Protein 2JGN (pdb70)

Organism: Homo sapiens (NCBI:txid9606)

Radius of gyration: 25.54 Å; Cα contacts (8 Å, |Δi|>4): 903; chains: 3; bounding box: 73×59×63 Å

Foldseek 3Di:
DALQAAEAEDEADLVRLLVVVVVVVVVDDLAQEEEEDADPVCQVVSCVVCVVVPAAEEEPCVVRVVCRVVSVHRYYYYYPVAAQGQEYEHSDDDLEVVSVVVRSRRHDDPPHGHYYYYYDDPVRLNCLVVVVVVCVVSVHDDDPVSVVSVD/DALCAQAAEAEEEDDPVCLLVVVVVVCVVVPFAEEEEDADPVVQVVSVVVCVVVPAQEEEDEDPDDPVSLVVRQVCCVVVVRRYYYYYLPHAAQGQEYEHSDDDLDVVSVSVRSSRHHDVPHHHYYYYYDYPVRLNCLQVVQVVCVVNVHDDDPVSVVSND/DLQAAEAEEADDPVCLLVVVVVVCVCPFAEEEEDADPVVQVVSCVVCVVVPAQEEEDEDVDPQVVRVCCCVVVNRRYYYYYLVCLPPVVAAQTQEYEHSDDDLDVVSVVSRSRRHDDPPHGHYYYYYDYPVRLNCLVVVQVVCVVSVHDDDPVSVVSD

Sequence (470 aa):
TSENITQKVVWVEESDKRSFLLDLLNATKDSLTLVFVETKKGADSLEDFLYHEGYACTSIHEEALHQFRSGKSPILVATADISNVKHVINFDLPSDIEEYVHRIGRTGRVGNLGLATSFFNERNINITKDLLDLLVEAKQEVPSWLENMAYGSTSENITQKVVWVEESDKRSFLLDLLNATGSLTLVFVETKKGADSLEDFLYHEGYACTSIHGDRSQRDREEALHQFRSGKSPILVATAVAISNVKHVINFDLPSDIEEYVHRIGRTGRVGNLGLATSFFNERNINITKDLLDLLVEAKQEVPSWLENMAYSENITQKVVWVEESDKRSFLLDLLNTGSLTLVFVETKKGADSLEDFLYHEGYACTSIHGDRSREEALHQFRSGKSPILVATAVAARGLDISNVKHVINFDLPSDIEEYVHRIGRTGRVGNLGLATSFFNERNINITKDLLDLLVEAKQEVPSWLENMA

GO terms:
  GO:0002753 cytoplasmic pattern recognition receptor signaling pathway (P, IDA)
  GO:0005737 cytoplasm (C, IDA)
  GO:0035591 signaling adaptor activity (F, IDA)
  GO:0032481 positive regulation of type I interferon production (P, IDA)
  GO:0008134 transcription factor binding (F, IDA)
  GO:0034157 positive regulation of toll-like receptor 7 signaling pathway (P, IDA)
  GO:0034161 positive regulation of toll-like receptor 8 signaling pathway (P, IDA)
  GO:0008143 poly(A) binding (F, IDA)
  GO:0008190 eukaryotic initiation factor 4E binding (F, IDA)
  GO:0035556 intracellular signal transduction (P, IDA)
  GO:0005634 nucleus (C, IDA)
  GO:0005813 centrosome (C, IDA)
  GO:0005886 plasma membrane (C, IDA)
  GO:0010494 cytoplasmic stress granule (C, IDA)
  GO:0031252 cell leading edge (C, IDA)
  GO:0003677 DNA binding (F, IDA)
  GO:0003678 DNA helicase activity (F, IDA)
  GO:0003723 RNA binding (F, IDA)
  GO:0003724 RNA helicase activity (F, IDA)
  GO:0003729 mRNA binding (F, IDA)

B-factor: mean 27.02, std 7.92, range [11.34, 92.01]

InterPro domains:
  IPR000629 ATP-dependent RNA helicase DEAD-box, conserved site [PS00039] (345-353)
  IPR001650 Helicase, C-terminal domain-like [PF00271] (427-536)
  IPR001650 Helicase, C-terminal domain-like [PS51194] (414-575)
  IPR001650 Helicase, C-terminal domain-like [SM00490] (455-536)
  IPR011545 DEAD/DEAH-box helicase domain [PF00270] (204-391)
  IPR014001 Helicase superfamily 1/2, ATP-binding domain [PS51192] (211-403)
  IPR014001 Helicase superfamily 1/2, ATP-binding domain [SM00487] (199-418)
  IPR014014 RNA helicase, DEAD-box type, Q motif [PS51195] (180-208)
  IPR027417 P-loop containing nucleoside triphosphate hydrolase [G3DSA:3.40.50.300] (167-404)
  IPR027417 P-loop containing nucleoside triphosphate hydrolase [G3DSA:3.40.50.300] (405-580)
  IPR027417 P-loop containing nucleoside triphosphate hydrolase [SSF52540] (268-554)

Secondary structure (DSSP, 8-state):
--TTEEEEEEE--GGGHHHHHHHHHHH---S-EEEEES-HHHHHHHHHHHHHTT--EEEE--HHHHHHHHTSSSEEEEE----SBSEEEESS--SSHHHHHHHHTTB--TTS-EEEEEEE-GGGGGGHHHHHHHHHHTT----HHHHHHH-/--TTTTEEEEEEE--GGGHHHHHHHHHHHH---EEEEESSHHHHHHHHHHHHHTT--EEEE-TTS-HHHHHHHHHHHHTTSS-EEEEES-----BSEEEESS--SSHHHHHHHHTTB--TTS-EEEEEEE-GGGGGGHHHHHHHHHHTT----HHHHHHH-/-TTEEEEEEE--GGGHHHHHHHHH-----EEEEES-HHHHHHHHHHHHHTT--EEEE-TT---HHHHHHHHTTSS-EEEEETTTTTT-----BSEEEESS--SSHHHHHHHHTTB--TTS-EEEEEEE-GGGGGGHHHHHHHHHHTT----HHHHHH-

Structure (mmCIF, N/CA/C/O backbone):
data_2JGN
#
_entry.id   2JGN
#
_cell.length_a   44.438
_cell.length_b   61.032
_cell.length_c   89.111
_cell.angle_alpha   90.00
_cell.angle_beta   101.67
_cell.angle_gamma   90.00
#
_symmetry.space_group_name_H-M   'P 1 21 1'
#
loop_
_entity.id
_entity.type
_entity.pdbx_description
1 polymer 'ATP-DEPENDENT RNA HELICASE DDX3X'
2 water water
#
loop_
_atom_site.group_PDB
_atom_site.id
_atom_site.type_symbol
_atom_site.label_atom_id
_atom_site.label_alt_id
_atom_site.label_comp_id
_atom_site.label_asym_id
_atom_site.label_entity_id
_atom_site.label_seq_id
_atom_site.pdbx_PDB_ins_code
_atom_site.Cartn_x
_atom_site.Cartn_y
_atom_site.Cartn_z
_atom_site.occupancy
_atom_site.B_iso_or_equiv
_atom_site.auth_seq_id
_atom_site.auth_comp_id
_atom_site.auth_asym_id
_atom_site.auth_atom_id
_atom_site.pdbx_PDB_model_num
ATOM 1 N N . THR A 1 16 ? 5.569 13.882 78.212 1.00 37.39 410 THR A N 1
ATOM 2 C CA . THR A 1 16 ? 4.705 14.879 77.489 1.00 36.82 410 THR A CA 1
ATOM 3 C C . THR A 1 16 ? 5.601 15.664 76.547 1.00 35.56 410 THR A C 1
ATOM 4 O O . THR A 1 16 ? 6.796 15.796 76.788 1.00 37.13 410 THR A O 1
ATOM 8 N N . SER A 1 17 ? 5.019 16.207 75.486 1.00 33.52 411 SER A N 1
ATOM 9 C CA . SER A 1 17 ? 5.804 16.572 74.300 1.00 30.18 411 SER A CA 1
ATOM 10 C C . SER A 1 17 ? 5.770 18.071 73.990 1.00 27.41 411 SER A C 1
ATOM 11 O O . SER A 1 17 ? 5.772 18.444 72.834 1.00 27.13 411 SER A O 1
ATOM 14 N N . GLU A 1 18 ? 5.732 18.934 75.004 1.00 25.10 412 GLU A N 1
ATOM 15 C CA . GLU A 1 18 ? 5.677 20.388 74.770 1.00 24.22 412 GLU A CA 1
ATOM 16 C C . GLU A 1 18 ? 6.864 20.849 73.931 1.00 23.14 412 GLU A C 1
ATOM 17 O O . GLU A 1 18 ? 6.714 21.781 73.153 1.00 24.53 412 GLU A O 1
ATOM 23 N N . ASN A 1 19 ? 7.996 20.164 74.062 1.00 21.94 413 ASN A N 1
ATOM 24 C CA . ASN A 1 19 ? 9.260 20.569 73.349 1.00 22.06 413 ASN A CA 1
ATOM 25 C C . ASN A 1 19 ? 9.426 19.983 71.941 1.00 22.20 413 ASN A C 1
ATOM 26 O O . ASN A 1 19 ? 10.515 20.001 71.334 1.00 23.23 413 ASN A O 1
ATOM 31 N N . ILE A 1 20 ? 8.319 19.487 71.407 1.00 21.91 414 ILE A N 1
ATOM 32 C CA . ILE A 1 20 ? 8.200 19.110 70.007 1.00 22.81 414 ILE A CA 1
ATOM 33 C C . ILE A 1 20 ? 7.095 19.876 69.395 1.00 22.49 414 ILE A C 1
ATOM 34 O O . ILE A 1 20 ? 5.929 19.665 69.727 1.00 23.18 414 ILE A O 1
ATOM 39 N N . THR A 1 21 ? 7.430 20.755 68.461 1.00 22.67 415 THR A N 1
ATOM 40 C CA . THR A 1 21 ? 6.378 21.538 67.763 1.00 23.72 415 THR A CA 1
ATOM 41 C C . THR A 1 21 ? 5.623 20.581 66.844 1.00 23.36 415 THR A C 1
ATOM 42 O O . THR A 1 21 ? 6.234 19.889 66.044 1.00 22.14 415 THR A O 1
ATOM 46 N N . GLN A 1 22 ? 4.303 20.527 66.969 1.00 22.31 416 GLN A N 1
ATOM 47 C CA . GLN A 1 22 ? 3.528 19.581 66.197 1.00 21.92 416 GLN A CA 1
ATOM 48 C C . GLN A 1 22 ? 2.505 20.281 65.345 1.00 23.99 416 GLN A C 1
ATOM 49 O O . GLN A 1 22 ? 1.693 21.107 65.870 1.00 23.71 416 GLN A O 1
ATOM 55 N N . LYS A 1 23 ? 2.549 19.983 64.046 1.00 25.14 417 LYS A N 1
ATOM 56 C CA . LYS A 1 23 ? 1.701 20.639 63.090 1.00 26.66 417 LYS A CA 1
ATOM 57 C C . LYS A 1 23 ? 0.842 19.521 62.486 1.00 26.66 417 LYS A C 1
ATOM 58 O O . LYS A 1 23 ? 1.343 18.620 61.866 1.00 26.56 417 LYS A O 1
ATOM 64 N N . VAL A 1 24 ? -0.442 19.556 62.699 1.00 24.53 418 VAL A N 1
ATOM 65 C CA . VAL A 1 24 ? -1.306 18.472 62.233 1.00 23.70 418 VAL A CA 1
ATOM 66 C C . VAL A 1 24 ? -2.077 19.121 61.116 1.00 23.94 418 VAL A C 1
ATOM 67 O O . VAL A 1 24 ? -2.833 20.110 61.326 1.00 23.77 418 VAL A O 1
ATOM 71 N N . VAL A 1 25 ? -1.934 18.597 59.917 1.00 21.80 419 VAL A N 1
ATOM 72 C CA . VAL A 1 25 ? -2.592 19.221 58.786 1.00 22.63 419 VAL A CA 1
ATOM 73 C C . VAL A 1 25 ? -3.512 18.254 58.021 1.00 22.56 419 VAL A C 1
ATOM 74 O O . VAL A 1 25 ? -3.265 17.033 57.996 1.00 23.72 419 VAL A O 1
ATOM 78 N N . TRP A 1 26 ? -4.579 18.756 57.409 1.00 21.93 420 TRP A N 1
ATOM 79 C CA . TRP A 1 26 ? -5.502 17.886 56.665 1.00 21.88 420 TRP A CA 1
ATOM 80 C C . TRP A 1 26 ? -4.955 17.616 55.263 1.00 21.89 420 TRP A C 1
ATOM 81 O O . TRP A 1 26 ? -4.621 18.562 54.558 1.00 23.15 420 TRP A O 1
ATOM 92 N N . VAL A 1 27 ? -4.791 16.335 54.902 1.00 22.50 421 VAL A N 1
ATOM 93 C CA . VAL A 1 27 ? -4.294 15.971 53.577 1.00 22.81 421 VAL A CA 1
ATOM 94 C C . VAL A 1 27 ? -5.065 14.749 53.098 1.00 23.13 421 VAL A C 1
ATOM 95 O O . VAL A 1 27 ? -4.962 13.659 53.710 1.00 24.14 421 VAL A O 1
ATOM 99 N N . GLU A 1 28 ? -5.789 14.894 51.986 1.00 23.78 422 GLU A N 1
ATOM 100 C CA . GLU A 1 28 ? -6.479 13.750 51.370 1.00 25.00 422 GLU A CA 1
ATOM 101 C C . GLU A 1 28 ? -5.467 12.738 50.829 1.00 25.80 422 GLU A C 1
ATOM 102 O O . GLU A 1 28 ? -4.394 13.136 50.335 1.00 26.22 422 GLU A O 1
ATOM 108 N N . GLU A 1 29 ? -5.814 11.443 50.852 1.00 27.12 423 GLU A N 1
ATOM 109 C CA . GLU A 1 29 ? -4.837 10.419 50.421 1.00 27.71 423 GLU A CA 1
ATOM 110 C C . GLU A 1 29 ? -4.188 10.778 49.102 1.00 27.89 423 GLU A C 1
ATOM 111 O O . GLU A 1 29 ? -2.970 10.651 48.974 1.00 28.20 423 GLU A O 1
ATOM 117 N N . SER A 1 30 ? -4.990 11.213 48.127 1.00 26.36 424 SER A N 1
ATOM 118 C CA . SER A 1 30 ? -4.495 11.448 46.775 1.00 27.56 424 SER A CA 1
ATOM 119 C C . SER A 1 30 ? -3.583 12.681 46.708 1.00 26.90 424 SER A C 1
ATOM 120 O O . SER A 1 30 ? -2.880 12.871 45.722 1.00 25.54 424 SER A O 1
ATOM 123 N N . ASP A 1 31 ? -3.615 13.507 47.763 1.00 27.46 425 ASP A N 1
ATOM 124 C CA . ASP A 1 31 ? -2.805 14.735 47.874 1.00 26.93 425 ASP A CA 1
ATOM 125 C C . ASP A 1 31 ? -1.527 14.548 48.649 1.00 26.51 425 ASP A C 1
ATOM 126 O O . ASP A 1 31 ? -0.672 15.398 48.542 1.00 26.88 425 ASP A O 1
ATOM 131 N N . LYS A 1 32 ? -1.364 13.426 49.358 1.00 25.62 426 LYS A N 1
ATOM 132 C CA . LYS A 1 32 ? -0.226 13.266 50.297 1.00 24.56 426 LYS A CA 1
ATOM 133 C C . LYS A 1 32 ? 1.118 13.374 49.588 1.00 23.39 426 LYS A C 1
ATOM 134 O O . LYS A 1 32 ? 2.014 13.960 50.092 1.00 23.26 426 LYS A O 1
ATOM 140 N N . ARG A 1 33 ? 1.249 12.796 48.402 1.00 23.73 427 ARG A N 1
ATOM 141 C CA . ARG A 1 33 ? 2.547 12.828 47.770 1.00 22.85 427 ARG A CA 1
ATOM 142 C C . ARG A 1 33 ? 2.963 14.238 47.330 1.00 23.26 427 ARG A C 1
ATOM 143 O O . ARG A 1 33 ? 4.091 14.589 47.574 1.00 23.95 427 ARG A O 1
ATOM 151 N N . SER A 1 34 ? 2.088 15.030 46.681 1.00 25.18 428 SER A N 1
ATOM 152 C CA . SER A 1 34 ? 2.494 16.412 46.285 1.00 27.00 428 SER A CA 1
ATOM 153 C C . SER A 1 34 ? 2.589 17.349 47.476 1.00 27.20 428 SER A C 1
ATOM 154 O O . SER A 1 34 ? 3.486 18.196 47.501 1.00 26.65 428 SER A O 1
ATOM 157 N N . PHE A 1 35 ? 1.766 17.115 48.499 1.00 25.00 429 PHE A N 1
ATOM 158 C CA . PHE A 1 35 ? 1.868 17.877 49.750 1.00 26.59 429 PHE A CA 1
ATOM 159 C C . PHE A 1 35 ? 3.237 17.599 50.429 1.00 26.63 429 PHE A C 1
ATOM 160 O O . PHE A 1 35 ? 3.875 18.501 50.976 1.00 25.43 429 PHE A O 1
ATOM 168 N N . LEU A 1 36 ? 3.715 16.357 50.328 1.00 26.75 430 LEU A N 1
ATOM 169 C CA . LEU A 1 36 ? 5.026 15.997 50.894 1.00 25.56 430 LEU A CA 1
ATOM 170 C C . LEU A 1 36 ? 6.136 16.730 50.172 1.00 25.98 430 LEU A C 1
ATOM 171 O O . LEU A 1 36 ? 7.026 17.254 50.819 1.00 27.22 430 LEU A O 1
ATOM 176 N N . LEU A 1 37 ? 6.067 16.806 48.842 1.00 26.22 431 LEU A N 1
ATOM 177 C CA . LEU A 1 37 ? 7.052 17.575 48.094 1.00 26.20 431 LEU A CA 1
ATOM 178 C C . LEU A 1 37 ? 7.032 19.077 48.465 1.00 26.51 431 LEU A C 1
ATOM 179 O O . LEU A 1 37 ? 8.070 19.640 48.720 1.00 26.06 431 LEU A O 1
ATOM 184 N N . ASP A 1 38 ? 5.864 19.714 48.501 1.00 27.03 432 ASP A N 1
ATOM 185 C CA . ASP A 1 38 ? 5.765 21.108 48.997 1.00 27.67 432 ASP A CA 1
ATOM 186 C C . ASP A 1 38 ? 6.270 21.264 50.415 1.00 28.29 432 ASP A C 1
ATOM 187 O O . ASP A 1 38 ? 6.921 22.256 50.717 1.00 28.83 432 ASP A O 1
ATOM 192 N N . LEU A 1 39 ? 5.983 20.295 51.291 1.00 27.14 433 LEU A N 1
ATOM 193 C CA . LEU A 1 39 ? 6.422 20.393 52.664 1.00 26.81 433 LEU A CA 1
ATOM 194 C C . LEU A 1 39 ? 7.945 20.301 52.762 1.00 28.03 433 LEU A C 1
ATOM 195 O O . LEU A 1 39 ? 8.588 21.017 53.534 1.00 28.19 433 LEU A O 1
ATOM 200 N N . LEU A 1 40 ? 8.527 19.448 51.944 1.00 28.66 434 LEU A N 1
ATOM 201 C CA . LEU A 1 40 ? 9.930 19.162 52.080 1.00 29.38 434 LEU A CA 1
ATOM 202 C C . LEU A 1 40 ? 10.701 20.433 51.657 1.00 30.09 434 LEU A C 1
ATOM 203 O O . LEU A 1 40 ? 11.715 20.815 52.295 1.00 29.55 434 LEU A O 1
ATOM 208 N N . ASN A 1 41 ? 10.225 21.022 50.554 1.00 29.67 435 ASN A N 1
ATOM 209 C CA . ASN A 1 41 ? 10.738 22.268 50.000 1.00 32.11 435 ASN A CA 1
ATOM 210 C C . ASN A 1 41 ? 10.557 23.428 50.967 1.00 32.64 435 ASN A C 1
ATOM 211 O O . ASN A 1 41 ? 11.448 24.260 51.121 1.00 33.47 435 ASN A O 1
ATOM 216 N N . ALA A 1 42 ? 9.382 23.469 51.580 1.00 32.12 436 ALA A N 1
ATOM 217 C CA . ALA A 1 42 ? 8.998 24.473 52.593 1.00 32.64 436 ALA A CA 1
ATOM 218 C C . ALA A 1 42 ? 9.843 24.373 53.823 1.00 32.50 436 ALA A C 1
ATOM 219 O O . ALA A 1 42 ? 10.289 25.369 54.355 1.00 32.91 436 ALA A O 1
ATOM 221 N N . THR A 1 43 ? 10.014 23.165 54.318 1.00 32.82 437 THR A N 1
ATOM 222 C CA . THR A 1 43 ? 10.746 23.001 55.567 1.00 33.56 437 THR A CA 1
ATOM 223 C C . THR A 1 43 ? 12.255 23.195 55.263 1.00 34.37 437 THR A C 1
ATOM 224 O O . THR A 1 43 ? 12.972 23.806 56.071 1.00 35.68 437 THR A O 1
ATOM 228 N N . LYS A 1 45 ? 14.855 21.190 55.370 1.00 38.17 439 LYS A N 1
ATOM 229 C CA . LYS A 1 45 ? 15.923 20.581 56.151 1.00 37.97 439 LYS A CA 1
ATOM 230 C C . LYS A 1 45 ? 16.877 19.892 55.191 1.00 38.89 439 LYS A C 1
ATOM 231 O O . LYS A 1 45 ? 16.438 19.263 54.234 1.00 39.36 439 LYS A O 1
ATOM 237 N N . ASP A 1 46 ? 18.176 19.986 55.469 1.00 38.26 440 ASP A N 1
ATOM 238 C CA . ASP A 1 46 ? 19.181 19.423 54.608 1.00 38.60 440 ASP A CA 1
ATOM 239 C C . ASP A 1 46 ? 19.339 17.949 54.897 1.00 37.50 440 ASP A C 1
ATOM 240 O O . ASP A 1 46 ? 19.973 17.232 54.119 1.00 37.51 440 ASP A O 1
ATOM 245 N N . SER A 1 47 ? 18.847 17.514 56.062 1.00 35.93 441 SER A N 1
ATOM 246 C CA . SER A 1 47 ? 18.970 16.100 56.440 1.00 34.01 441 SER A CA 1
ATOM 247 C C . SER A 1 47 ? 18.109 15.759 57.628 1.00 32.55 441 SER A C 1
ATOM 248 O O . SER A 1 47 ? 17.532 16.627 58.245 1.00 32.57 441 SER A O 1
ATOM 251 N N . LEU A 1 48 ? 18.084 14.465 57.930 1.00 31.00 442 LEU A N 1
ATOM 252 C CA . LEU A 1 48 ? 17.398 13.909 59.080 1.00 28.30 442 LEU A CA 1
ATOM 253 C C . LEU A 1 48 ? 15.929 14.281 59.042 1.00 26.55 442 LEU A C 1
ATOM 254 O O . LEU A 1 48 ? 15.348 14.806 60.042 1.00 25.22 442 LEU A O 1
ATOM 259 N N . THR A 1 49 ? 15.327 14.047 57.868 1.00 25.25 443 THR A N 1
ATOM 260 C CA . THR A 1 49 ? 13.868 14.082 57.761 1.00 23.76 443 THR A CA 1
ATOM 261 C C . THR A 1 49 ? 13.406 12.605 57.791 1.00 24.35 443 THR A C 1
ATOM 262 O O . THR A 1 49 ? 13.753 11.804 56.915 1.00 23.35 443 THR A O 1
ATOM 266 N N . LEU A 1 50 ? 12.637 12.236 58.810 1.00 22.14 444 LEU A N 1
ATOM 267 C CA . LEU A 1 50 ? 12.141 10.872 58.930 1.00 22.62 444 LEU A CA 1
ATOM 268 C C . LEU A 1 50 ? 10.643 10.821 58.582 1.00 23.80 444 LEU A C 1
ATOM 269 O O . LEU A 1 50 ? 9.816 11.528 59.238 1.00 24.75 444 LEU A O 1
ATOM 274 N N . VAL A 1 51 ? 10.278 10.032 57.559 1.00 23.38 445 VAL A N 1
ATOM 275 C CA . VAL A 1 51 ? 8.896 10.032 57.062 1.00 23.21 445 VAL A CA 1
ATOM 276 C C . VAL A 1 51 ? 8.311 8.657 57.392 1.00 23.90 445 VAL A C 1
ATOM 277 O O . VAL A 1 51 ? 8.805 7.625 56.876 1.00 26.85 445 VAL A O 1
ATOM 281 N N . PHE A 1 52 ? 7.289 8.620 58.236 1.00 23.54 446 PHE A N 1
ATOM 282 C CA . PHE A 1 52 ? 6.635 7.367 58.626 1.00 23.49 446 PHE A CA 1
ATOM 283 C C . PHE A 1 52 ? 5.454 7.068 57.726 1.00 23.62 446 PHE A C 1
ATOM 284 O O . PHE A 1 52 ? 4.606 7.932 57.493 1.00 23.10 446 PHE A O 1
ATOM 292 N N . VAL A 1 53 ? 5.406 5.851 57.189 1.00 24.31 447 VAL A N 1
ATOM 293 C CA . VAL A 1 53 ? 4.239 5.420 56.437 1.00 25.68 447 VAL A CA 1
ATOM 294 C C . VAL A 1 53 ? 3.632 4.170 57.076 1.00 27.02 447 VAL A C 1
ATOM 295 O O . VAL A 1 53 ? 4.304 3.492 57.848 1.00 25.75 447 VAL A O 1
ATOM 299 N N . GLU A 1 54 ? 2.374 3.886 56.730 1.00 28.25 448 GLU A N 1
ATOM 300 C CA . GLU A 1 54 ? 1.618 2.736 57.273 1.00 30.47 448 GLU A CA 1
ATOM 301 C C . GLU A 1 54 ? 2.118 1.369 56.824 1.00 30.07 448 GLU A C 1
ATOM 302 O O . GLU A 1 54 ? 2.170 0.448 57.634 1.00 30.61 448 GLU A O 1
ATOM 308 N N . THR A 1 55 ? 2.461 1.192 55.550 1.00 30.22 449 THR A N 1
ATOM 309 C CA . THR A 1 55 ? 2.792 -0.182 55.073 1.00 30.09 449 THR A CA 1
ATOM 310 C C . THR A 1 55 ? 4.149 -0.317 54.379 1.00 30.08 449 THR A C 1
ATOM 311 O O . THR A 1 55 ? 4.700 0.645 53.871 1.00 30.12 449 THR A O 1
ATOM 315 N N . LYS A 1 56 ? 4.669 -1.533 54.350 1.00 30.19 450 LYS A N 1
ATOM 316 C CA . LYS A 1 56 ? 5.920 -1.854 53.670 1.00 30.41 450 LYS A CA 1
ATOM 317 C C . LYS A 1 56 ? 5.877 -1.486 52.182 1.00 29.79 450 LYS A C 1
ATOM 318 O O . LYS A 1 56 ? 6.848 -0.956 51.632 1.00 29.02 450 LYS A O 1
ATOM 324 N N . LYS A 1 57 ? 4.755 -1.790 51.538 1.00 29.39 451 LYS A N 1
ATOM 325 C CA . LYS A 1 57 ? 4.580 -1.475 50.134 1.00 30.30 451 LYS A CA 1
ATOM 326 C C . LYS A 1 57 ? 4.588 0.045 49.940 1.00 29.27 451 LYS A C 1
ATOM 327 O O . LYS A 1 57 ? 5.116 0.552 48.951 1.00 29.00 451 LYS A O 1
ATOM 333 N N . GLY A 1 58 ? 3.995 0.751 50.903 1.00 28.93 452 GLY A N 1
ATOM 334 C CA . GLY A 1 58 ? 3.950 2.202 50.914 1.00 27.27 452 GLY A CA 1
ATOM 335 C C . GLY A 1 58 ? 5.323 2.808 51.047 1.00 26.93 452 GLY A C 1
ATOM 336 O O . GLY A 1 58 ? 5.639 3.785 50.371 1.00 27.63 452 GLY A O 1
ATOM 337 N N . ALA A 1 59 ? 6.143 2.224 51.914 1.00 25.95 453 ALA A N 1
ATOM 338 C CA . ALA A 1 59 ? 7.510 2.676 52.128 1.00 26.04 453 ALA A CA 1
ATOM 339 C C . ALA A 1 59 ? 8.238 2.575 50.810 1.00 25.97 453 ALA A C 1
ATOM 340 O O . ALA A 1 59 ? 8.828 3.532 50.313 1.00 25.20 453 ALA A O 1
ATOM 342 N N . ASP A 1 60 ? 8.180 1.379 50.254 1.00 24.52 454 ASP A N 1
ATOM 343 C CA . ASP A 1 60 ? 8.783 1.095 48.995 1.00 25.83 454 ASP A CA 1
ATOM 344 C C . ASP A 1 60 ? 8.358 2.050 47.848 1.00 24.94 454 ASP A C 1
ATOM 345 O O . ASP A 1 60 ? 9.183 2.682 47.177 1.00 24.49 454 ASP A O 1
ATOM 350 N N . SER A 1 61 ? 7.064 2.132 47.612 1.00 24.58 455 SER A N 1
ATOM 351 C CA . SER A 1 61 ? 6.596 2.967 46.540 1.00 25.10 455 SER A CA 1
ATOM 352 C C . SER A 1 61 ? 6.916 4.473 46.789 1.00 24.09 455 SER A C 1
ATOM 353 O O . SER A 1 61 ? 7.257 5.194 45.855 1.00 22.17 455 SER A O 1
ATOM 356 N N . LEU A 1 62 ? 6.859 4.939 48.039 1.00 24.13 456 LEU A N 1
ATOM 357 C CA . LEU A 1 62 ? 7.175 6.329 48.299 1.00 24.52 456 LEU A CA 1
ATOM 358 C C . LEU A 1 62 ? 8.665 6.648 48.027 1.00 25.40 456 LEU A C 1
ATOM 359 O O . LEU A 1 62 ? 8.991 7.716 47.520 1.00 24.62 456 LEU A O 1
ATOM 364 N N . GLU A 1 63 ? 9.554 5.701 48.311 1.00 25.49 457 GLU A N 1
ATOM 365 C CA . GLU A 1 63 ? 10.963 5.897 48.053 1.00 26.17 457 GLU A CA 1
ATOM 366 C C . GLU A 1 63 ? 11.207 6.075 46.552 1.00 26.02 457 GLU A C 1
ATOM 367 O O . GLU A 1 63 ? 12.020 6.888 46.113 1.00 25.62 457 GLU A O 1
ATOM 373 N N . ASP A 1 64 ? 10.495 5.280 45.770 1.00 25.20 458 ASP A N 1
ATOM 374 C CA . ASP A 1 64 ? 10.619 5.325 44.339 1.00 25.73 458 ASP A CA 1
ATOM 375 C C . ASP A 1 64 ? 10.071 6.622 43.774 1.00 24.24 458 ASP A C 1
A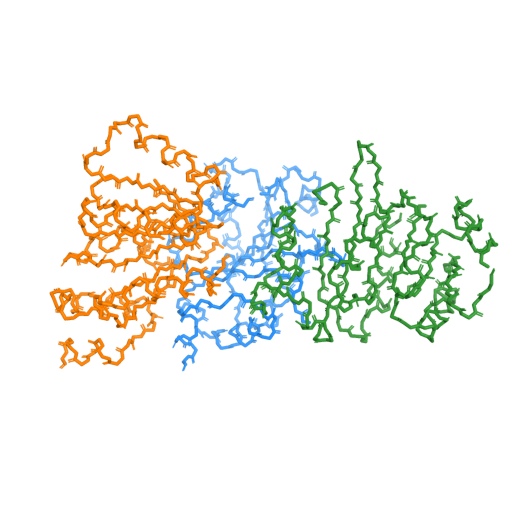TOM 376 O O . ASP A 1 64 ? 10.664 7.199 42.876 1.00 24.05 458 ASP A O 1
ATOM 381 N N . PHE A 1 65 ? 8.915 7.039 44.283 1.00 22.27 459 PHE A N 1
ATOM 382 C CA . PHE A 1 65 ? 8.326 8.346 43.939 1.00 21.12 459 PHE A CA 1
ATOM 383 C C . PHE A 1 65 ? 9.333 9.484 44.191 1.00 20.78 459 PHE A C 1
ATOM 384 O O . PHE A 1 65 ? 9.578 10.329 43.319 1.00 19.78 459 PHE A O 1
ATOM 392 N N . LEU A 1 66 ? 9.906 9.496 45.396 1.00 21.13 460 LEU A N 1
ATOM 393 C CA . LEU A 1 66 ? 10.892 10.520 45.751 1.00 22.58 460 LEU A CA 1
ATOM 394 C C . LEU A 1 66 ? 12.125 10.464 44.892 1.00 23.64 460 LEU A C 1
ATOM 395 O O . LEU A 1 66 ? 12.684 11.523 44.581 1.00 26.09 460 LEU A O 1
ATOM 400 N N . TYR A 1 67 ? 12.519 9.251 44.471 1.00 22.99 461 TYR A N 1
ATOM 401 C CA . TYR A 1 67 ? 13.663 9.040 43.653 1.00 22.50 461 TYR A CA 1
ATOM 402 C C . TYR A 1 67 ? 13.432 9.706 42.272 1.00 23.19 461 TYR A C 1
ATOM 403 O O . TYR A 1 67 ? 14.278 10.435 41.780 1.00 22.37 461 TYR A O 1
ATOM 412 N N . HIS A 1 68 ? 12.242 9.466 41.696 1.00 23.03 462 HIS A N 1
ATOM 413 C CA . HIS A 1 68 ? 11.849 9.987 40.381 1.00 23.69 462 HIS A CA 1
ATOM 414 C C . HIS A 1 68 ? 11.509 11.464 40.391 1.00 24.37 462 HIS A C 1
ATOM 415 O O . HIS A 1 68 ? 11.461 12.112 39.308 1.00 23.47 462 HIS A O 1
ATOM 422 N N . GLU A 1 69 ? 11.315 11.977 41.606 1.00 24.09 463 GLU A N 1
ATOM 423 C CA . GLU A 1 69 ? 11.281 13.404 41.848 1.00 27.07 463 GLU A CA 1
ATOM 424 C C . GLU A 1 69 ? 12.641 14.060 41.954 1.00 27.79 463 GLU A C 1
ATOM 425 O O . GLU A 1 69 ? 12.712 15.285 41.859 1.00 29.11 463 GLU A O 1
ATOM 431 N N . GLY A 1 70 ? 13.703 13.275 42.156 1.00 28.69 464 GLY A N 1
ATOM 432 C CA . GLY A 1 70 ? 15.032 13.853 42.320 1.00 29.36 464 GLY A CA 1
ATOM 433 C C . GLY A 1 70 ? 15.528 14.035 43.750 1.00 30.98 464 GLY A C 1
ATOM 434 O O . GLY A 1 70 ? 16.608 14.585 43.957 1.00 31.69 464 GLY A O 1
ATOM 435 N N . TYR A 1 71 ? 14.789 13.518 44.725 1.00 31.42 465 TYR A N 1
ATOM 436 C CA . TYR A 1 71 ? 15.203 13.579 46.138 1.00 33.34 465 TYR A CA 1
ATOM 437 C C . TYR A 1 71 ? 16.021 12.357 46.451 1.00 32.90 465 TYR A C 1
ATOM 438 O O . TYR A 1 71 ? 15.574 11.262 46.174 1.00 35.51 465 TYR A O 1
ATOM 447 N N . ALA A 1 72 ? 17.227 12.521 46.983 1.00 31.92 466 ALA A N 1
ATOM 448 C CA . ALA A 1 72 ? 17.980 11.375 47.519 1.00 30.42 466 ALA A CA 1
ATOM 449 C C . ALA A 1 72 ? 17.238 10.912 48.770 1.00 30.53 466 ALA A C 1
ATOM 450 O O . ALA A 1 72 ? 16.854 11.742 49.619 1.00 29.12 466 ALA A O 1
ATOM 452 N N . CYS A 1 73 ? 17.001 9.602 48.864 1.00 29.65 467 CYS A N 1
ATOM 453 C CA . CYS A 1 73 ? 16.308 9.036 50.013 1.00 29.34 467 CYS A CA 1
ATOM 454 C C . CYS A 1 73 ? 16.629 7.557 50.118 1.00 29.83 467 CYS A C 1
ATOM 455 O O . CYS A 1 73 ? 17.141 6.952 49.175 1.00 28.07 467 CYS A O 1
ATOM 458 N N . THR A 1 74 ? 16.382 6.994 51.295 1.00 29.99 468 THR A N 1
ATOM 459 C CA . THR A 1 74 ? 16.389 5.557 51.504 1.00 30.57 468 THR A CA 1
ATOM 460 C C . THR A 1 74 ? 15.100 5.172 52.223 1.00 30.13 468 THR A C 1
ATOM 461 O O . THR A 1 74 ? 14.301 6.064 52.645 1.00 29.17 468 THR A O 1
ATOM 465 N N . SER A 1 75 ? 14.896 3.860 52.363 1.00 29.77 469 SER A N 1
ATOM 466 C CA . SER A 1 75 ? 13.795 3.313 53.144 1.00 30.80 469 SER A CA 1
ATOM 467 C C . SER A 1 75 ? 14.226 2.146 53.994 1.00 31.30 469 SER A C 1
ATOM 468 O O . SER A 1 75 ? 15.146 1.386 53.621 1.00 30.19 469 SER A O 1
ATOM 471 N N . ILE A 1 76 ? 13.555 1.991 55.134 1.00 32.19 470 ILE A N 1
ATOM 472 C CA . ILE A 1 76 ? 13.696 0.775 55.961 1.00 33.73 470 ILE A CA 1
ATOM 473 C C . ILE A 1 76 ? 12.322 0.138 56.162 1.00 34.02 470 ILE A C 1
ATOM 474 O O . ILE A 1 76 ? 11.428 0.762 56.717 1.00 34.35 470 ILE A O 1
ATOM 479 N N . HIS A 1 77 ? 12.178 -1.116 55.753 1.00 34.44 471 HIS A N 1
ATOM 480 C CA . HIS A 1 77 ? 10.951 -1.877 56.003 1.00 34.62 471 HIS A CA 1
ATOM 481 C C . HIS A 1 77 ? 11.225 -3.351 55.790 1.00 34.39 471 HIS A C 1
ATOM 482 O O . HIS A 1 77 ? 11.694 -4.028 56.693 1.00 34.33 471 HIS A O 1
ATOM 489 N N . GLU A 1 86 ? 21.138 -1.610 57.568 1.00 20.00 480 GLU A N 1
ATOM 490 C CA . GLU A 1 86 ? 22.315 -0.936 58.103 1.00 20.00 480 GLU A CA 1
ATOM 491 C C . GLU A 1 86 ? 22.815 0.141 57.146 1.00 20.00 480 GLU A C 1
ATOM 492 O O . GLU A 1 86 ? 22.958 1.304 57.525 1.00 40.54 480 GLU A O 1
ATOM 498 N N . GLU A 1 87 ? 23.081 -0.253 55.905 1.00 40.33 481 GLU A N 1
ATOM 499 C CA . GLU A 1 87 ? 23.311 0.704 54.830 1.00 40.29 481 GLU A CA 1
ATOM 500 C C . GLU A 1 87 ? 22.371 1.899 54.945 1.00 39.80 481 GLU A C 1
ATOM 501 O O . GLU A 1 87 ? 22.813 3.034 55.122 1.00 39.89 481 GLU A O 1
ATOM 507 N N . ALA A 1 88 ? 21.072 1.636 54.842 1.00 39.38 482 ALA A N 1
ATOM 508 C CA . ALA A 1 88 ? 20.064 2.703 54.872 1.00 38.62 482 ALA A CA 1
ATOM 509 C C . ALA A 1 88 ? 20.261 3.626 56.071 1.00 38.74 482 ALA A C 1
ATOM 510 O O . ALA A 1 88 ? 20.284 4.853 55.927 1.00 39.39 482 ALA A O 1
ATOM 512 N N . LEU A 1 89 ? 20.419 3.029 57.249 1.00 38.16 483 LEU A N 1
ATOM 513 C CA . LEU A 1 89 ? 20.601 3.770 58.494 1.00 37.49 483 LEU A CA 1
ATOM 514 C C . LEU A 1 89 ? 21.925 4.547 58.495 1.00 37.17 483 LEU A C 1
ATOM 515 O O . LEU A 1 89 ? 22.029 5.602 59.092 1.00 36.48 483 LEU A O 1
ATOM 520 N N . HIS A 1 90 ? 22.927 4.018 57.793 1.00 37.35 484 HIS A N 1
ATOM 521 C CA . HIS A 1 90 ? 24.274 4.602 57.769 1.00 37.44 484 HIS A CA 1
ATOM 522 C C . HIS A 1 90 ? 24.387 5.793 56.803 1.00 37.26 484 HIS A C 1
ATOM 523 O O . HIS A 1 90 ? 25.174 6.694 56.963 1.00 37.68 484 HIS A O 1
ATOM 530 N N . GLN A 1 91 ? 23.360 5.809 55.829 1.00 36.98 485 GLN A N 1
ATOM 531 C CA . GLN A 1 91 ? 23.249 6.924 54.888 1.00 36.60 485 GLN A CA 1
ATOM 532 C C . GLN A 1 91 ? 22.524 8.093 55.543 1.00 36.55 485 GLN A C 1
ATOM 533 O O . GLN A 1 91 ? 22.867 9.264 55.326 1.00 36.94 485 GLN A O 1
ATOM 539 N N . PHE A 1 92 ? 21.502 7.757 56.326 1.00 35.88 486 PHE A N 1
ATOM 540 C CA . PHE A 1 92 ? 20.708 8.744 57.075 1.00 36.13 486 PHE A CA 1
ATOM 541 C C . PHE A 1 92 ? 21.605 9.567 58.003 1.00 36.89 486 PHE A C 1
ATOM 542 O O . PHE A 1 92 ? 21.519 10.795 58.007 1.00 37.38 486 PHE A O 1
ATOM 550 N N . ARG A 1 93 ? 22.473 8.883 58.758 1.00 37.88 487 ARG A N 1
ATOM 551 C CA . ARG A 1 93 ? 23.311 9.530 59.764 1.00 39.02 487 ARG A CA 1
ATOM 552 C C . ARG A 1 93 ? 24.323 10.471 59.092 1.00 39.28 487 ARG A C 1
ATOM 553 O O . ARG A 1 93 ? 24.437 11.642 59.465 1.00 39.93 487 ARG A O 1
ATOM 561 N N . SER A 1 94 ? 25.018 9.977 58.076 1.00 39.06 488 SER A N 1
ATOM 562 C CA . SER A 1 94 ? 25.984 10.803 57.340 1.00 39.49 488 SER A CA 1
ATOM 563 C C . SER A 1 94 ? 25.353 12.010 56.607 1.00 39.38 488 SER A C 1
ATOM 564 O O . SER A 1 94 ? 26.053 12.974 56.279 1.00 39.83 488 SER A O 1
ATOM 567 N N . GLY A 1 95 ? 24.043 11.958 56.361 1.00 39.21 489 GLY A N 1
ATOM 568 C CA . GLY A 1 95 ? 23.366 12.984 55.561 1.00 37.97 489 GLY A CA 1
ATOM 569 C C . GLY A 1 95 ? 23.608 12.809 54.064 1.00 37.87 489 GLY A C 1
ATOM 570 O O . GLY A 1 95 ? 23.351 13.725 53.276 1.00 38.54 489 GLY A O 1
ATOM 571 N N . LYS A 1 96 ? 24.128 11.646 53.669 1.00 35.91 490 LYS A N 1
ATOM 572 C CA . LYS A 1 96 ? 24.112 11.271 52.273 1.00 34.87 490 LYS A CA 1
ATOM 573 C C . LYS A 1 96 ? 22.699 11.039 51.715 1.00 34.09 490 LYS A C 1
ATOM 574 O O . LYS A 1 96 ?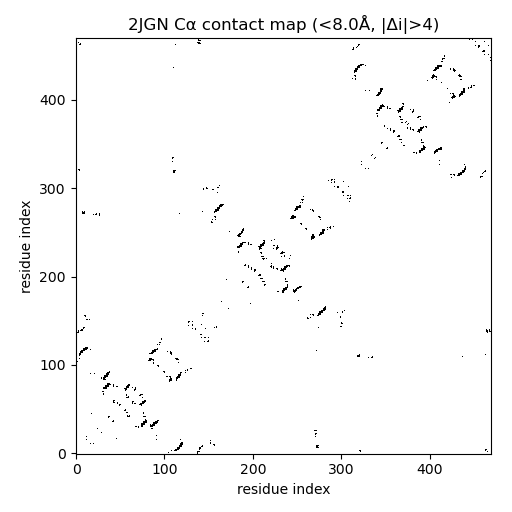 22.434 11.424 50.571 1.00 34.38 490 LYS A O 1
ATOM 580 N N . SER A 1 97 ? 21.825 10.427 52.507 1.00 32.96 491 SER A N 1
ATOM 581 C CA . SER A 1 97 ? 20.397 10.424 52.216 1.00 31.74 491 SER A CA 1
ATOM 582 C C . SER A 1 97 ? 19.620 11.223 53.257 1.00 31.30 491 SER A C 1
ATOM 583 O O . SER A 1 97 ? 19.410 10.760 54.378 1.00 29.79 491 SER A O 1
ATOM 586 N N . PRO A 1 98 ? 19.196 12.425 52.879 1.00 20.00 492 PRO A N 1
ATOM 587 C CA . PRO A 1 98 ? 18.564 13.351 53.823 1.00 20.00 492 PRO A CA 1
ATOM 588 C C . PRO A 1 98 ? 17.200 12.848 54.284 1.00 20.00 492 PRO A C 1
ATOM 589 O O . PRO A 1 98 ? 16.710 13.267 55.332 1.00 32.25 492 PRO A O 1
ATOM 593 N N . ILE A 1 99 ? 16.598 11.957 53.502 1.00 29.13 493 ILE A N 1
ATOM 594 C CA . ILE A 1 99 ? 15.258 11.436 53.813 1.00 26.90 493 ILE A CA 1
ATOM 595 C C . ILE A 1 99 ? 15.259 9.921 54.030 1.00 27.47 493 ILE A C 1
ATOM 596 O O . ILE A 1 99 ? 15.767 9.155 53.183 1.00 27.05 493 ILE A O 1
ATOM 601 N N . LEU A 1 100 ? 14.696 9.491 55.159 1.00 26.80 494 LEU A N 1
ATOM 602 C CA . LEU A 1 100 ? 14.561 8.058 55.470 1.00 26.41 494 LEU A CA 1
ATOM 603 C C . LEU A 1 100 ? 13.094 7.786 55.541 1.00 26.01 494 LEU A C 1
ATOM 604 O O . LEU A 1 100 ? 12.389 8.384 56.370 1.00 26.10 494 LEU A O 1
ATOM 609 N N . VAL A 1 101 ? 12.605 6.900 54.676 1.00 26.58 495 VAL A N 1
ATOM 610 C CA . VAL A 1 101 ? 11.201 6.467 54.765 1.00 26.67 495 VAL A CA 1
ATOM 611 C C . VAL A 1 101 ? 11.121 5.157 55.559 1.00 27.09 495 VAL A C 1
ATOM 612 O O . VAL A 1 101 ? 11.791 4.168 55.228 1.00 26.08 495 VAL A O 1
ATOM 616 N N . ALA A 1 102 ? 10.270 5.137 56.577 1.00 26.56 496 ALA A N 1
ATOM 617 C CA . ALA A 1 102 ? 10.208 3.988 57.455 1.00 27.39 496 ALA A CA 1
ATOM 618 C C . ALA A 1 102 ? 8.791 3.578 57.763 1.00 28.10 496 ALA A C 1
ATOM 619 O O . ALA A 1 102 ? 7.888 4.409 57.850 1.00 28.47 496 ALA A O 1
ATOM 621 N N . THR A 1 103 ? 8.602 2.289 57.954 1.00 29.47 497 THR A N 1
ATOM 622 C CA . THR A 1 103 ? 7.389 1.778 58.594 1.00 30.84 497 THR A CA 1
ATOM 623 C C . THR A 1 103 ? 7.554 1.795 60.127 1.00 31.82 497 THR A C 1
ATOM 624 O O . THR A 1 103 ? 8.669 1.919 60.632 1.00 31.41 497 THR A O 1
ATOM 628 N N . ALA A 1 104 ? 6.426 1.742 60.839 1.00 33.50 498 ALA A N 1
ATOM 629 C CA . ALA A 1 104 ? 6.338 1.146 62.185 1.00 34.66 498 ALA A CA 1
ATOM 630 C C . ALA A 1 104 ? 7.646 0.490 62.672 1.00 35.40 498 ALA A C 1
ATOM 631 O O . ALA A 1 104 ? 8.374 1.027 63.519 1.00 36.24 498 ALA A O 1
ATOM 633 N N . ASP A 1 111 ? 16.519 2.718 66.748 1.00 40.82 505 ASP A N 1
ATOM 634 C CA . ASP A 1 111 ? 17.895 3.204 66.657 1.00 40.22 505 ASP A CA 1
ATOM 635 C C . ASP A 1 111 ? 18.005 4.665 66.207 1.00 39.00 505 ASP A C 1
ATOM 636 O O . ASP A 1 111 ? 19.071 5.119 65.776 1.00 39.45 505 ASP A O 1
ATOM 641 N N . ILE A 1 112 ? 16.911 5.404 66.298 1.00 36.97 506 ILE A N 1
ATOM 642 C CA . ILE A 1 112 ? 16.851 6.664 65.621 1.00 35.14 506 ILE A CA 1
ATOM 643 C C . ILE A 1 112 ? 16.292 7.739 66.575 1.00 34.55 506 ILE A C 1
ATOM 644 O O . ILE A 1 112 ? 15.160 7.629 67.057 1.00 35.21 506 ILE A O 1
ATOM 649 N N . SER A 1 113 ? 17.079 8.776 66.842 1.00 32.36 507 SER A N 1
ATOM 650 C CA . SER A 1 113 ? 16.599 9.890 67.654 1.00 31.40 507 SER A CA 1
ATOM 651 C C . SER A 1 113 ? 17.221 11.233 67.228 1.00 30.52 507 SER A C 1
ATOM 652 O O . SER A 1 113 ? 18.151 11.262 66.408 1.00 30.61 507 SER A O 1
ATOM 655 N N . ASN A 1 114 ? 16.687 12.338 67.766 1.00 29.52 508 ASN A N 1
ATOM 656 C CA . ASN A 1 114 ? 17.171 13.688 67.451 1.00 28.43 508 ASN A CA 1
ATOM 657 C C . ASN A 1 114 ? 17.200 14.020 65.944 1.00 27.47 508 ASN A C 1
ATOM 658 O O . ASN A 1 114 ? 18.119 14.690 65.474 1.00 26.17 508 ASN A O 1
ATOM 663 N N . VAL A 1 115 ? 16.187 13.571 65.201 1.00 25.45 509 VAL A N 1
ATOM 664 C CA . VAL A 1 115 ? 16.044 13.966 63.778 1.00 24.91 509 VAL A CA 1
ATOM 665 C C . VAL A 1 115 ? 15.501 15.420 63.707 1.00 24.59 509 VAL A C 1
ATOM 666 O O . VAL A 1 115 ? 14.962 15.964 64.706 1.00 22.30 509 VAL A O 1
ATOM 670 N N . LYS A 1 116 ? 15.706 16.044 62.544 1.00 23.46 510 LYS A N 1
ATOM 671 C CA . LYS A 1 116 ? 15.355 17.429 62.312 1.00 24.72 510 LYS A CA 1
ATOM 672 C C . LYS A 1 116 ? 13.877 17.543 62.068 1.00 24.28 510 LYS A C 1
ATOM 673 O O . LYS A 1 116 ? 13.247 18.500 62.458 1.00 24.78 510 LYS A O 1
ATOM 679 N N . HIS A 1 117 ? 13.302 16.549 61.421 1.00 24.59 511 HIS A N 1
ATOM 680 C CA . HIS A 1 117 ? 11.831 16.649 61.161 1.00 24.53 511 HIS A CA 1
ATOM 681 C C . HIS A 1 117 ? 11.211 15.279 61.081 1.00 24.94 511 HIS A C 1
ATOM 682 O O . HIS A 1 117 ? 11.664 14.439 60.300 1.00 23.95 511 HIS A O 1
ATOM 689 N N . VAL A 1 118 ? 10.162 15.049 61.865 1.00 24.51 512 VAL A N 1
ATOM 690 C CA . VAL A 1 118 ? 9.371 13.832 61.727 1.00 25.05 512 VAL A CA 1
ATOM 691 C C . VAL A 1 118 ? 8.081 14.110 60.925 1.00 25.36 512 VAL A C 1
ATOM 692 O O . VAL A 1 118 ? 7.298 15.047 61.244 1.00 25.52 512 VAL A O 1
ATOM 696 N N . ILE A 1 119 ? 7.849 13.317 59.864 1.00 24.25 513 ILE A N 1
ATOM 697 C CA . ILE A 1 119 ? 6.669 13.503 59.047 1.00 23.74 513 ILE A CA 1
ATOM 698 C C . ILE A 1 119 ? 5.860 12.222 59.142 1.00 24.73 513 ILE A C 1
ATOM 699 O O . ILE A 1 119 ? 6.338 11.160 58.723 1.00 25.67 513 ILE A O 1
ATOM 704 N N . ASN A 1 120 ? 4.664 12.311 59.748 1.00 24.34 514 ASN A N 1
ATOM 705 C CA . ASN A 1 120 ? 3.753 11.201 59.741 1.00 24.32 514 ASN A CA 1
ATOM 706 C C . ASN A 1 120 ? 2.896 11.282 58.465 1.00 24.93 514 ASN A C 1
ATOM 707 O O . ASN A 1 120 ? 1.819 11.864 58.458 1.00 23.39 514 ASN A O 1
ATOM 712 N N . PHE A 1 121 ? 3.430 10.734 57.389 1.00 25.17 515 PHE A N 1
ATOM 713 C CA . PHE A 1 121 ? 2.720 10.642 56.103 1.00 25.82 515 PHE A CA 1
ATOM 714 C C . PHE A 1 121 ? 1.449 9.830 56.307 1.00 26.75 515 PHE A C 1
ATOM 715 O O . PHE A 1 121 ? 0.361 10.228 55.838 1.00 26.52 515 PHE A O 1
ATOM 723 N N . ASP A 1 122 ? 1.543 8.737 57.058 1.00 26.13 516 ASP A N 1
ATOM 724 C CA . ASP A 1 122 ? 0.325 8.090 57.554 1.00 28.16 516 ASP A CA 1
ATOM 725 C C . ASP A 1 122 ? 0.409 8.159 59.077 1.00 28.29 516 ASP A C 1
ATOM 726 O O . ASP A 1 122 ? 1.467 7.940 59.628 1.00 28.71 516 ASP A O 1
ATOM 731 N N . LEU A 1 123 ? -0.695 8.491 59.728 1.00 27.98 517 LEU A N 1
ATOM 732 C CA . LEU A 1 123 ? -0.793 8.431 61.178 1.00 28.40 517 LEU A CA 1
ATOM 733 C C . LEU A 1 123 ? -1.078 6.990 61.615 1.00 28.43 517 LEU A C 1
ATOM 734 O O . LEU A 1 123 ? -1.636 6.216 60.830 1.00 29.10 517 LEU A O 1
ATOM 739 N N . PRO A 1 124 ? -0.678 6.614 62.850 1.00 28.57 518 PRO A N 1
ATOM 740 C CA . PRO A 1 124 ? -0.968 5.272 63.404 1.00 28.10 518 PRO A CA 1
ATOM 741 C C . PRO A 1 124 ? -2.381 5.208 63.985 1.00 27.86 518 PRO A C 1
ATOM 742 O O . PRO A 1 124 ? -3.076 6.217 63.964 1.00 27.50 518 PRO A O 1
ATOM 746 N N . SER A 1 125 ? -2.829 4.043 64.492 1.00 28.84 519 SER A N 1
ATOM 747 C CA . SER A 1 125 ? -4.202 3.953 64.971 1.00 28.62 519 SER A CA 1
ATOM 748 C C . SER A 1 125 ? -4.375 4.243 66.470 1.00 29.72 519 SER A C 1
ATOM 749 O O . SER A 1 125 ? -5.512 4.264 66.994 1.00 30.10 519 SER A O 1
ATOM 752 N N . ASP A 1 126 ? -3.267 4.408 67.180 1.00 29.60 520 ASP A N 1
ATOM 753 C CA . ASP A 1 126 ? -3.351 4.787 68.576 1.00 30.74 520 ASP A CA 1
ATOM 754 C C . ASP A 1 126 ? -2.303 5.815 68.974 1.00 29.93 520 ASP A C 1
ATOM 755 O O . ASP A 1 126 ? -1.215 5.859 68.404 1.00 30.67 520 ASP A O 1
ATOM 760 N N . ILE A 1 127 ? -2.658 6.647 69.956 1.00 29.36 521 ILE A N 1
ATOM 761 C CA . ILE A 1 127 ? -1.895 7.837 70.323 1.00 28.57 521 ILE A CA 1
ATOM 762 C C . ILE A 1 127 ? -0.506 7.530 70.916 1.00 29.16 521 ILE A C 1
ATOM 763 O O . ILE A 1 127 ? 0.443 8.319 70.772 1.00 27.03 521 ILE A O 1
ATOM 768 N N . GLU A 1 128 ? -0.392 6.362 71.554 1.00 30.35 522 GLU A N 1
ATOM 769 C CA . GLU A 1 128 ? 0.879 5.873 72.134 1.00 30.79 522 GLU A CA 1
ATOM 770 C C . GLU A 1 128 ? 1.935 5.684 71.054 1.00 30.78 522 GLU A C 1
ATOM 771 O O . GLU A 1 128 ? 3.103 6.043 71.228 1.00 30.80 522 GLU A O 1
ATOM 777 N N . GLU A 1 129 ? 1.509 5.132 69.920 1.00 30.69 523 GLU A N 1
ATOM 778 C CA . GLU A 1 129 ? 2.393 4.943 68.806 1.00 29.14 523 GLU A CA 1
ATOM 779 C C . GLU A 1 129 ? 2.746 6.297 68.164 1.00 28.18 523 GLU A C 1
ATOM 780 O O . GLU A 1 129 ? 3.880 6.495 67.778 1.00 26.57 523 GLU A O 1
ATOM 786 N N . TYR A 1 130 ? 1.776 7.212 68.061 1.00 27.29 524 TYR A N 1
ATOM 787 C CA . TYR A 1 130 ? 2.062 8.604 67.723 1.00 26.43 524 TYR A CA 1
ATOM 788 C C . TYR A 1 130 ? 3.157 9.203 68.632 1.00 26.61 524 TYR A C 1
ATOM 789 O O . TYR A 1 130 ? 4.065 9.845 68.162 1.00 24.09 524 TYR A O 1
ATOM 798 N N . VAL A 1 131 ? 3.052 8.984 69.942 1.00 25.28 525 VAL A N 1
ATOM 799 C CA . VAL A 1 131 ? 4.002 9.573 70.877 1.00 25.70 525 VAL A CA 1
ATOM 800 C C . VAL A 1 131 ? 5.405 8.988 70.651 1.00 25.09 525 VAL A C 1
ATOM 801 O O . VAL A 1 131 ? 6.413 9.688 70.692 1.00 24.11 525 VAL A O 1
ATOM 805 N N . HIS A 1 132 ? 5.455 7.688 70.428 1.00 24.84 526 HIS A N 1
ATOM 806 C CA . HIS A 1 132 ? 6.714 7.021 70.142 1.00 25.94 526 HIS A CA 1
ATOM 807 C C . HIS A 1 132 ? 7.401 7.609 68.893 1.00 25.73 526 HIS A C 1
ATOM 808 O O . HIS A 1 132 ? 8.622 7.782 68.861 1.00 25.77 526 HIS A O 1
ATOM 815 N N . ARG A 1 133 ? 6.631 7.887 67.855 1.00 25.05 527 ARG A N 1
ATOM 816 C CA . ARG A 1 133 ? 7.222 8.300 66.595 1.00 24.76 527 ARG A CA 1
ATOM 817 C C . ARG A 1 133 ? 7.688 9.749 66.666 1.00 25.27 527 ARG A C 1
ATOM 818 O O . ARG A 1 133 ? 8.795 10.097 66.175 1.00 24.21 527 ARG A O 1
ATOM 826 N N . ILE A 1 134 ? 6.863 10.607 67.289 1.00 23.34 528 ILE A N 1
ATOM 827 C CA . ILE A 1 134 ? 7.270 12.010 67.416 1.00 24.71 528 ILE A CA 1
ATOM 828 C C . ILE A 1 134 ? 8.468 12.203 68.373 1.00 23.55 528 ILE A C 1
ATOM 829 O O . ILE A 1 134 ? 9.185 13.182 68.251 1.00 24.09 528 ILE A O 1
ATOM 834 N N . GLY A 1 135 ? 8.741 11.225 69.234 1.00 23.31 529 GLY A N 1
ATOM 835 C CA . GLY A 1 135 ? 9.888 11.250 70.147 1.00 23.50 529 GLY A CA 1
ATOM 836 C C . GLY A 1 135 ? 11.234 11.181 69.449 1.00 23.62 529 GLY A C 1
ATOM 837 O O . GLY A 1 135 ? 12.255 11.467 70.047 1.00 21.69 529 GLY A O 1
ATOM 838 N N . ARG A 1 136 ? 11.225 10.862 68.147 1.00 23.93 530 ARG A N 1
ATOM 839 C CA . ARG A 1 136 ? 12.451 10.690 67.375 1.00 24.72 530 ARG A CA 1
ATOM 840 C C . ARG A 1 136 ? 13.066 12.020 66.880 1.00 24.58 530 ARG A C 1
ATOM 841 O O . ARG A 1 136 ? 14.239 12.052 66.409 1.00 23.40 530 ARG A O 1
ATOM 849 N N . THR A 1 137 ? 12.311 13.113 67.090 1.00 24.82 531 THR A N 1
ATOM 850 C CA . THR A 1 137 ? 12.829 14.472 66.865 1.00 24.56 531 THR A CA 1
ATOM 851 C C . THR A 1 137 ? 13.038 15.211 68.177 1.00 24.39 531 THR A C 1
ATOM 852 O O . THR A 1 137 ? 12.274 15.007 69.161 1.00 22.97 531 THR A O 1
ATOM 856 N N . GLY A 1 138 ? 14.077 16.052 68.192 1.00 23.54 532 GLY A N 1
ATOM 857 C CA . GLY A 1 138 ? 14.373 16.868 69.314 1.00 21.99 532 GLY A CA 1
ATOM 858 C C . GLY A 1 138 ? 15.308 16.196 70.298 1.00 23.11 532 GLY A C 1
ATOM 859 O O . GLY A 1 138 ? 15.448 14.969 70.309 1.00 23.11 532 GLY A O 1
ATOM 860 N N . ARG A 1 139 ? 15.918 17.031 71.139 1.00 20.99 533 ARG A N 1
ATOM 861 C CA . ARG A 1 139 ? 16.812 16.616 72.165 1.00 22.44 533 ARG A CA 1
ATOM 862 C C . ARG A 1 139 ? 16.642 17.622 73.311 1.00 22.52 533 ARG A C 1
ATOM 863 O O . ARG A 1 139 ? 15.954 18.645 73.168 1.00 21.71 533 ARG A O 1
ATOM 871 N N . VAL A 1 140 ? 17.193 17.307 74.481 1.00 22.03 534 VAL A N 1
ATOM 872 C CA . VAL A 1 140 ? 17.118 18.235 75.599 1.00 22.77 534 VAL A CA 1
ATOM 873 C C . VAL A 1 140 ? 17.734 19.581 75.183 1.00 21.73 534 VAL A C 1
ATOM 874 O O . VAL A 1 140 ? 18.831 19.644 74.659 1.00 18.95 534 VAL A O 1
ATOM 878 N N . GLY A 1 141 ? 16.984 20.649 75.411 1.00 21.59 535 GLY A N 1
ATOM 879 C CA . GLY A 1 141 ? 17.471 22.000 75.199 1.00 21.97 535 GLY A CA 1
ATOM 880 C C . GLY A 1 141 ? 17.167 22.459 73.793 1.00 22.46 535 GLY A C 1
ATOM 881 O O . GLY A 1 141 ? 17.540 23.537 73.420 1.00 23.31 535 GLY A O 1
ATOM 882 N N . ASN A 1 142 ? 16.539 21.620 72.990 1.00 24.08 536 ASN A N 1
ATOM 883 C CA . ASN A 1 142 ? 16.172 22.039 71.645 1.00 26.89 536 ASN A CA 1
ATOM 884 C C . ASN A 1 142 ? 14.689 21.679 71.360 1.00 27.23 536 ASN A C 1
ATOM 885 O O . ASN A 1 142 ? 14.030 20.988 72.198 1.00 29.68 536 ASN A O 1
ATOM 890 N N . LEU A 1 143 ? 14.097 22.217 70.297 1.00 25.81 537 LEU A N 1
ATOM 891 C CA . LEU A 1 143 ? 12.681 21.855 69.972 1.00 25.40 537 LEU A CA 1
ATOM 892 C C . LEU A 1 143 ? 12.722 20.896 68.814 1.00 23.92 537 LEU A C 1
ATOM 893 O O . LEU A 1 143 ? 13.519 21.073 67.942 1.00 21.76 537 LEU A O 1
ATOM 898 N N . GLY A 1 144 ? 11.873 19.876 68.809 1.00 22.12 538 GLY A N 1
ATOM 899 C CA . GLY A 1 144 ? 11.745 19.028 67.633 1.00 21.93 538 GLY A CA 1
ATOM 900 C C . GLY A 1 144 ? 10.626 19.596 66.763 1.00 20.67 538 GLY A C 1
ATOM 901 O O . GLY A 1 144 ? 9.891 20.535 67.170 1.00 21.61 538 GLY A O 1
ATOM 902 N N . LEU A 1 145 ? 10.484 19.008 65.592 1.00 20.77 539 LEU A N 1
ATOM 903 C CA . LEU A 1 145 ? 9.423 19.333 64.673 1.00 21.51 539 LEU A CA 1
ATOM 904 C C . LEU A 1 145 ? 8.782 18.056 64.149 1.00 22.78 539 LEU A C 1
ATOM 905 O O . LEU A 1 145 ? 9.462 17.197 63.549 1.00 21.54 539 LEU A O 1
ATOM 910 N N . ALA A 1 146 ? 7.467 17.959 64.304 1.00 21.79 540 ALA A N 1
ATOM 911 C CA . ALA A 1 146 ? 6.752 16.838 63.763 1.00 22.41 540 ALA A CA 1
ATOM 912 C C . ALA A 1 146 ? 5.505 17.310 63.039 1.00 22.73 540 ALA A C 1
ATOM 913 O O . ALA A 1 146 ? 4.600 17.972 63.650 1.00 21.70 540 ALA A O 1
ATOM 915 N N . THR A 1 147 ? 5.397 16.888 61.768 1.00 23.66 541 THR A N 1
ATOM 916 C CA . THR A 1 147 ? 4.234 17.272 60.937 1.00 24.55 541 THR A CA 1
ATOM 917 C C . THR A 1 147 ? 3.421 15.996 60.656 1.00 25.90 541 THR A C 1
ATOM 918 O O . THR A 1 147 ? 3.990 15.011 60.266 1.00 25.61 541 THR A O 1
ATOM 922 N N . SER A 1 148 ? 2.104 16.031 60.849 1.00 23.35 542 SER A N 1
ATOM 923 C CA . SER A 1 148 ? 1.308 14.845 60.625 1.00 24.59 542 SER A CA 1
ATOM 924 C C . SER A 1 148 ? 0.201 15.110 59.601 1.00 25.03 542 SER A C 1
ATOM 925 O O . SER A 1 148 ? -0.534 16.107 59.738 1.00 26.17 542 SER A O 1
ATOM 928 N N . PHE A 1 149 ? 0.040 14.197 58.648 1.00 23.83 543 PHE A N 1
ATOM 929 C CA . PHE A 1 149 ? -1.074 14.269 57.667 1.00 23.71 543 PHE A CA 1
ATOM 930 C C . PHE A 1 149 ? -2.259 13.501 58.196 1.00 23.63 543 PHE A C 1
ATOM 931 O O . PHE A 1 149 ? -2.127 12.375 58.645 1.00 22.93 543 PHE A O 1
ATOM 939 N N . PHE A 1 150 ? -3.440 14.104 58.075 1.00 22.63 544 PHE A N 1
ATOM 940 C CA . PHE A 1 150 ? -4.642 13.573 58.693 1.00 22.25 544 PHE A CA 1
ATOM 941 C C . PHE A 1 150 ? -5.752 13.655 57.676 1.00 22.22 544 PHE A C 1
ATOM 942 O O . PHE A 1 150 ? -5.856 14.654 56.948 1.00 22.03 544 PHE A O 1
ATOM 950 N N . ASN A 1 151 ? -6.571 12.618 57.618 1.00 23.35 545 ASN A N 1
ATOM 951 C CA . ASN A 1 151 ? -7.853 12.663 56.857 1.00 23.59 545 ASN A CA 1
ATOM 952 C C . ASN A 1 151 ? -8.896 11.720 57.503 1.00 24.59 545 ASN A C 1
ATOM 953 O O . ASN A 1 151 ? -8.656 11.259 58.608 1.00 23.95 545 ASN A O 1
ATOM 958 N N . GLU A 1 152 ? -10.031 11.440 56.835 1.00 25.36 546 GLU A N 1
ATOM 959 C CA . GLU A 1 152 ? -11.117 10.658 57.451 1.00 27.97 546 GLU A CA 1
ATOM 960 C C . GLU A 1 152 ? -10.683 9.261 57.940 1.00 27.85 546 GLU A C 1
ATOM 961 O O . GLU A 1 152 ? -11.340 8.668 58.828 1.00 28.63 546 GLU A O 1
ATOM 967 N N . ARG A 1 153 ? -9.611 8.740 57.332 1.00 28.54 547 ARG A N 1
ATOM 968 C CA . ARG A 1 153 ? -9.004 7.458 57.731 1.00 29.51 547 ARG A CA 1
ATOM 969 C C . ARG A 1 153 ? -8.535 7.462 59.193 1.00 28.51 547 ARG A C 1
ATOM 970 O O . ARG A 1 153 ? -8.467 6.404 59.843 1.00 28.72 547 ARG A O 1
ATOM 978 N N . ASN A 1 154 ? -8.288 8.665 59.701 1.00 26.02 548 ASN A N 1
ATOM 979 C CA . ASN A 1 154 ? -7.721 8.880 61.023 1.00 25.80 548 ASN A CA 1
ATOM 980 C C . ASN A 1 154 ? -8.797 9.264 62.077 1.00 25.49 548 ASN A C 1
ATOM 981 O O . ASN A 1 154 ? -8.480 9.668 63.195 1.00 25.53 548 ASN A O 1
ATOM 986 N N . ILE A 1 155 ? -10.081 9.126 61.731 1.00 24.76 549 ILE A N 1
ATOM 987 C CA . ILE A 1 155 ? -11.149 9.562 62.685 1.00 26.40 549 ILE A CA 1
ATOM 988 C C . ILE A 1 155 ? -11.044 8.851 64.051 1.00 25.84 549 ILE A C 1
ATOM 989 O O . ILE A 1 155 ? -11.312 9.448 65.079 1.00 26.11 549 ILE A O 1
ATOM 994 N N . ASN A 1 156 ? -10.579 7.606 64.042 1.00 26.48 550 ASN A N 1
ATOM 995 C CA . ASN A 1 156 ? -10.321 6.814 65.253 1.00 28.79 550 ASN A CA 1
ATOM 996 C C . ASN A 1 156 ? -9.389 7.486 66.284 1.00 28.35 550 ASN A C 1
ATOM 997 O O . ASN A 1 156 ? -9.566 7.326 67.489 1.00 28.38 550 ASN A O 1
ATOM 1002 N N . ILE A 1 157 ? -8.411 8.266 65.823 1.00 28.62 551 ILE A N 1
ATOM 1003 C CA . ILE A 1 157 ? -7.450 8.885 66.724 1.00 28.00 551 ILE A CA 1
ATOM 1004 C C . ILE A 1 157 ? -7.770 10.387 67.012 1.00 28.21 551 ILE A C 1
ATOM 1005 O O . ILE A 1 157 ? -7.041 11.065 67.744 1.00 25.60 551 ILE A O 1
ATOM 1010 N N . THR A 1 158 ? -8.908 10.870 66.500 1.00 28.21 552 THR A N 1
ATOM 1011 C CA . THR A 1 158 ? -9.241 12.306 66.517 1.00 28.01 552 THR A CA 1
ATOM 1012 C C . THR A 1 158 ? -9.169 12.918 67.937 1.00 26.98 552 THR A C 1
ATOM 1013 O O . THR A 1 158 ? -8.449 13.868 68.188 1.00 23.45 552 THR A O 1
ATOM 1017 N N . LYS A 1 159 ? -9.956 12.371 68.858 1.00 24.60 553 LYS A N 1
ATOM 1018 C CA . LYS A 1 159 ? -10.001 12.907 70.233 1.00 26.00 553 LYS A CA 1
ATOM 1019 C C . LYS A 1 159 ? -8.694 12.792 71.037 1.00 24.27 553 LYS A C 1
ATOM 1020 O O . LYS A 1 159 ? -8.309 13.692 71.768 1.00 25.46 553 LYS A O 1
ATOM 1026 N N . ASP A 1 160 ? -8.025 11.664 70.911 1.00 23.62 554 ASP A N 1
ATOM 1027 C CA . ASP A 1 160 ? -6.768 11.475 71.581 1.00 23.32 554 ASP A CA 1
ATOM 1028 C C . ASP A 1 160 ? -5.709 12.468 71.063 1.00 22.79 554 ASP A C 1
ATOM 1029 O O . ASP A 1 160 ? -4.995 13.056 71.856 1.00 20.51 554 ASP A O 1
ATOM 1034 N N . LEU A 1 161 ? -5.648 12.661 69.744 1.00 22.19 555 LEU A N 1
ATOM 1035 C CA . LEU A 1 161 ? -4.726 13.627 69.171 1.00 22.99 555 LEU A CA 1
ATOM 1036 C C . LEU A 1 161 ? -5.087 15.027 69.668 1.00 23.70 555 LEU A C 1
ATOM 1037 O O . LEU A 1 161 ? -4.215 15.761 70.074 1.00 24.52 555 LEU A O 1
ATOM 1042 N N . LEU A 1 162 ? -6.384 15.374 69.692 1.00 22.85 556 LEU A N 1
ATOM 1043 C CA . LEU A 1 162 ? -6.816 16.661 70.208 1.00 23.08 556 LEU A CA 1
ATOM 1044 C C . LEU A 1 162 ? -6.341 16.864 71.645 1.00 22.41 556 LEU A C 1
ATOM 1045 O O . LEU A 1 162 ? -5.689 17.849 71.929 1.00 23.15 556 LEU A O 1
ATOM 1050 N N . ASP A 1 163 ? -6.605 15.911 72.523 1.00 22.30 557 ASP A N 1
ATOM 1051 C CA . ASP A 1 163 ? -6.273 16.087 73.931 1.00 22.94 557 ASP A CA 1
ATOM 1052 C C . ASP A 1 163 ? -4.757 16.222 74.095 1.00 22.48 557 ASP A C 1
ATOM 1053 O O . ASP A 1 163 ? -4.282 16.995 74.940 1.00 22.69 557 ASP A O 1
ATOM 1058 N N . LEU A 1 164 ? -4.007 15.433 73.342 1.00 22.32 558 LEU A N 1
ATOM 1059 C CA . LEU A 1 164 ? -2.544 15.522 73.402 1.00 23.92 558 LEU A CA 1
ATOM 1060 C C . LEU A 1 164 ? -2.057 16.910 72.971 1.00 23.59 558 LEU A C 1
ATOM 1061 O O . LEU A 1 164 ? -1.183 17.519 73.618 1.00 22.55 558 LEU A O 1
ATOM 1066 N N . LEU A 1 165 ? -2.599 17.408 71.866 1.00 22.37 559 LEU A N 1
ATOM 1067 C CA . LEU A 1 165 ? -2.197 18.747 71.390 1.00 22.89 559 LEU A CA 1
ATOM 1068 C C . LEU A 1 165 ? -2.538 19.849 72.398 1.00 22.30 559 LEU A C 1
ATOM 1069 O O . LEU A 1 165 ? -1.734 20.793 72.610 1.00 23.02 559 LEU A O 1
ATOM 1074 N N . VAL A 1 166 ? -3.698 19.715 73.061 1.00 22.42 560 VAL A N 1
ATOM 1075 C CA . VAL A 1 166 ? -4.085 20.687 74.080 1.00 23.37 560 VAL A CA 1
ATOM 1076 C C . VAL A 1 166 ? -3.163 20.641 75.277 1.00 24.05 560 VAL A C 1
ATOM 1077 O O . VAL A 1 166 ? -2.729 21.693 75.747 1.00 24.62 560 VAL A O 1
ATOM 1081 N N . GLU A 1 167 ? -2.846 19.452 75.777 1.00 24.66 561 GLU A N 1
ATOM 1082 C CA . GLU A 1 167 ? -1.987 19.403 76.961 1.00 27.65 561 GLU A CA 1
ATOM 1083 C C . GLU A 1 167 ? -0.556 19.792 76.680 1.00 27.27 561 GLU A C 1
ATOM 1084 O O . GLU A 1 167 ? 0.130 20.249 77.584 1.00 27.53 561 GLU A O 1
ATOM 1090 N N . ALA A 1 168 ? -0.120 19.653 75.414 1.00 26.79 562 ALA A N 1
ATOM 1091 C CA . ALA A 1 168 ? 1.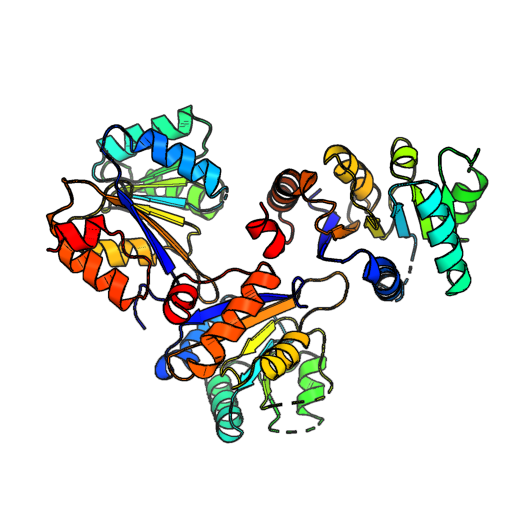204 20.017 75.015 1.00 26.46 562 ALA A CA 1
ATOM 1092 C C . ALA A 1 168 ? 1.233 21.477 74.565 1.00 26.60 562 ALA A C 1
ATOM 1093 O O . ALA A 1 168 ? 2.257 21.947 74.056 1.00 26.43 562 ALA A O 1
ATOM 1095 N N . LYS A 1 169 ? 0.119 22.173 74.774 1.00 24.98 563 LYS A N 1
ATOM 1096 C CA . LYS A 1 169 ? -0.056 23.569 74.352 1.00 25.50 563 LYS A CA 1
ATOM 1097 C C . LYS A 1 169 ? 0.337 23.798 72.902 1.00 26.29 563 LYS A C 1
ATOM 1098 O O . LYS A 1 169 ? 0.970 24.796 72.571 1.00 25.69 563 LYS A O 1
ATOM 1104 N N . GLN A 1 170 ? -0.072 22.879 72.011 1.00 25.87 564 GLN A N 1
ATOM 1105 C CA . GLN A 1 170 ? 0.283 22.980 70.592 1.00 26.23 564 GLN A CA 1
ATOM 1106 C C . GLN A 1 170 ? -0.861 23.644 69.818 1.00 27.12 564 GLN A C 1
ATOM 1107 O O . GLN A 1 170 ? -1.986 23.813 70.352 1.00 26.97 564 GLN A O 1
ATOM 1113 N N . GLU A 1 171 ? -0.596 24.043 68.577 1.00 27.73 565 GLU A N 1
ATOM 1114 C CA . GLU A 1 171 ? -1.669 24.570 67.698 1.00 27.79 565 GLU A CA 1
ATOM 1115 C C . GLU A 1 171 ? -2.742 23.536 67.457 1.00 26.04 565 GLU A C 1
ATOM 1116 O O . GLU A 1 171 ? -2.468 22.410 67.074 1.00 26.35 565 GLU A O 1
ATOM 1122 N N . VAL A 1 172 ? -3.992 23.911 67.682 1.00 25.81 566 VAL A N 1
ATOM 1123 C CA . VAL A 1 172 ? -5.088 23.035 67.385 1.00 24.48 566 VAL A CA 1
ATOM 1124 C C . VAL A 1 172 ? -5.934 23.659 66.259 1.00 23.88 566 VAL A C 1
ATOM 1125 O O . VAL A 1 172 ? -6.558 24.734 66.440 1.00 19.07 566 VAL A O 1
ATOM 1129 N N . PRO A 1 173 ? -5.983 22.965 65.120 1.00 22.13 567 PRO A N 1
ATOM 1130 C CA . PRO A 1 173 ? -6.752 23.313 63.938 1.00 23.00 567 PRO A CA 1
ATOM 1131 C C . PRO A 1 173 ? -8.247 23.295 64.277 1.00 22.90 567 PRO A C 1
ATOM 1132 O O . PRO A 1 173 ? -8.707 22.405 64.990 1.00 24.08 567 PRO A O 1
ATOM 1136 N N . SER A 1 174 ? -8.996 24.289 63.803 1.00 21.40 568 SER A N 1
ATOM 1137 C CA . SER A 1 174 ? -10.443 24.381 64.034 1.00 22.48 568 SER A CA 1
ATOM 1138 C C . SER A 1 174 ? -11.135 23.072 63.628 1.00 21.47 568 SER A C 1
ATOM 1139 O O . SER A 1 174 ? -12.050 22.608 64.306 1.00 22.46 568 SER A O 1
ATOM 1142 N N . TRP A 1 175 ? -10.667 22.482 62.535 1.00 22.15 569 TRP A N 1
ATOM 1143 C CA . TRP A 1 175 ? -11.285 21.264 62.013 1.00 22.48 569 TRP A CA 1
ATOM 1144 C C . TRP A 1 175 ? -11.163 20.094 62.954 1.00 22.07 569 TRP A C 1
ATOM 1145 O O . TRP A 1 175 ? -12.030 19.257 62.980 1.00 22.89 569 TRP A O 1
ATOM 1156 N N . LEU A 1 176 ? -10.073 20.037 63.713 1.00 21.95 570 LEU A N 1
ATOM 1157 C CA . LEU A 1 176 ? -9.856 18.903 64.593 1.00 22.45 570 LEU A CA 1
ATOM 1158 C C . LEU A 1 176 ? -10.783 19.011 65.780 1.00 22.31 570 LEU A C 1
ATOM 1159 O O . LEU A 1 176 ? -11.449 18.054 66.210 1.00 21.67 570 LEU A O 1
ATOM 1164 N N . GLU A 1 177 ? -10.850 20.220 66.304 1.00 23.44 571 GLU A N 1
ATOM 1165 C CA . GLU A 1 177 ? -11.689 20.487 67.431 1.00 25.97 571 GLU A CA 1
ATOM 1166 C C . GLU A 1 177 ? -13.119 20.157 67.078 1.00 25.12 571 GLU A C 1
ATOM 1167 O O . GLU A 1 177 ? -13.858 19.561 67.892 1.00 28.25 571 GLU A O 1
ATOM 1173 N N . ASN A 1 178 ? -13.535 20.504 65.869 1.00 24.98 572 ASN A N 1
ATOM 1174 C CA . ASN A 1 178 ? -14.944 20.351 65.495 1.00 27.93 572 ASN A CA 1
ATOM 1175 C C . ASN A 1 178 ? -15.345 18.894 65.206 1.00 28.63 572 ASN A C 1
ATOM 1176 O O . ASN A 1 178 ? -16.463 18.474 65.542 1.00 27.93 572 ASN A O 1
ATOM 1181 N N . MET A 1 179 ? -14.399 18.135 64.656 1.00 29.38 573 MET A N 1
ATOM 1182 C CA . MET A 1 179 ? -14.503 16.679 64.460 1.00 30.70 573 MET A CA 1
ATOM 1183 C C . MET A 1 179 ? -14.421 15.840 65.732 1.00 30.55 573 MET A C 1
ATOM 1184 O O . MET A 1 179 ? -15.053 14.795 65.811 1.00 30.72 573 MET A O 1
ATOM 1189 N N . ALA A 1 180 ? -13.631 16.267 66.716 1.00 30.53 574 ALA A N 1
ATOM 1190 C CA . ALA A 1 180 ? -13.699 15.627 68.031 1.00 32.69 574 ALA A CA 1
ATOM 1191 C C . ALA A 1 180 ? -15.048 15.955 68.685 1.00 33.44 574 ALA A C 1
ATOM 1192 O O . ALA A 1 180 ? -15.620 15.120 69.379 1.00 34.91 574 ALA A O 1
ATOM 1194 N N . TYR A 1 181 ? -15.506 17.194 68.461 1.00 35.61 575 TYR A N 1
ATOM 1195 C CA . TYR A 1 181 ? -16.846 17.790 68.792 1.00 36.49 575 TYR A CA 1
ATOM 1196 C C . TYR A 1 181 ? -16.790 18.944 69.790 1.00 36.76 575 TYR A C 1
ATOM 1197 O O . TYR A 1 181 ? -17.815 19.270 70.447 1.00 37.47 575 TYR A O 1
ATOM 1206 N N . GLY B 1 14 ? -6.244 19.393 46.689 1.00 24.05 408 GLY B N 1
ATOM 1207 C CA . GLY B 1 14 ? -7.334 19.621 47.697 1.00 24.37 408 GLY B CA 1
ATOM 1208 C C . GLY B 1 14 ? -7.916 21.042 47.770 1.00 26.13 408 GLY B C 1
ATOM 1209 O O . GLY B 1 14 ? -7.404 21.962 47.141 1.00 25.70 408 GLY B O 1
ATOM 1210 N N . SER B 1 15 ? -8.961 21.212 48.572 1.00 26.28 409 SER B N 1
ATOM 1211 C CA . SER B 1 15 ? -9.677 22.501 48.747 1.00 28.23 409 SER B CA 1
ATOM 1212 C C . SER B 1 15 ? -8.736 23.654 49.089 1.00 28.95 409 SER B C 1
ATOM 1213 O O . SER B 1 15 ? -7.805 23.467 49.878 1.00 28.40 409 SER B O 1
ATOM 1216 N N . THR B 1 16 ? -8.967 24.840 48.526 1.00 29.92 410 THR B N 1
ATOM 1217 C CA . THR B 1 16 ? -8.084 25.997 48.816 1.00 31.57 410 THR B CA 1
ATOM 1218 C C . THR B 1 16 ? -8.182 26.367 50.313 1.00 31.79 410 THR B C 1
ATOM 1219 O O . THR B 1 16 ? -7.227 26.855 50.903 1.00 32.57 410 THR B O 1
ATOM 1223 N N . SER B 1 17 ? -9.321 26.090 50.920 1.00 31.58 411 SER B N 1
ATOM 1224 C CA . SER B 1 17 ? -9.523 26.421 52.327 1.00 32.50 411 SER B CA 1
ATOM 1225 C C . SER B 1 17 ? -8.986 25.349 53.318 1.00 31.32 411 SER B C 1
ATOM 1226 O O . SER B 1 17 ? -9.150 25.475 54.538 1.00 31.10 411 SER B O 1
ATOM 1229 N N . GLU B 1 18 ? -8.391 24.281 52.819 1.00 29.60 412 GLU B N 1
ATOM 1230 C CA . GLU B 1 18 ? -7.761 23.304 53.716 1.00 29.07 412 GLU B CA 1
ATOM 1231 C C . GLU B 1 18 ? -6.684 24.035 54.524 1.00 26.69 412 GLU B C 1
ATOM 1232 O O . GLU B 1 18 ? -5.934 24.869 53.973 1.00 27.75 412 GLU B O 1
ATOM 1238 N N . ASN B 1 19 ? -6.607 23.713 55.809 1.00 24.76 413 ASN B N 1
ATOM 1239 C CA . ASN B 1 19 ? -5.505 24.134 56.693 1.00 22.10 413 ASN B CA 1
ATOM 1240 C C . ASN B 1 19 ? -5.427 25.639 56.859 1.00 23.06 413 ASN B C 1
ATOM 1241 O O . ASN B 1 19 ? -4.326 26.203 56.972 1.00 22.44 413 ASN B O 1
ATOM 1246 N N . ILE B 1 20 ? -6.605 26.264 56.790 1.00 20.80 414 ILE B N 1
ATOM 1247 C CA . ILE B 1 20 ? -6.814 27.656 57.147 1.00 22.11 414 ILE B CA 1
ATOM 1248 C C . ILE B 1 20 ? -7.921 27.708 58.195 1.00 22.60 414 ILE B C 1
ATOM 1249 O O . ILE B 1 20 ? -9.040 27.229 57.946 1.00 22.74 414 ILE B O 1
ATOM 1254 N N . THR B 1 21 ? -7.639 28.306 59.350 1.00 22.58 415 THR B N 1
ATOM 1255 C CA . THR B 1 21 ? -8.701 28.573 60.331 1.00 23.22 415 THR B CA 1
ATOM 1256 C C . THR B 1 21 ? -9.464 29.831 59.889 1.00 23.04 415 THR B C 1
ATOM 1257 O O . THR B 1 21 ? -8.842 30.866 59.665 1.00 23.80 415 THR B O 1
ATOM 1261 N N . GLN B 1 22 ? -10.789 29.701 59.686 1.00 20.84 416 GLN B N 1
ATOM 1262 C CA . GLN B 1 22 ? -11.627 30.793 59.175 1.00 21.96 416 GLN B CA 1
ATOM 1263 C C . GLN B 1 22 ? -12.470 31.275 60.322 1.00 21.24 416 GLN B C 1
ATOM 1264 O O . GLN B 1 22 ? -13.232 30.485 60.924 1.00 23.82 416 GLN B O 1
ATOM 1270 N N . LYS B 1 23 ? -12.321 32.529 60.678 1.00 21.89 417 LYS B N 1
ATOM 1271 C CA . LYS B 1 23 ? -13.097 33.117 61.821 1.00 21.92 417 LYS B CA 1
ATOM 1272 C C . LYS B 1 23 ? -13.949 34.235 61.240 1.00 23.49 417 LYS B C 1
ATOM 1273 O O . LYS B 1 23 ? -13.450 35.355 60.948 1.00 23.15 417 LYS B O 1
ATOM 1279 N N . VAL B 1 24 ? -15.244 33.979 61.091 1.00 21.86 418 VAL B N 1
ATOM 1280 C CA . VAL B 1 24 ? -16.164 34.990 60.554 1.00 21.08 418 VAL B CA 1
ATOM 1281 C C . VAL B 1 24 ? -16.923 35.586 61.728 1.00 20.07 418 VAL B C 1
ATOM 1282 O O . VAL B 1 24 ? -17.454 34.841 62.594 1.00 20.80 418 VAL B O 1
ATOM 1286 N N . VAL B 1 25 ? -16.884 36.889 61.848 1.00 20.49 419 VAL B N 1
ATOM 1287 C CA . VAL B 1 25 ? -17.435 37.562 63.035 1.00 20.60 419 VAL B CA 1
ATOM 1288 C C . VAL B 1 25 ? -18.351 38.697 62.630 1.00 20.99 419 VAL B C 1
ATOM 1289 O O . VAL B 1 25 ? -18.073 39.344 61.630 1.00 22.67 419 VAL B O 1
ATOM 1293 N N . TRP B 1 26 ? -19.395 38.993 63.410 1.00 20.69 420 TRP B N 1
ATOM 1294 C CA . TRP B 1 26 ? -20.344 40.027 63.037 1.00 20.76 420 TRP B CA 1
ATOM 1295 C C . TRP B 1 26 ? -19.747 41.347 63.464 1.00 21.44 420 TRP B C 1
ATOM 1296 O O . TRP B 1 26 ? -19.454 41.513 64.668 1.00 23.19 420 TRP B O 1
ATOM 1307 N N . VAL B 1 27 ? -19.606 42.296 62.533 1.00 20.44 421 VAL B N 1
ATOM 1308 C CA . VAL B 1 27 ? -19.133 43.640 62.918 1.00 21.73 421 VAL B CA 1
ATOM 1309 C C . VAL B 1 27 ? -19.837 44.755 62.154 1.00 21.83 421 VAL B C 1
ATOM 1310 O O . VAL B 1 27 ? -19.723 44.834 60.915 1.00 20.96 421 VAL B O 1
ATOM 1314 N N . GLU B 1 28 ? -20.521 45.649 62.885 1.00 22.55 422 GLU B N 1
ATOM 1315 C CA . GLU B 1 28 ? -21.173 46.792 62.269 1.00 23.62 422 GLU B CA 1
ATOM 1316 C C . GLU B 1 28 ? -20.099 47.709 61.690 1.00 23.89 422 GLU B C 1
ATOM 1317 O O . GLU B 1 28 ? -19.006 47.758 62.218 1.00 25.15 422 GLU B O 1
ATOM 1323 N N . GLU B 1 29 ? -20.403 48.405 60.592 1.00 24.63 423 GLU B N 1
ATOM 1324 C CA . GLU B 1 29 ? -19.469 49.322 59.921 1.00 24.86 423 GLU B CA 1
ATOM 1325 C C . GLU B 1 29 ? -18.725 50.257 60.877 1.00 25.20 423 GLU B C 1
ATOM 1326 O O . GLU B 1 29 ? -17.506 50.394 60.822 1.00 25.29 423 GLU B O 1
ATOM 1332 N N . SER B 1 30 ? -19.489 50.907 61.747 1.00 26.05 424 SER B N 1
ATOM 1333 C CA . SER B 1 30 ? -18.960 51.850 62.718 1.00 26.60 424 SER B CA 1
ATOM 1334 C C . SER B 1 30 ? -18.038 51.248 63.800 1.00 27.36 424 SER B C 1
ATOM 1335 O O . SER B 1 30 ? -17.499 52.004 64.616 1.00 27.19 424 SER B O 1
ATOM 1338 N N . ASP B 1 31 ? -17.895 49.911 63.854 1.00 26.16 425 ASP B N 1
ATOM 1339 C CA . ASP B 1 31 ? -17.009 49.284 64.829 1.00 26.33 425 ASP B CA 1
ATOM 1340 C C . ASP B 1 31 ? -15.846 48.592 64.155 1.00 26.00 425 ASP B C 1
ATOM 1341 O O . ASP B 1 31 ? -15.006 48.026 64.845 1.00 25.61 425 ASP B O 1
ATOM 1346 N N . LYS B 1 32 ? -15.775 48.631 62.824 1.00 24.04 426 LYS B N 1
ATOM 1347 C CA . LYS B 1 32 ? -14.738 47.878 62.136 1.00 24.27 426 LYS B CA 1
ATOM 1348 C C . LYS B 1 32 ? -13.329 48.314 62.494 1.00 24.88 426 LYS B C 1
ATOM 1349 O O . LYS B 1 32 ? -12.476 47.465 62.679 1.00 26.36 426 LYS B O 1
ATOM 1355 N N . ARG B 1 33 ? -13.078 49.618 62.628 1.00 25.87 427 ARG B N 1
ATOM 1356 C CA . ARG B 1 33 ? -11.729 50.088 62.927 1.00 25.74 427 ARG B CA 1
ATOM 1357 C C . ARG B 1 33 ? -11.277 49.709 64.308 1.00 26.21 427 ARG B C 1
ATOM 1358 O O . ARG B 1 33 ? -10.143 49.271 64.498 1.00 25.45 427 ARG B O 1
ATOM 1366 N N . SER B 1 34 ? -12.175 49.872 65.269 1.00 26.54 428 SER B N 1
ATOM 1367 C CA . SER B 1 34 ? -11.916 49.551 66.665 1.00 27.86 428 SER B CA 1
ATOM 1368 C C . SER B 1 34 ? -11.669 48.050 66.825 1.00 26.76 428 SER B C 1
ATOM 1369 O O . SER B 1 34 ? -10.709 47.637 67.453 1.00 25.97 428 SER B O 1
ATOM 1372 N N . PHE B 1 35 ? -12.524 47.244 66.211 1.00 26.74 429 PHE B N 1
ATOM 1373 C CA . PHE B 1 35 ? -12.329 45.802 66.098 1.00 25.55 429 PHE B CA 1
ATOM 1374 C C . PHE B 1 35 ? -10.977 45.405 65.452 1.00 25.82 429 PHE B C 1
ATOM 1375 O O . PHE B 1 35 ? -10.285 44.499 65.908 1.00 25.35 429 PHE B O 1
ATOM 1383 N N . LEU B 1 36 ? -10.597 46.086 64.382 1.00 24.90 430 LEU B N 1
ATOM 1384 C CA . LEU B 1 36 ? -9.365 45.734 63.712 1.00 24.34 430 LEU B CA 1
ATOM 1385 C C . LEU B 1 36 ? -8.211 45.986 64.686 1.00 25.19 430 LEU B C 1
ATOM 1386 O O . LEU B 1 36 ? -7.283 45.190 64.750 1.00 24.96 430 LEU B O 1
ATOM 1391 N N . LEU B 1 37 ? -8.248 47.122 65.397 1.00 24.61 431 LEU B N 1
ATOM 1392 C CA . LEU B 1 37 ? -7.158 47.469 66.317 1.00 25.80 431 LEU B CA 1
ATOM 1393 C C . LEU B 1 37 ? -7.029 46.414 67.385 1.00 26.49 431 LEU B C 1
ATOM 1394 O O . LEU B 1 37 ? -5.941 45.898 67.631 1.00 27.40 431 LEU B O 1
ATOM 1399 N N . ASP B 1 38 ? -8.156 46.088 68.018 1.00 27.34 432 ASP B N 1
ATOM 1400 C CA . ASP B 1 38 ? -8.186 45.040 69.029 1.00 28.17 432 ASP B CA 1
ATOM 1401 C C . ASP B 1 38 ? -7.647 43.791 68.383 1.00 27.47 432 ASP B C 1
ATOM 1402 O O . ASP B 1 38 ? -6.868 43.066 68.971 1.00 26.77 432 ASP B O 1
ATOM 1407 N N . LEU B 1 39 ? -8.034 43.559 67.130 1.00 27.53 433 LEU B N 1
ATOM 1408 C CA . LEU B 1 39 ? -7.643 42.342 66.475 1.00 27.27 433 LEU B CA 1
ATOM 1409 C C . LEU B 1 39 ? -6.167 42.252 66.164 1.00 28.21 433 LEU B C 1
ATOM 1410 O O . LEU B 1 39 ? -5.589 41.200 66.357 1.00 29.90 433 LEU B O 1
ATOM 1415 N N . LEU B 1 40 ? -5.553 43.343 65.717 1.00 29.44 434 LEU B N 1
ATOM 1416 C CA . LEU B 1 40 ? -4.112 43.424 65.510 1.00 31.19 434 LEU B CA 1
ATOM 1417 C C . LEU B 1 40 ? -3.315 43.297 66.814 1.00 32.99 434 LEU B C 1
ATOM 1418 O O . LEU B 1 40 ? -2.232 42.737 66.808 1.00 33.57 434 LEU B O 1
ATOM 1423 N N . ASN B 1 41 ? -3.837 43.860 67.904 1.00 35.27 435 ASN B N 1
ATOM 1424 C CA . ASN B 1 41 ? -3.265 43.676 69.256 1.00 37.20 435 ASN B CA 1
ATOM 1425 C C . ASN B 1 41 ? -3.369 42.230 69.768 1.00 38.73 435 ASN B C 1
ATOM 1426 O O . ASN B 1 41 ? -2.481 41.718 70.433 1.00 38.87 435 ASN B O 1
ATOM 1431 N N . ALA B 1 42 ? -4.485 41.591 69.482 1.00 41.46 436 ALA B N 1
ATOM 1432 C CA . ALA B 1 42 ? -4.791 40.296 70.083 1.00 43.67 436 ALA B CA 1
ATOM 1433 C C . ALA B 1 42 ? -4.179 39.117 69.319 1.00 45.77 436 ALA B C 1
ATOM 1434 O O . ALA B 1 42 ? -3.963 38.031 69.889 1.00 46.09 436 ALA B O 1
ATOM 1436 N N . THR B 1 43 ? -3.919 39.320 68.026 1.00 47.82 437 THR B N 1
ATOM 1437 C CA . THR B 1 43 ? -3.219 38.313 67.217 1.00 49.16 437 THR B CA 1
ATOM 1438 C C . THR B 1 43 ? -1.718 38.531 67.342 1.00 50.04 437 THR B C 1
ATOM 1439 O O . THR B 1 43 ? -0.937 37.607 67.099 1.00 51.42 437 THR B O 1
ATOM 1443 N N . GLY B 1 44 ? -1.317 39.750 67.719 1.00 50.31 438 GLY B N 1
ATOM 1444 C CA . GLY B 1 44 ? 0.106 40.117 67.815 1.00 50.32 438 GLY B CA 1
ATOM 1445 C C . GLY B 1 44 ? 0.912 39.715 66.591 1.00 50.13 438 GLY B C 1
ATOM 1446 O O . GLY B 1 44 ? 2.109 39.447 66.687 1.00 49.27 438 GLY B O 1
ATOM 1447 N N . SER B 1 47 ? 4.867 40.500 61.903 1.00 38.52 441 SER B N 1
ATOM 1448 C CA . SER B 1 47 ? 4.056 39.377 61.410 1.00 37.31 441 SER B CA 1
ATOM 1449 C C . SER B 1 47 ? 3.020 39.739 60.279 1.00 35.51 441 SER B C 1
ATOM 1450 O O . SER B 1 47 ? 2.080 40.557 60.504 1.00 36.04 441 SER B O 1
ATOM 1453 N N . LEU B 1 48 ? 3.150 39.062 59.124 1.00 31.62 442 LEU B N 1
ATOM 1454 C CA . LEU B 1 48 ? 2.525 39.455 57.840 1.00 29.20 442 LEU B CA 1
ATOM 1455 C C . LEU B 1 48 ? 1.009 39.411 57.865 1.00 27.55 442 LEU B C 1
ATOM 1456 O O . LEU B 1 48 ? 0.454 38.314 57.923 1.00 26.74 442 LEU B O 1
ATOM 1461 N N . THR B 1 49 ? 0.348 40.568 57.811 1.00 23.83 443 THR B N 1
ATOM 1462 C CA . THR B 1 49 ? -1.133 40.584 57.873 1.00 23.94 443 THR B CA 1
ATOM 1463 C C . THR B 1 49 ? -1.616 41.299 56.604 1.00 23.20 443 THR B C 1
ATOM 1464 O O . THR B 1 49 ? -1.161 42.393 56.332 1.00 19.86 443 THR B O 1
ATOM 1468 N N . LEU B 1 50 ? -2.507 40.671 55.834 1.00 22.29 444 LEU B N 1
ATOM 1469 C CA . LEU B 1 50 ? -3.001 41.317 54.616 1.00 23.05 444 LEU B CA 1
ATOM 1470 C C . LEU B 1 50 ? -4.445 41.684 54.912 1.00 22.79 444 LEU B C 1
ATOM 1471 O O . LEU B 1 50 ? -5.175 40.833 55.293 1.00 22.56 444 LEU B O 1
ATOM 1476 N N . VAL B 1 51 ? -4.829 42.946 54.739 1.00 22.29 445 VAL B N 1
ATOM 1477 C CA . VAL B 1 51 ? -6.172 43.414 55.140 1.00 19.87 445 VAL B CA 1
ATOM 1478 C C . VAL B 1 51 ? -6.908 43.807 53.833 1.00 20.87 445 VAL B C 1
ATOM 1479 O O . VAL B 1 51 ? -6.421 44.645 53.066 1.00 21.14 445 VAL B O 1
ATOM 1483 N N . PHE B 1 52 ? -8.064 43.222 53.555 1.00 20.77 446 PHE B N 1
ATOM 1484 C CA . PHE B 1 52 ? -8.693 43.542 52.274 1.00 20.79 446 PHE B CA 1
ATOM 1485 C C . PHE B 1 52 ? -9.819 44.522 52.543 1.00 20.51 446 PHE B C 1
ATOM 1486 O O . PHE B 1 52 ? -10.633 44.290 53.487 1.00 20.15 446 PHE B O 1
ATOM 1494 N N . VAL B 1 53 ? -9.893 45.598 51.757 1.00 20.10 447 VAL B N 1
ATOM 1495 C CA . VAL B 1 53 ? -10.992 46.577 51.895 1.00 21.19 447 VAL B CA 1
ATOM 1496 C C . VAL B 1 53 ? -11.763 46.713 50.580 1.00 23.85 447 VAL B C 1
ATOM 1497 O O . VAL B 1 53 ? -11.288 46.229 49.577 1.00 23.45 447 VAL B O 1
ATOM 1501 N N . GLU B 1 54 ? -12.943 47.358 50.599 1.00 24.97 448 GLU B N 1
ATOM 1502 C CA . GLU B 1 54 ? -13.794 47.462 49.377 1.00 26.80 448 GLU B CA 1
ATOM 1503 C C . GLU B 1 54 ? -13.326 48.477 48.336 1.00 26.62 448 GLU B C 1
ATOM 1504 O O . GLU B 1 54 ? -13.376 48.200 47.147 1.00 26.71 448 GLU B O 1
ATOM 1510 N N . THR B 1 55 ? -12.907 49.655 48.775 1.00 26.36 449 THR B N 1
ATOM 1511 C CA . THR B 1 55 ? -12.698 50.785 47.835 1.00 24.91 449 THR B CA 1
ATOM 1512 C C . THR B 1 55 ? -11.317 51.411 48.034 1.00 24.31 449 THR B C 1
ATOM 1513 O O . THR B 1 55 ? -10.691 51.260 49.109 1.00 23.63 449 THR B O 1
ATOM 1517 N N . LYS B 1 56 ? -10.833 52.091 46.988 1.00 23.91 450 LYS B N 1
ATOM 1518 C CA . LYS B 1 56 ? -9.643 52.944 47.065 1.00 24.04 450 LYS B CA 1
ATOM 1519 C C . LYS B 1 56 ? -9.667 53.951 48.214 1.00 24.39 450 LYS B C 1
ATOM 1520 O O . LYS B 1 56 ? -8.687 54.080 48.951 1.00 24.80 450 LYS B O 1
ATOM 1526 N N . LYS B 1 57 ? -10.769 54.694 48.352 1.00 24.73 451 LYS B N 1
ATOM 1527 C CA . LYS B 1 57 ? -10.893 55.640 49.472 1.00 24.82 451 LYS B CA 1
ATOM 1528 C C . LYS B 1 57 ? -10.810 54.947 50.837 1.00 24.08 451 LYS B C 1
ATOM 1529 O O . LYS B 1 57 ? -10.237 55.504 51.785 1.00 23.76 451 LYS B O 1
ATOM 1535 N N . GLY B 1 58 ? -11.392 53.750 50.939 1.00 22.90 452 GLY B N 1
ATOM 1536 C CA . GLY B 1 58 ? -11.275 52.914 52.135 1.00 23.19 452 GLY B CA 1
ATOM 1537 C C . GLY B 1 58 ? -9.855 52.465 52.430 1.00 23.13 452 GLY B C 1
ATOM 1538 O O . GLY B 1 58 ? -9.416 52.514 53.592 1.00 24.21 452 GLY B O 1
ATOM 1539 N N . ALA B 1 59 ? -9.143 51.991 51.406 1.00 22.90 453 ALA B N 1
ATOM 1540 C CA . ALA B 1 59 ? -7.756 51.547 51.587 1.00 23.18 453 ALA B CA 1
ATOM 1541 C C . ALA B 1 59 ? -6.885 52.691 52.103 1.00 23.68 453 ALA B C 1
ATOM 1542 O O . ALA B 1 59 ? -6.179 52.501 53.071 1.00 23.59 453 ALA B O 1
ATOM 1544 N N . ASP B 1 60 ? -6.962 53.869 51.460 1.00 23.86 454 ASP B N 1
ATOM 1545 C CA . ASP B 1 60 ? -6.238 55.094 51.871 1.00 24.72 454 ASP B CA 1
ATOM 1546 C C . ASP B 1 60 ? -6.493 55.536 53.304 1.00 25.45 454 ASP B C 1
ATOM 1547 O O . ASP B 1 60 ? -5.566 55.842 54.059 1.00 25.64 454 ASP B O 1
ATOM 1552 N N . SER B 1 61 ? -7.769 55.623 53.648 1.00 25.65 455 SER B N 1
ATOM 1553 C CA . SER B 1 61 ? -8.208 56.096 54.939 1.00 27.36 455 SER B CA 1
ATOM 1554 C C . SER B 1 61 ? -7.848 55.138 56.086 1.00 27.03 455 SER B C 1
ATOM 1555 O O . SER B 1 61 ? -7.491 55.576 57.191 1.00 27.32 455 SER B O 1
ATOM 1558 N N . LEU B 1 62 ? -7.999 53.836 55.839 1.00 27.65 456 LEU B N 1
ATOM 1559 C CA . LEU B 1 62 ? -7.578 52.822 56.800 1.00 26.38 456 LEU B CA 1
ATOM 1560 C C . LEU B 1 62 ? -6.045 52.853 57.014 1.00 26.85 456 LEU B C 1
ATOM 1561 O O . LEU B 1 62 ? -5.564 52.733 58.162 1.00 25.62 456 LEU B O 1
ATOM 1566 N N . GLU B 1 63 ? -5.277 53.029 55.935 1.00 26.22 457 GLU B N 1
ATOM 1567 C CA . GLU B 1 63 ? -3.809 53.056 56.084 1.00 27.81 457 GLU B CA 1
ATOM 1568 C C . GLU B 1 63 ? -3.424 54.235 56.957 1.00 27.17 457 GLU B C 1
ATOM 1569 O O . GLU B 1 63 ? -2.545 54.123 57.816 1.00 26.92 457 GLU B O 1
ATOM 1575 N N . ASP B 1 64 ? -4.093 55.368 56.754 1.00 27.69 458 ASP B N 1
ATOM 1576 C CA . ASP B 1 64 ? -3.796 56.547 57.541 1.00 27.97 458 ASP B CA 1
ATOM 1577 C C . ASP B 1 64 ? -4.200 56.283 58.984 1.00 27.91 458 ASP B C 1
ATOM 1578 O O . ASP B 1 64 ? -3.426 56.538 59.901 1.00 27.68 458 ASP B O 1
ATOM 1583 N N . PHE B 1 65 ? -5.377 55.692 59.175 1.00 27.30 459 PHE B N 1
ATOM 1584 C CA . PHE B 1 65 ? -5.815 55.244 60.508 1.00 27.78 459 PHE B CA 1
ATOM 1585 C C . PHE B 1 65 ? -4.778 54.394 61.251 1.00 27.65 459 PHE B C 1
ATOM 1586 O O . PHE B 1 65 ? -4.442 54.687 62.402 1.00 27.42 459 PHE B O 1
ATOM 1594 N N . LEU B 1 66 ? -4.291 53.341 60.584 1.00 27.90 460 LEU B N 1
ATOM 1595 C CA . LEU B 1 66 ? -3.302 52.422 61.155 1.00 27.95 460 LEU B CA 1
ATOM 1596 C C . LEU B 1 66 ? -1.937 53.081 61.393 1.00 29.45 460 LEU B C 1
ATOM 1597 O O . LEU B 1 66 ? -1.265 52.756 62.381 1.00 29.43 460 LEU B O 1
ATOM 1602 N N . TYR B 1 67 ? -1.544 53.975 60.479 1.00 30.38 461 TYR B N 1
ATOM 1603 C CA . TYR B 1 67 ? -0.303 54.752 60.558 1.00 31.50 461 TYR B CA 1
ATOM 1604 C C . TYR B 1 67 ? -0.363 55.653 61.793 1.00 31.92 461 TYR B C 1
ATOM 1605 O O . TYR B 1 67 ? 0.599 55.732 62.565 1.00 32.37 461 TYR B O 1
ATOM 1614 N N . HIS B 1 68 ? -1.512 56.287 62.001 1.00 32.37 462 HIS B N 1
ATOM 1615 C CA . HIS B 1 68 ? -1.736 57.108 63.174 1.00 33.33 462 HIS B CA 1
ATOM 1616 C C . HIS B 1 68 ? -1.638 56.323 64.475 1.00 33.15 462 HIS B C 1
ATOM 1617 O O . HIS B 1 68 ? -0.993 56.771 65.418 1.00 33.22 462 HIS B O 1
ATOM 1624 N N . GLU B 1 69 ? -2.254 55.146 64.501 1.00 33.01 463 GLU B N 1
ATOM 1625 C CA . GLU B 1 69 ? -2.316 54.279 65.696 1.00 32.76 463 GLU B CA 1
ATOM 1626 C C . GLU B 1 69 ? -1.006 53.533 66.029 1.00 32.71 463 GLU B C 1
ATOM 1627 O O . GLU B 1 69 ? -0.975 52.715 66.957 1.00 32.66 463 GLU B O 1
ATOM 1633 N N . GLY B 1 70 ? 0.060 53.819 65.279 1.00 32.69 464 GLY B N 1
ATOM 1634 C CA . GLY B 1 70 ? 1.398 53.265 65.549 1.00 32.06 464 GLY B CA 1
ATOM 1635 C C . GLY B 1 70 ? 1.914 52.160 64.629 1.00 32.11 464 GLY B C 1
ATOM 1636 O O . GLY B 1 70 ? 3.059 51.703 64.777 1.00 31.00 464 GLY B O 1
ATOM 1637 N N . TYR B 1 71 ? 1.083 51.722 63.680 1.00 31.02 465 TYR B N 1
ATOM 1638 C CA . TYR B 1 71 ? 1.433 50.575 62.857 1.00 31.52 465 TYR B CA 1
ATOM 1639 C C . TYR B 1 71 ? 2.226 50.962 61.602 1.00 31.51 465 TYR B C 1
ATOM 1640 O O . TYR B 1 71 ? 1.954 52.001 60.978 1.00 32.34 465 TYR B O 1
ATOM 1649 N N . ALA B 1 72 ? 3.240 50.151 61.284 1.00 30.49 466 ALA B N 1
ATOM 1650 C CA . ALA B 1 72 ? 4.009 50.290 60.051 1.00 29.86 466 ALA B CA 1
ATOM 1651 C C . ALA B 1 72 ? 3.240 49.471 59.005 1.00 29.51 466 ALA B C 1
ATOM 1652 O O . ALA B 1 72 ? 3.046 48.252 59.141 1.00 28.74 466 ALA B O 1
ATOM 1654 N N . CYS B 1 73 ? 2.741 50.167 58.004 1.00 27.33 467 CYS B N 1
ATOM 1655 C CA . CYS B 1 73 ? 1.815 49.530 57.073 1.00 27.44 467 CYS B CA 1
ATOM 1656 C C . CYS B 1 73 ? 1.935 50.208 55.754 1.00 25.83 467 CYS B C 1
ATOM 1657 O O . CYS B 1 73 ? 2.566 51.291 55.659 1.00 25.22 467 CYS B O 1
ATOM 1660 N N . THR B 1 74 ? 1.411 49.547 54.738 1.00 23.62 468 THR B N 1
ATOM 1661 C CA . THR B 1 74 ? 1.418 50.077 53.384 1.00 23.69 468 THR B CA 1
ATOM 1662 C C . THR B 1 74 ? 0.080 49.748 52.733 1.00 23.74 468 THR B C 1
ATOM 1663 O O . THR B 1 74 ? -0.788 49.098 53.362 1.00 23.34 468 THR B O 1
ATOM 1667 N N . SER B 1 75 ? -0.129 50.209 51.509 1.00 23.09 469 SER B N 1
ATOM 1668 C CA . SER B 1 75 ? -1.399 49.964 50.858 1.00 24.06 469 SER B CA 1
ATOM 1669 C C . SER B 1 75 ? -1.227 49.799 49.355 1.00 24.79 469 SER B C 1
ATOM 1670 O O . SER B 1 75 ? -0.293 50.372 48.742 1.00 24.54 469 SER B O 1
ATOM 1673 N N . ILE B 1 76 ? -2.095 48.982 48.763 1.00 24.30 470 ILE B N 1
ATOM 1674 C CA . ILE B 1 76 ? -2.171 48.914 47.313 1.00 24.85 470 ILE B CA 1
ATOM 1675 C C . ILE B 1 76 ? -3.604 49.071 46.891 1.00 23.87 470 ILE B C 1
ATOM 1676 O O . ILE B 1 76 ? -4.462 48.438 47.442 1.00 22.90 470 ILE B O 1
ATOM 1681 N N . HIS B 1 77 ? -3.865 49.931 45.894 1.00 23.34 471 HIS B N 1
ATOM 1682 C CA . HIS B 1 77 ? -5.219 50.014 45.317 1.00 22.40 471 HIS B CA 1
ATOM 1683 C C . HIS B 1 77 ? -5.125 50.473 43.892 1.00 22.85 471 HIS B C 1
ATOM 1684 O O . HIS B 1 77 ? -4.030 50.729 43.414 1.00 20.58 471 HIS B O 1
ATOM 1691 N N . GLY B 1 78 ? -6.279 50.605 43.237 1.00 23.46 472 GLY B N 1
ATOM 1692 C CA . GLY B 1 78 ? -6.355 51.028 41.819 1.00 23.55 472 GLY B CA 1
ATOM 1693 C C . GLY B 1 78 ? -5.668 52.309 41.411 1.00 23.92 472 GLY B C 1
ATOM 1694 O O . GLY B 1 78 ? -5.182 52.431 40.266 1.00 25.19 472 GLY B O 1
ATOM 1695 N N . ASP B 1 79 ? -5.599 53.278 42.315 1.00 23.43 473 ASP B N 1
ATOM 1696 C CA . ASP B 1 79 ? -4.925 54.540 42.001 1.00 23.73 473 ASP B CA 1
ATOM 1697 C C . ASP B 1 79 ? -3.441 54.614 42.412 1.00 24.68 473 ASP B C 1
ATOM 1698 O O . ASP B 1 79 ? -2.829 55.664 42.274 1.00 23.27 473 ASP B O 1
ATOM 1703 N N . ARG B 1 80 ? -2.855 53.510 42.875 1.00 25.30 474 ARG B N 1
ATOM 1704 C CA . ARG B 1 80 ? -1.383 53.483 43.103 1.00 26.74 474 ARG B CA 1
ATOM 1705 C C . ARG B 1 80 ? -0.578 53.189 41.828 1.00 26.60 474 ARG B C 1
ATOM 1706 O O . ARG B 1 80 ? -0.856 52.208 41.135 1.00 26.72 474 ARG B O 1
ATOM 1714 N N . SER B 1 81 ? 0.450 53.995 41.565 1.00 27.27 475 SER B N 1
ATOM 1715 C CA . SER B 1 81 ? 1.383 53.759 40.437 1.00 28.46 475 SER B CA 1
ATOM 1716 C C . SER B 1 81 ? 1.999 52.355 40.503 1.00 29.38 475 SER B C 1
ATOM 1717 O O . SER B 1 81 ? 2.035 51.726 41.568 1.00 27.42 475 SER B O 1
ATOM 1720 N N . GLN B 1 82 ? 2.477 51.853 39.371 1.00 30.14 476 GLN B N 1
ATOM 1721 C CA . GLN B 1 82 ? 2.991 50.490 39.362 1.00 31.80 476 GLN B CA 1
ATOM 1722 C C . GLN B 1 82 ? 4.260 50.379 40.223 1.00 30.93 476 GLN B C 1
ATOM 1723 O O . GLN B 1 82 ? 4.460 49.372 40.900 1.00 30.92 476 GLN B O 1
ATOM 1729 N N . ARG B 1 83 ? 5.078 51.429 40.216 1.00 30.19 477 ARG B N 1
ATOM 1730 C CA . ARG B 1 83 ? 6.212 51.571 41.141 1.00 30.27 477 ARG B CA 1
ATOM 1731 C C . ARG B 1 83 ? 5.746 51.469 42.588 1.00 29.65 477 ARG B C 1
ATOM 1732 O O . ARG B 1 83 ? 6.221 50.617 43.348 1.00 29.60 477 ARG B O 1
ATOM 1740 N N . ASP B 1 84 ? 4.767 52.302 42.952 1.00 28.56 478 ASP B N 1
ATOM 1741 C CA . ASP B 1 84 ? 4.277 52.345 44.329 1.00 27.24 478 ASP B CA 1
ATOM 1742 C C . ASP B 1 84 ? 3.710 50.997 44.733 1.00 26.62 478 ASP B C 1
ATOM 1743 O O . ASP B 1 84 ? 3.886 50.594 45.878 1.00 25.23 478 ASP B O 1
ATOM 1748 N N . ARG B 1 85 ? 3.037 50.305 43.809 1.00 25.62 479 ARG B N 1
ATOM 1749 C CA . ARG B 1 85 ? 2.520 48.959 44.112 1.00 27.62 479 ARG B CA 1
ATOM 1750 C C . ARG B 1 85 ? 3.646 47.939 44.375 1.00 26.46 479 ARG B C 1
ATOM 1751 O O . ARG B 1 85 ? 3.536 47.165 45.312 1.00 24.84 479 ARG B O 1
ATOM 1759 N N . GLU B 1 86 ? 4.691 47.940 43.531 1.00 26.21 480 GLU B N 1
ATOM 1760 C CA . GLU B 1 86 ? 5.842 47.019 43.658 1.00 26.45 480 GLU B CA 1
ATOM 1761 C C . GLU B 1 86 ? 6.624 47.279 44.933 1.00 26.27 480 GLU B C 1
ATOM 1762 O O . GLU B 1 86 ? 7.150 46.322 45.528 1.00 26.78 480 GLU B O 1
ATOM 1768 N N . GLU B 1 87 ? 6.740 48.568 45.308 1.00 26.23 481 GLU B N 1
ATOM 1769 C CA . GLU B 1 87 ? 7.424 48.970 46.532 1.00 26.03 481 GLU B CA 1
ATOM 1770 C C . GLU B 1 87 ? 6.701 48.540 47.781 1.00 25.96 481 GLU B C 1
ATOM 1771 O O . GLU B 1 87 ? 7.334 48.073 48.713 1.00 25.71 481 GLU B O 1
ATOM 1777 N N . ALA B 1 88 ? 5.372 48.701 47.793 1.00 25.36 482 ALA B N 1
ATOM 1778 C CA . ALA B 1 88 ? 4.516 48.341 48.916 1.00 25.47 482 ALA B CA 1
ATOM 1779 C C . ALA B 1 88 ? 4.606 46.835 49.203 1.00 26.07 482 ALA B C 1
ATOM 1780 O O . ALA B 1 88 ? 4.915 46.395 50.325 1.00 24.67 482 ALA B O 1
ATOM 1782 N N . LEU B 1 89 ? 4.348 46.056 48.156 1.00 26.94 483 LEU B N 1
ATOM 1783 C CA . LEU B 1 89 ? 4.541 44.605 48.139 1.00 26.99 483 LEU B CA 1
ATOM 1784 C C . LEU B 1 89 ? 5.921 44.186 48.688 1.00 27.23 483 LEU B C 1
ATOM 1785 O O . LEU B 1 89 ? 6.035 43.236 49.484 1.00 25.56 483 LEU B O 1
ATOM 1790 N N . HIS B 1 90 ? 6.967 44.902 48.244 1.00 27.14 484 HIS B N 1
ATOM 1791 C CA . HIS B 1 90 ? 8.315 44.665 48.684 1.00 28.47 484 HIS B CA 1
ATOM 1792 C C . HIS B 1 90 ? 8.535 44.962 50.168 1.00 29.12 484 HIS B C 1
ATOM 1793 O O . HIS B 1 90 ? 9.268 44.247 50.848 1.00 29.43 484 HIS B O 1
ATOM 1800 N N . GLN B 1 91 ? 7.954 46.059 50.643 1.00 29.26 485 GLN B N 1
ATOM 1801 C CA . GLN B 1 91 ? 8.067 46.421 52.045 1.00 29.38 485 GLN B CA 1
ATOM 1802 C C . GLN B 1 91 ? 7.298 45.431 52.882 1.00 28.97 485 GLN B C 1
ATOM 1803 O O . GLN B 1 91 ? 7.714 45.098 53.976 1.00 28.25 485 GLN B O 1
ATOM 1809 N N . PHE B 1 92 ? 6.187 44.958 52.334 1.00 28.55 486 PHE B N 1
ATOM 1810 C CA . PHE B 1 92 ? 5.374 43.959 52.968 1.00 29.73 486 PHE B CA 1
ATOM 1811 C C . PHE B 1 92 ? 6.182 42.674 53.171 1.00 30.36 486 PHE B C 1
ATOM 1812 O O . PHE B 1 92 ? 6.337 42.223 54.298 1.00 30.20 486 PHE B O 1
ATOM 1820 N N . ARG B 1 93 ? 6.707 42.114 52.085 1.00 31.26 487 ARG B N 1
ATOM 1821 C CA . ARG B 1 93 ? 7.328 40.792 52.110 1.00 33.09 487 ARG B CA 1
ATOM 1822 C C . ARG B 1 93 ? 8.613 40.774 52.875 1.00 33.10 487 ARG B C 1
ATOM 1823 O O . ARG B 1 93 ? 8.836 39.845 53.653 1.00 34.64 487 ARG B O 1
ATOM 1831 N N . SER B 1 94 ? 9.448 41.800 52.684 1.00 32.18 488 SER B N 1
ATOM 1832 C CA . SER B 1 94 ? 10.677 41.959 53.466 1.00 31.58 488 SER B CA 1
ATOM 1833 C C . SER B 1 94 ? 10.414 42.106 54.995 1.00 30.52 488 SER B C 1
ATOM 1834 O O . SER B 1 94 ? 11.320 42.004 55.802 1.00 30.14 488 SER B O 1
ATOM 1837 N N . GLY B 1 95 ? 9.159 42.323 55.369 1.00 30.00 489 GLY B N 1
ATOM 1838 C CA . GLY B 1 95 ? 8.762 42.518 56.767 1.00 29.37 489 GLY B CA 1
ATOM 1839 C C . GLY B 1 95 ? 8.904 43.950 57.261 1.00 29.41 489 GLY B C 1
ATOM 1840 O O . GLY B 1 95 ? 8.566 44.256 58.403 1.00 29.58 489 GLY B O 1
ATOM 1841 N N . LYS B 1 96 ? 9.372 44.850 56.403 1.00 27.34 490 LYS B N 1
ATOM 1842 C CA . LYS B 1 96 ? 9.518 46.232 56.811 1.00 26.88 490 LYS B CA 1
ATOM 1843 C C . LYS B 1 96 ? 8.218 46.945 57.157 1.00 26.02 490 LYS B C 1
ATOM 1844 O O . LYS B 1 96 ? 8.205 47.770 58.052 1.00 24.81 490 LYS B O 1
ATOM 1850 N N . SER B 1 97 ? 7.152 46.655 56.406 1.00 26.44 491 SER B N 1
ATOM 1851 C CA . SER B 1 97 ? 5.803 47.148 56.659 1.00 26.92 491 SER B CA 1
ATOM 1852 C C . SER B 1 97 ? 4.934 45.919 56.754 1.00 27.33 491 SER B C 1
ATOM 1853 O O . SER B 1 97 ? 4.401 45.464 55.743 1.00 28.66 491 SER B O 1
ATOM 1856 N N . PRO B 1 98 ? 4.799 45.356 57.973 1.00 27.97 492 PRO B N 1
ATOM 1857 C CA . PRO B 1 98 ? 4.055 44.110 58.228 1.00 26.73 492 PRO B CA 1
ATOM 1858 C C . PRO B 1 98 ? 2.565 44.091 57.970 1.00 26.33 492 PRO B C 1
ATOM 1859 O O . PRO B 1 98 ? 1.999 43.001 57.935 1.00 27.41 492 PRO B O 1
ATOM 1863 N N . ILE B 1 99 ? 1.911 45.238 57.853 1.00 23.50 493 ILE B N 1
ATOM 1864 C CA . ILE B 1 99 ? 0.498 45.262 57.454 1.00 22.01 493 ILE B CA 1
ATOM 1865 C C . ILE B 1 99 ? 0.370 45.816 56.045 1.00 21.20 493 ILE B C 1
ATOM 1866 O O . ILE B 1 99 ? 0.980 46.855 55.735 1.00 20.03 493 ILE B O 1
ATOM 1871 N N . LEU B 1 100 ? -0.327 45.088 55.173 1.00 20.83 494 LEU B N 1
ATOM 1872 C CA . LEU B 1 100 ? -0.626 45.637 53.841 1.00 20.98 494 LEU B CA 1
ATOM 1873 C C . LEU B 1 100 ? -2.106 45.757 53.688 1.00 21.91 494 LEU B C 1
ATOM 1874 O O . LEU B 1 100 ? -2.801 44.748 53.739 1.00 21.47 494 LEU B O 1
ATOM 1879 N N . VAL B 1 101 ? -2.596 46.958 53.424 1.00 21.18 495 VAL B N 1
ATOM 1880 C CA . VAL B 1 101 ? -4.010 47.131 53.175 1.00 20.93 495 VAL B CA 1
ATOM 1881 C C . VAL B 1 101 ? -4.212 47.083 51.659 1.00 21.67 495 VAL B C 1
ATOM 1882 O O . VAL B 1 101 ? -3.538 47.804 50.918 1.00 20.04 495 VAL B O 1
ATOM 1886 N N . ALA B 1 102 ? -5.135 46.247 51.200 1.00 21.33 496 ALA B N 1
ATOM 1887 C CA . ALA B 1 102 ? -5.335 46.111 49.787 1.00 22.34 496 ALA B CA 1
ATOM 1888 C C . ALA B 1 102 ? -6.818 46.050 49.368 1.00 22.46 496 ALA B C 1
ATOM 1889 O O . ALA B 1 102 ? -7.688 45.526 50.090 1.00 21.61 496 ALA B O 1
ATOM 1891 N N . THR B 1 103 ? -7.099 46.595 48.190 1.00 24.59 497 THR B N 1
ATOM 1892 C CA . THR B 1 103 ? -8.345 46.278 47.508 1.00 25.96 497 THR B CA 1
ATOM 1893 C C . THR B 1 103 ? -8.150 45.053 46.601 1.00 29.01 497 THR B C 1
ATOM 1894 O O . THR B 1 103 ? -7.006 44.689 46.256 1.00 29.40 497 THR B O 1
ATOM 1898 N N . ALA B 1 104 ? -9.267 44.449 46.175 1.00 31.37 498 ALA B N 1
ATOM 1899 C CA . ALA B 1 104 ? -9.248 43.232 45.359 1.00 34.58 498 ALA B CA 1
ATOM 1900 C C . ALA B 1 104 ? -8.383 43.358 44.131 1.00 36.98 498 ALA B C 1
ATOM 1901 O O . ALA B 1 104 ? -7.614 42.453 43.821 1.00 37.50 498 ALA B O 1
ATOM 1903 N N . VAL B 1 105 ? -8.550 44.467 43.404 1.00 40.72 499 VAL B N 1
ATOM 1904 C CA . VAL B 1 105 ? -7.746 44.744 42.195 1.00 43.49 499 VAL B CA 1
ATOM 1905 C C . VAL B 1 105 ? -6.378 45.306 42.630 1.00 44.62 499 VAL B C 1
ATOM 1906 O O . VAL B 1 105 ? -6.280 46.389 43.219 1.00 44.89 499 VAL B O 1
ATOM 1910 N N . ALA B 1 106 ? -5.327 44.523 42.377 1.00 46.52 500 ALA B N 1
ATOM 1911 C CA . ALA B 1 106 ? -3.999 44.738 42.974 1.00 46.54 500 ALA B CA 1
ATOM 1912 C C . ALA B 1 106 ? -3.626 43.541 43.849 1.00 47.19 500 ALA B C 1
ATOM 1913 O O . ALA B 1 106 ? -4.480 42.884 44.437 1.00 46.27 500 ALA B O 1
ATOM 1915 N N . ILE B 1 112 ? 1.364 37.456 46.024 1.00 39.62 506 ILE B N 1
ATOM 1916 C CA . ILE B 1 112 ? 1.214 37.621 47.469 1.00 39.57 506 ILE B CA 1
ATOM 1917 C C . ILE B 1 112 ? 0.692 36.319 48.087 1.00 38.69 506 ILE B C 1
ATOM 1918 O O . ILE B 1 112 ? -0.458 35.933 47.846 1.00 38.82 506 ILE B O 1
ATOM 1923 N N . SER B 1 113 ? 1.512 35.644 48.883 1.00 37.39 507 SER B N 1
ATOM 1924 C CA . SER B 1 113 ? 1.019 34.432 49.554 1.00 37.40 507 SER B CA 1
ATOM 1925 C C . SER B 1 113 ? 1.837 34.140 50.781 1.00 35.83 507 SER B C 1
ATOM 1926 O O . SER B 1 113 ? 2.867 34.797 51.039 1.00 34.57 507 SER B O 1
ATOM 1929 N N . ASN B 1 114 ? 1.393 33.106 51.493 1.00 33.24 508 ASN B N 1
ATOM 1930 C CA . ASN B 1 114 ? 2.035 32.646 52.700 1.00 31.68 508 ASN B CA 1
ATOM 1931 C C . ASN B 1 114 ? 1.993 33.707 53.795 1.00 29.70 508 ASN B C 1
ATOM 1932 O O . ASN B 1 114 ? 2.893 33.818 54.596 1.00 30.19 508 ASN B O 1
ATOM 1937 N N . VAL B 1 115 ? 0.943 34.498 53.830 1.00 27.32 509 VAL B N 1
ATOM 1938 C CA . VAL B 1 115 ? 0.820 35.458 54.908 1.00 25.44 509 VAL B CA 1
ATOM 1939 C C . VAL B 1 115 ? 0.321 34.768 56.182 1.00 24.90 509 VAL B C 1
ATOM 1940 O O . VAL B 1 115 ? -0.316 33.705 56.119 1.00 22.74 509 VAL B O 1
ATOM 1944 N N . LYS B 1 116 ? 0.650 35.351 57.320 1.00 22.41 510 LYS B N 1
ATOM 1945 C CA . LYS B 1 116 ? 0.232 34.820 58.619 1.00 24.42 510 LYS B CA 1
ATOM 1946 C C . LYS B 1 116 ? -1.255 35.032 58.893 1.00 24.11 510 LYS B C 1
ATOM 1947 O O . LYS B 1 116 ? -1.902 34.127 59.428 1.00 23.31 510 LYS B O 1
ATOM 1953 N N . HIS B 1 117 ? -1.796 36.161 58.439 1.00 22.64 511 HIS B N 1
ATOM 1954 C CA . HIS B 1 117 ? -3.209 36.515 58.761 1.00 22.91 511 HIS B CA 1
ATOM 1955 C C . HIS B 1 117 ? -3.830 37.229 57.570 1.00 22.68 511 HIS B C 1
ATOM 1956 O O . HIS B 1 117 ? -3.248 38.201 57.083 1.00 22.43 511 HIS B O 1
ATOM 1963 N N . VAL B 1 118 ? -4.958 36.753 57.062 1.00 21.51 512 VAL B N 1
ATOM 1964 C CA . VAL B 1 118 ? -5.761 37.544 56.078 1.00 22.18 512 VAL B CA 1
ATOM 1965 C C . VAL B 1 118 ? -6.960 38.079 56.849 1.00 21.82 512 VAL B C 1
ATOM 1966 O O . VAL B 1 118 ? -7.635 37.310 57.544 1.00 21.89 512 VAL B O 1
ATOM 1970 N N . ILE B 1 119 ? -7.190 39.392 56.777 1.00 21.85 513 ILE B N 1
ATOM 1971 C CA . ILE B 1 119 ? -8.385 40.016 57.396 1.00 20.59 513 ILE B CA 1
ATOM 1972 C C . ILE B 1 119 ? -9.266 40.560 56.284 1.00 22.06 513 ILE B C 1
ATOM 1973 O O . ILE B 1 119 ? -8.859 41.468 55.512 1.00 22.78 513 ILE B O 1
ATOM 1978 N N . ASN B 1 120 ? -10.481 40.013 56.175 1.00 22.44 514 ASN B N 1
ATOM 1979 C CA . ASN B 1 120 ? -11.501 40.632 55.295 1.00 23.99 514 ASN B CA 1
ATOM 1980 C C . ASN B 1 120 ? -12.229 41.707 56.075 1.00 23.56 514 ASN B C 1
ATOM 1981 O O . ASN B 1 120 ? -13.250 41.429 56.738 1.00 23.53 514 ASN B O 1
ATOM 1986 N N . PHE B 1 121 ? -11.681 42.928 56.033 1.00 22.61 515 PHE B N 1
ATOM 1987 C CA . PHE B 1 121 ? -12.274 44.072 56.733 1.00 23.25 515 PHE B CA 1
ATOM 1988 C C . PHE B 1 121 ? -13.656 44.370 56.093 1.00 23.35 515 PHE B C 1
ATOM 1989 O O . PHE B 1 121 ? -14.672 44.727 56.779 1.00 22.89 515 PHE B O 1
ATOM 1997 N N . ASP B 1 122 ? -13.678 44.236 54.772 1.00 23.28 516 ASP B N 1
ATOM 1998 C CA . ASP B 1 122 ? -14.893 44.208 53.955 1.00 24.41 516 ASP B CA 1
ATOM 1999 C C . ASP B 1 122 ? -14.872 42.915 53.172 1.00 26.20 516 ASP B C 1
ATOM 2000 O O . ASP B 1 122 ? -13.821 42.515 52.658 1.00 26.46 516 ASP B O 1
ATOM 2005 N N . LEU B 1 123 ? -16.016 42.243 53.109 1.00 25.96 517 LEU B N 1
ATOM 2006 C CA . LEU B 1 123 ? -16.125 40.995 52.372 1.00 25.72 517 LEU B CA 1
ATOM 2007 C C . LEU B 1 123 ? -16.470 41.247 50.915 1.00 25.90 517 LEU B C 1
ATOM 2008 O O . LEU B 1 123 ? -17.065 42.265 50.612 1.00 26.16 517 LEU B O 1
ATOM 2013 N N . PRO B 1 124 ? -16.102 40.323 50.004 1.00 24.99 518 PRO B N 1
ATOM 2014 C CA . PRO B 1 124 ? -16.554 40.452 48.604 1.00 24.07 518 PRO B CA 1
ATOM 2015 C C . PRO B 1 124 ? -18.000 39.973 48.446 1.00 23.85 518 PRO B C 1
ATOM 2016 O O . PRO B 1 124 ? -18.575 39.432 49.390 1.00 22.08 518 PRO B O 1
ATOM 2020 N N . SER B 1 125 ? -18.596 40.178 47.285 1.00 23.55 519 SER B N 1
ATOM 2021 C CA . SER B 1 125 ? -19.958 39.662 47.056 1.00 25.17 519 SER B CA 1
ATOM 2022 C C . SER B 1 125 ? -19.995 38.231 46.521 1.00 25.99 519 SER B C 1
ATOM 2023 O O . SER B 1 125 ? -21.070 37.600 46.523 1.00 28.11 519 SER B O 1
ATOM 2026 N N . ASP B 1 126 ? -18.846 37.755 46.034 1.00 24.28 520 ASP B N 1
ATOM 2027 C CA . ASP B 1 126 ? -18.691 36.448 45.412 1.00 25.45 520 ASP B CA 1
ATOM 2028 C C . ASP B 1 126 ? -17.845 35.543 46.307 1.00 24.53 520 ASP B C 1
ATOM 2029 O O . ASP B 1 126 ? -16.716 35.879 46.675 1.00 23.35 520 ASP B O 1
ATOM 2034 N N . ILE B 1 127 ? -18.351 34.358 46.565 1.00 23.38 521 ILE B N 1
ATOM 2035 C CA . ILE B 1 127 ? -17.630 33.377 47.385 1.00 23.34 521 ILE B CA 1
ATOM 2036 C C . ILE B 1 127 ? -16.320 32.946 46.717 1.00 24.59 521 ILE B C 1
ATOM 2037 O O . ILE B 1 127 ? -15.356 32.636 47.428 1.00 25.66 521 ILE B O 1
ATOM 2042 N N . GLU B 1 128 ? -16.268 32.928 45.380 1.00 25.73 522 GLU B N 1
ATOM 2043 C CA . GLU B 1 128 ? -14.991 32.586 44.666 1.00 26.98 522 GLU B CA 1
ATOM 2044 C C . GLU B 1 128 ? -13.835 33.593 44.939 1.00 27.39 522 GLU B C 1
ATOM 2045 O O . GLU B 1 128 ? -12.634 33.202 45.015 1.00 27.16 522 GLU B O 1
ATOM 2051 N N . GLU B 1 129 ? -14.193 34.879 45.054 1.00 26.36 523 GLU B N 1
ATOM 2052 C CA . GLU B 1 129 ? -13.269 35.936 45.506 1.00 27.46 523 GLU B CA 1
ATOM 2053 C C . GLU B 1 129 ? -12.878 35.727 46.954 1.00 25.11 523 GLU B C 1
ATOM 2054 O O . GLU B 1 129 ? -11.714 35.824 47.307 1.00 21.30 523 GLU B O 1
ATOM 2060 N N . TYR B 1 130 ? -13.865 35.423 47.814 1.00 21.20 524 TYR B N 1
ATOM 2061 C CA . TYR B 1 130 ? -13.523 35.056 49.202 1.00 21.14 524 TYR B CA 1
ATOM 2062 C C . TYR B 1 130 ? -12.518 33.935 49.253 1.00 21.97 524 TYR B C 1
ATOM 2063 O O . TYR B 1 130 ? -11.457 34.091 49.903 1.00 23.98 524 TYR B O 1
ATOM 2072 N N . VAL B 1 131 ? -12.751 32.858 48.492 1.00 21.68 525 VAL B N 1
ATOM 2073 C CA . VAL B 1 131 ? -11.778 31.721 48.457 1.00 23.49 525 VAL B CA 1
ATOM 2074 C C . VAL B 1 131 ? -10.361 32.173 48.061 1.00 24.25 525 VAL B C 1
ATOM 2075 O O . VAL B 1 131 ? -9.368 31.808 48.707 1.00 24.59 525 VAL B O 1
ATOM 2079 N N . HIS B 1 132 ? -10.284 32.951 46.987 1.00 24.94 526 HIS B N 1
ATOM 2080 C CA . HIS B 1 132 ? -9.014 33.449 46.483 1.00 25.28 526 HIS B CA 1
ATOM 2081 C C . HIS B 1 132 ? -8.262 34.332 47.469 1.00 24.60 526 HIS B C 1
ATOM 2082 O O . HIS B 1 132 ? -7.009 34.358 47.516 1.00 23.81 526 HIS B O 1
ATOM 2089 N N . ARG B 1 133 ? -9.005 35.123 48.205 1.00 21.40 527 ARG B N 1
ATOM 2090 C CA . ARG B 1 133 ? -8.410 35.954 49.263 1.00 24.20 527 ARG B CA 1
ATOM 2091 C C . ARG B 1 133 ? -7.835 35.156 50.402 1.00 23.81 527 ARG B C 1
ATOM 2092 O O . ARG B 1 133 ? -6.637 35.314 50.756 1.00 24.20 527 ARG B O 1
ATOM 2100 N N . ILE B 1 134 ? -8.627 34.240 50.932 1.00 25.07 528 ILE B N 1
ATOM 2101 C CA . ILE B 1 134 ? -8.125 33.480 52.094 1.00 26.58 528 ILE B CA 1
ATOM 2102 C C . ILE B 1 134 ? -7.018 32.486 51.718 1.00 26.36 528 ILE B C 1
ATOM 2103 O O . ILE B 1 134 ? -6.177 32.167 52.581 1.00 27.25 528 ILE B O 1
ATOM 2108 N N . GLY B 1 135 ? -7.006 32.018 50.461 1.00 27.00 529 GLY B N 1
ATOM 2109 C CA . GLY B 1 135 ? -5.918 31.164 49.957 1.00 26.58 529 GLY B CA 1
ATOM 2110 C C . GLY B 1 135 ? -4.531 31.801 50.060 1.00 27.86 529 GLY B C 1
ATOM 2111 O O . GLY B 1 135 ? -3.482 31.155 49.824 1.00 27.01 529 GLY B O 1
ATOM 2112 N N . ARG B 1 136 ? -4.505 33.081 50.406 1.00 27.37 530 ARG B N 1
ATOM 2113 C CA . ARG B 1 136 ? -3.221 33.814 50.509 1.00 27.18 530 ARG B CA 1
ATOM 2114 C C . ARG B 1 136 ? -2.549 33.665 51.864 1.00 27.02 530 ARG B C 1
ATOM 2115 O O . ARG B 1 136 ? -1.397 34.054 52.018 1.00 27.45 530 ARG B O 1
ATOM 2123 N N . THR B 1 137 ? -3.268 33.142 52.857 1.00 25.76 531 THR B N 1
ATOM 2124 C CA . THR B 1 137 ? -2.643 32.857 54.142 1.00 25.62 531 THR B CA 1
ATOM 2125 C C . THR B 1 137 ? -2.267 31.394 54.279 1.00 27.28 531 THR B C 1
ATOM 2126 O O . THR B 1 137 ? -2.991 30.496 53.844 1.00 28.21 531 THR B O 1
ATOM 2130 N N . GLY B 1 138 ? -1.096 31.182 54.860 1.00 27.41 532 GLY B N 1
ATOM 2131 C CA . GLY B 1 138 ? -0.720 29.867 55.305 1.00 28.00 532 GLY B CA 1
ATOM 2132 C C . GLY B 1 138 ? 0.239 29.297 54.302 1.00 26.83 532 GLY B C 1
ATOM 2133 O O . GLY B 1 138 ? 0.211 29.644 53.110 1.00 28.13 532 GLY B O 1
ATOM 2134 N N . ARG B 1 139 ? 1.082 28.413 54.806 1.00 26.79 533 ARG B N 1
ATOM 2135 C CA . ARG B 1 139 ? 2.105 27.772 54.018 1.00 27.55 533 ARG B CA 1
ATOM 2136 C C . ARG B 1 139 ? 1.803 26.297 54.141 1.00 25.96 533 ARG B C 1
ATOM 2137 O O . ARG B 1 139 ? 1.255 25.875 55.139 1.00 26.15 533 ARG B O 1
ATOM 2145 N N . VAL B 1 140 ? 2.189 25.494 53.156 1.00 26.37 534 VAL B N 1
ATOM 2146 C CA . VAL B 1 140 ? 2.157 24.043 53.331 1.00 25.09 534 VAL B CA 1
ATOM 2147 C C . VAL B 1 140 ? 2.849 23.646 54.647 1.00 23.91 534 VAL B C 1
ATOM 2148 O O . VAL B 1 140 ? 4.001 24.003 54.886 1.00 22.31 534 VAL B O 1
ATOM 2152 N N . GLY B 1 141 ? 2.166 22.881 55.487 1.00 20.71 535 GLY B N 1
ATOM 2153 C CA . GLY B 1 141 ? 2.845 22.379 56.658 1.00 20.58 535 GLY B CA 1
ATOM 2154 C C . GLY B 1 141 ? 2.455 23.219 57.864 1.00 20.08 535 GLY B C 1
ATOM 2155 O O . GLY B 1 141 ? 2.738 22.843 58.993 1.00 20.35 535 GLY B O 1
ATOM 2156 N N . ASN B 1 142 ? 1.882 24.385 57.631 1.00 20.33 536 ASN B N 1
ATOM 2157 C CA . ASN B 1 142 ? 1.281 25.114 58.750 1.00 24.03 536 ASN B CA 1
ATOM 2158 C C . ASN B 1 142 ? -0.171 25.478 58.542 1.00 23.26 536 ASN B C 1
ATOM 2159 O O . ASN B 1 142 ? -0.768 25.166 57.512 1.00 22.87 536 ASN B O 1
ATOM 2164 N N . LEU B 1 143 ? -0.718 26.216 59.499 1.00 22.64 537 LEU B N 1
ATOM 2165 C CA . LEU B 1 143 ? -2.117 26.569 59.469 1.00 24.39 537 LEU B CA 1
ATOM 2166 C C . LEU B 1 143 ? -2.267 28.098 59.265 1.00 25.15 537 LEU B C 1
ATOM 2167 O O . LEU B 1 143 ? -1.619 28.890 59.954 1.00 25.86 537 LEU B O 1
ATOM 2172 N N . GLY B 1 144 ? -3.045 28.500 58.273 1.00 23.06 538 GLY B N 1
ATOM 2173 C CA . GLY B 1 144 ? -3.283 29.911 58.059 1.00 21.79 538 GLY B CA 1
ATOM 2174 C C . GLY B 1 144 ? -4.457 30.354 58.924 1.00 21.60 538 GLY B C 1
ATOM 2175 O O . GLY B 1 144 ? -5.136 29.525 59.604 1.00 19.53 538 GLY B O 1
ATOM 2176 N N . LEU B 1 145 ? -4.704 31.661 58.901 1.00 21.30 539 LEU B N 1
ATOM 2177 C CA . LEU B 1 145 ? -5.748 32.294 59.717 1.00 21.35 539 LEU B CA 1
ATOM 2178 C C . LEU B 1 145 ? -6.368 33.326 58.846 1.00 20.99 539 LEU B C 1
ATOM 2179 O O . LEU B 1 145 ? -5.662 34.190 58.291 1.00 21.66 539 LEU B O 1
ATOM 2184 N N . ALA B 1 146 ? -7.688 33.231 58.668 1.00 21.80 540 ALA B N 1
ATOM 2185 C CA . ALA B 1 146 ? -8.392 34.192 57.884 1.00 20.66 540 ALA B CA 1
ATOM 2186 C C . ALA B 1 146 ? -9.557 34.733 58.712 1.00 22.87 540 ALA B C 1
ATOM 2187 O O . ALA B 1 146 ? -10.497 33.979 59.018 1.00 24.42 540 ALA B O 1
ATOM 2189 N N . THR B 1 147 ? -9.541 36.010 59.049 1.00 21.70 541 THR B N 1
ATOM 2190 C CA . THR B 1 147 ? -10.677 36.582 59.903 1.00 22.94 541 THR B CA 1
ATOM 2191 C C . THR B 1 147 ? -11.537 37.493 59.037 1.00 22.80 541 THR B C 1
ATOM 2192 O O . THR B 1 147 ? -10.976 38.328 58.308 1.00 23.22 541 THR B O 1
ATOM 2196 N N . SER B 1 148 ? -12.887 37.402 59.116 1.00 21.14 542 SER B N 1
ATOM 2197 C CA . SER B 1 148 ? -13.719 38.168 58.165 1.00 21.19 542 SER B CA 1
ATOM 2198 C C . SER B 1 148 ? -14.770 38.927 58.959 1.00 20.99 542 SER B C 1
ATOM 2199 O O . SER B 1 148 ? -15.338 38.375 59.900 1.00 21.99 542 SER B O 1
ATOM 2202 N N . PHE B 1 149 ? -14.939 40.215 58.655 1.00 22.62 543 PHE B N 1
ATOM 2203 C CA . PHE B 1 149 ? -15.953 41.038 59.351 1.00 22.02 543 PHE B CA 1
ATOM 2204 C C . PHE B 1 149 ? -17.202 40.989 58.521 1.00 21.59 543 PHE B C 1
ATOM 2205 O O . PHE B 1 149 ? -17.092 41.199 57.306 1.00 22.48 543 PHE B O 1
ATOM 2213 N N . PHE B 1 150 ? -18.380 40.778 59.143 1.00 21.63 544 PHE B N 1
ATOM 2214 C CA . PHE B 1 150 ? -19.624 40.525 58.414 1.00 20.30 544 PHE B CA 1
ATOM 2215 C C . PHE B 1 150 ? -20.724 41.405 59.006 1.00 20.09 544 PHE B C 1
ATOM 2216 O O . PHE B 1 150 ? -20.761 41.614 60.213 1.00 18.56 544 PHE B O 1
ATOM 2224 N N . ASN B 1 151 ? -21.587 41.976 58.160 1.00 19.07 545 ASN B N 1
ATOM 2225 C CA . ASN B 1 151 ? -22.801 42.639 58.690 1.00 21.23 545 ASN B CA 1
ATOM 2226 C C . ASN B 1 151 ? -23.885 42.597 57.592 1.00 20.92 545 ASN B C 1
ATOM 2227 O O . ASN B 1 151 ? -23.709 41.875 56.596 1.00 18.75 545 ASN B O 1
ATOM 2232 N N . GLU B 1 152 ? -24.976 43.342 57.754 1.00 22.37 546 GLU B N 1
ATOM 2233 C CA . GLU B 1 152 ? -26.121 43.201 56.830 1.00 23.59 546 GLU B CA 1
ATOM 2234 C C . GLU B 1 152 ? -25.821 43.488 55.363 1.00 24.33 546 GLU B C 1
ATOM 2235 O O . GLU B 1 152 ? -26.536 43.021 54.475 1.00 24.48 546 GLU B O 1
ATOM 2241 N N . ARG B 1 153 ? -24.772 44.267 55.112 1.00 23.26 547 ARG B N 1
ATOM 2242 C CA . ARG B 1 153 ? -24.254 44.506 53.797 1.00 24.60 547 ARG B CA 1
ATOM 2243 C C . ARG B 1 153 ? -23.826 43.227 53.056 1.00 23.55 547 ARG B C 1
ATOM 2244 O O . ARG B 1 153 ? -23.675 43.266 51.828 1.00 21.57 547 ARG B O 1
ATOM 2252 N N . ASN B 1 154 ? -23.649 42.118 53.787 1.00 21.67 548 ASN B N 1
ATOM 2253 C CA . ASN B 1 154 ? -23.088 40.885 53.217 1.00 21.79 548 ASN B CA 1
ATOM 2254 C C . ASN B 1 154 ? -24.083 39.725 53.125 1.00 22.00 548 ASN B C 1
ATOM 2255 O O . ASN B 1 154 ? -23.688 38.573 52.893 1.00 20.77 548 ASN B O 1
ATOM 2260 N N . ILE B 1 155 ? -25.375 40.022 53.293 1.00 21.87 549 ILE B N 1
ATOM 2261 C CA . ILE B 1 155 ? -26.452 39.011 53.079 1.00 22.43 549 ILE B CA 1
ATOM 2262 C C . ILE B 1 155 ? -26.277 38.218 51.773 1.00 22.99 549 ILE B C 1
ATOM 2263 O O . ILE B 1 155 ? -26.541 36.994 51.717 1.00 23.05 549 ILE B O 1
ATOM 2268 N N . ASN B 1 156 ? -25.783 38.903 50.743 1.00 20.51 550 ASN B N 1
ATOM 2269 C CA . ASN B 1 156 ? -25.609 38.252 49.468 1.00 22.10 550 ASN B CA 1
ATOM 2270 C C . ASN B 1 156 ? -24.665 37.052 49.431 1.00 23.78 550 ASN B C 1
ATOM 2271 O O . ASN B 1 156 ? -24.781 36.204 48.543 1.00 24.90 550 ASN B O 1
ATOM 2276 N N . ILE B 1 157 ? -23.724 36.974 50.367 1.00 21.80 551 ILE B N 1
ATOM 2277 C CA . ILE B 1 157 ? -22.804 35.854 50.390 1.00 23.11 551 ILE B CA 1
ATOM 2278 C C . ILE B 1 157 ? -23.141 34.816 51.500 1.00 23.91 551 ILE B C 1
ATOM 2279 O O . ILE B 1 157 ? -22.407 33.846 51.686 1.00 23.94 551 ILE B O 1
ATOM 2284 N N . THR B 1 158 ? -24.238 35.026 52.239 1.00 23.37 552 THR B N 1
ATOM 2285 C CA . THR B 1 158 ? -24.498 34.249 53.425 1.00 23.71 552 THR B CA 1
ATOM 2286 C C . THR B 1 158 ? -24.507 32.751 53.194 1.00 22.92 552 THR B C 1
ATOM 2287 O O . THR B 1 158 ? -23.787 32.027 53.889 1.00 22.70 552 THR B O 1
ATOM 2291 N N . LYS B 1 159 ? -25.301 32.293 52.227 1.00 20.49 553 LYS B N 1
ATOM 2292 C CA . LYS B 1 159 ? -25.481 30.886 51.971 1.00 23.24 553 LYS B CA 1
ATOM 2293 C C . LYS B 1 159 ? -24.191 30.225 51.502 1.00 22.38 553 LYS B C 1
ATOM 2294 O O . LYS B 1 159 ? -23.832 29.163 52.003 1.00 21.69 553 LYS B O 1
ATOM 2300 N N . ASP B 1 160 ? -23.492 30.835 50.554 1.00 21.28 554 ASP B N 1
ATOM 2301 C CA . ASP B 1 160 ? -22.275 30.191 50.060 1.00 22.31 554 ASP B CA 1
ATOM 2302 C C . ASP B 1 160 ? -21.147 30.218 51.123 1.00 21.63 554 ASP B C 1
ATOM 2303 O O . ASP B 1 160 ? -20.312 29.286 51.131 1.00 20.47 554 ASP B O 1
ATOM 2308 N N . LEU B 1 161 ? -21.078 31.294 51.926 1.00 19.77 555 LEU B N 1
ATOM 2309 C CA . LEU B 1 161 ? -20.133 31.368 53.065 1.00 20.85 555 LEU B CA 1
ATOM 2310 C C . LEU B 1 161 ? -20.470 30.312 54.105 1.00 21.47 555 LEU B C 1
ATOM 2311 O O . LEU B 1 161 ? -19.598 29.541 54.534 1.00 20.84 555 LEU B O 1
ATOM 2316 N N . LEU B 1 162 ? -21.712 30.260 54.519 1.00 20.99 556 LEU B N 1
ATOM 2317 C CA . LEU B 1 162 ? -22.143 29.135 55.392 1.00 22.81 556 LEU B CA 1
ATOM 2318 C C . LEU B 1 162 ? -21.732 27.751 54.856 1.00 23.70 556 LEU B C 1
ATOM 2319 O O . LEU B 1 162 ? -21.147 26.964 55.587 1.00 24.37 556 LEU B O 1
ATOM 2324 N N . ASP B 1 163 ? -22.065 27.427 53.607 1.00 23.42 557 ASP B N 1
ATOM 2325 C CA . ASP B 1 163 ? -21.781 26.082 53.074 1.00 23.99 557 ASP B CA 1
ATOM 2326 C C . ASP B 1 163 ? -20.241 25.784 53.121 1.00 24.42 557 ASP B C 1
ATOM 2327 O O . ASP B 1 163 ? -19.790 24.646 53.420 1.00 23.43 557 ASP B O 1
ATOM 2332 N N . LEU B 1 164 ? -19.460 26.817 52.848 1.00 22.66 558 LEU B N 1
ATOM 2333 C CA . LEU B 1 164 ? -18.019 26.680 52.818 1.00 24.00 558 LEU B CA 1
ATOM 2334 C C . LEU B 1 164 ? -17.464 26.370 54.214 1.00 23.34 558 LEU B C 1
ATOM 2335 O O . LEU B 1 164 ? -16.606 25.485 54.352 1.00 21.66 558 LEU B O 1
ATOM 2340 N N . LEU B 1 165 ? -17.913 27.111 55.225 1.00 20.99 559 LEU B N 1
ATOM 2341 C CA . LEU B 1 165 ? -17.494 26.860 56.613 1.00 20.19 559 LEU B CA 1
ATOM 2342 C C . LEU B 1 165 ? -17.855 25.462 57.084 1.00 20.83 559 LEU B C 1
ATOM 2343 O O . LEU B 1 165 ? -17.079 24.748 57.714 1.00 21.13 559 LEU B O 1
ATOM 2348 N N . VAL B 1 166 ? -19.055 25.029 56.730 1.00 21.26 560 VAL B N 1
ATOM 2349 C CA . VAL B 1 166 ? -19.548 23.739 57.193 1.00 21.49 560 VAL B CA 1
ATOM 2350 C C . VAL B 1 166 ? -18.733 22.655 56.543 1.00 22.14 560 VAL B C 1
ATOM 2351 O O . VAL B 1 166 ? -18.313 21.693 57.222 1.00 23.46 560 VAL B O 1
ATOM 2355 N N . GLU B 1 167 ? -18.451 22.808 55.250 1.00 21.82 561 GLU B N 1
ATOM 2356 C CA . GLU B 1 167 ? -17.700 21.742 54.579 1.00 23.81 561 GLU B CA 1
ATOM 2357 C C . GLU B 1 167 ? -16.264 21.687 55.073 1.00 23.02 561 GLU B C 1
ATOM 2358 O O . GLU B 1 167 ? -15.682 20.603 55.113 1.00 22.95 561 GLU B O 1
ATOM 2364 N N . ALA B 1 168 ? -15.703 22.853 55.439 1.00 21.89 562 ALA B N 1
ATOM 2365 C CA . ALA B 1 168 ? -14.328 22.964 55.935 1.00 19.74 562 ALA B CA 1
ATOM 2366 C C . ALA B 1 168 ? -14.214 22.713 57.424 1.00 20.72 562 ALA B C 1
ATOM 2367 O O . ALA B 1 168 ? -13.121 22.858 57.980 1.00 21.05 562 ALA B O 1
ATOM 2369 N N . LYS B 1 169 ? -15.307 22.269 58.042 1.00 21.24 563 LYS B N 1
ATOM 2370 C CA . LYS B 1 169 ? -15.385 21.979 59.489 1.00 22.36 563 LYS B CA 1
ATOM 2371 C C . LYS B 1 169 ? -14.888 23.123 60.381 1.00 21.29 563 LYS B C 1
ATOM 2372 O O . LYS B 1 169 ? -14.210 22.874 61.389 1.00 20.40 563 LYS B O 1
ATOM 2378 N N . GLN B 1 170 ? -15.252 24.366 59.994 1.00 20.86 564 GLN B N 1
ATOM 2379 C CA . GLN B 1 170 ? -14.903 25.585 60.696 1.00 19.13 564 GLN B CA 1
ATOM 2380 C C . GLN B 1 170 ? -16.038 25.979 61.614 1.00 21.73 564 GLN B C 1
ATOM 2381 O O . GLN B 1 170 ? -17.131 25.423 61.488 1.00 20.42 564 GLN B O 1
ATOM 2387 N N . GLU B 1 171 ? -15.771 26.911 62.535 1.00 20.19 565 GLU B N 1
ATOM 2388 C CA . GLU B 1 171 ? -16.799 27.325 63.456 1.00 24.18 565 GLU B CA 1
ATOM 2389 C C . GLU B 1 171 ? -17.890 28.037 62.685 1.00 23.08 565 GLU B C 1
ATOM 2390 O O . GLU B 1 171 ? -17.620 28.801 61.778 1.00 23.24 565 GLU B O 1
ATOM 2396 N N . VAL B 1 172 ? -19.124 27.762 63.019 1.00 21.65 566 VAL B N 1
ATOM 2397 C CA . VAL B 1 172 ? -20.240 28.413 62.306 1.00 22.38 566 VAL B CA 1
ATOM 2398 C C . VAL B 1 172 ? -21.017 29.318 63.310 1.00 22.56 566 VAL B C 1
ATOM 2399 O O . VAL B 1 172 ? -21.538 28.810 64.297 1.00 21.43 566 VAL B O 1
ATOM 2403 N N . PRO B 1 173 ? -21.002 30.647 63.102 1.00 22.20 567 PRO B N 1
ATOM 2404 C CA . PRO B 1 173 ? -21.770 31.556 63.926 1.00 22.61 567 PRO B CA 1
ATOM 2405 C C . PRO B 1 173 ? -23.226 31.200 63.822 1.00 22.29 567 PRO B C 1
ATOM 2406 O O . PRO B 1 173 ? -23.722 30.907 62.738 1.00 20.57 567 PRO B O 1
ATOM 2410 N N . SER B 1 174 ? -23.920 31.254 64.959 1.00 22.43 568 SER B N 1
ATOM 2411 C CA . SER B 1 174 ? -25.360 31.029 65.025 1.00 21.80 568 SER B CA 1
ATOM 2412 C C . SER B 1 174 ? -26.111 31.982 64.114 1.00 21.29 568 SER B C 1
ATOM 2413 O O . SER B 1 174 ? -27.139 31.640 63.495 1.00 21.81 568 SER B O 1
ATOM 2416 N N . TRP B 1 175 ? -25.646 33.219 64.105 1.00 21.73 569 TRP B N 1
ATOM 2417 C CA . TRP B 1 175 ? -26.251 34.288 63.316 1.00 21.54 569 TRP B CA 1
ATOM 2418 C C . TRP B 1 175 ? -26.123 33.967 61.827 1.00 22.24 569 TRP B C 1
ATOM 2419 O O . TRP B 1 175 ? -27.001 34.301 61.062 1.00 24.81 569 TRP B O 1
ATOM 2430 N N . LEU B 1 176 ? -25.030 33.313 61.422 1.00 21.53 570 LEU B N 1
ATOM 2431 C CA . LEU B 1 176 ? -24.837 32.924 60.028 1.00 20.71 570 LEU B CA 1
ATOM 2432 C C . LEU B 1 176 ? -25.909 31.901 59.591 1.00 22.97 570 LEU B C 1
ATOM 2433 O O . LEU B 1 176 ? -26.528 32.077 58.546 1.00 20.34 570 LEU B O 1
ATOM 2438 N N . GLU B 1 177 ? -26.136 30.855 60.403 1.00 24.09 571 GLU B N 1
ATOM 2439 C CA . GLU B 1 177 ? -27.132 29.860 60.106 1.00 27.58 571 GLU B CA 1
ATOM 2440 C C . GLU B 1 177 ? -28.525 30.465 60.087 1.00 27.55 571 GLU B C 1
ATOM 2441 O O . GLU B 1 177 ? -29.331 30.030 59.248 1.00 27.49 571 GLU B O 1
ATOM 2447 N N . ASN B 1 178 ? -28.812 31.414 60.997 1.00 29.32 572 ASN B N 1
ATOM 2448 C CA . ASN B 1 178 ? -30.127 32.109 61.022 1.00 30.67 572 ASN B CA 1
ATOM 2449 C C . ASN B 1 178 ? -30.387 32.853 59.725 1.00 31.42 572 ASN B C 1
ATOM 2450 O O . ASN B 1 178 ? -31.474 32.820 59.153 1.00 32.46 572 ASN B O 1
ATOM 2455 N N . MET B 1 179 ? -29.405 33.640 59.323 1.00 32.90 573 MET B N 1
ATOM 2456 C CA . MET B 1 179 ? -29.534 34.459 58.129 1.00 34.79 573 MET B CA 1
ATOM 2457 C C . MET B 1 179 ? -29.617 33.625 56.867 1.00 33.93 573 MET B C 1
ATOM 2458 O O . MET B 1 179 ? -30.345 33.978 55.944 1.00 33.74 573 MET B O 1
ATOM 2463 N N . ALA B 1 180 ? -28.860 32.528 56.827 1.00 34.41 574 ALA B N 1
ATOM 2464 C CA . ALA B 1 180 ? -28.978 31.598 55.701 1.00 35.18 574 ALA B CA 1
ATOM 2465 C C . ALA B 1 180 ? -30.386 31.024 55.667 1.00 36.28 574 ALA B C 1
ATOM 2466 O O . ALA B 1 180 ? -30.949 30.829 54.583 1.00 35.98 574 ALA B O 1
ATOM 2468 N N . TYR B 1 181 ? -30.933 30.767 56.867 1.00 36.81 575 TYR B N 1
ATOM 2469 C CA . TYR B 1 181 ? -32.358 30.420 57.113 1.00 38.47 575 TYR B CA 1
ATOM 2470 C C . TYR B 1 181 ? -32.653 29.038 57.696 1.00 38.39 575 TYR B C 1
ATOM 2471 O O . TYR B 1 181 ? -33.783 28.518 57.551 1.00 38.98 575 TYR B O 1
ATOM 2480 N N . SER C 1 17 ? 19.680 41.158 71.142 1.00 23.17 411 SER C N 1
ATOM 2481 C CA . SER C 1 17 ? 20.414 39.869 71.495 1.00 21.95 411 SER C CA 1
ATOM 2482 C C . SER C 1 17 ? 20.408 38.800 70.362 1.00 20.58 411 SER C C 1
ATOM 2483 O O . SER C 1 17 ? 20.348 37.604 70.620 1.00 18.85 411 SER C O 1
ATOM 2486 N N . GLU C 1 18 ? 20.403 39.264 69.115 1.00 19.32 412 GLU C N 1
ATOM 2487 C CA . GLU C 1 18 ? 20.446 38.431 67.914 1.00 20.35 412 GLU C CA 1
ATOM 2488 C C . GLU C 1 18 ? 21.537 37.402 67.977 1.00 19.38 412 GLU C C 1
ATOM 2489 O O . GLU C 1 18 ? 21.319 36.235 67.624 1.00 20.22 412 GLU C O 1
ATOM 2495 N N . ASN C 1 19 ? 22.710 37.822 68.468 1.00 18.45 413 ASN C N 1
ATOM 2496 C CA . ASN C 1 19 ? 23.895 36.930 68.457 1.00 16.51 413 ASN C CA 1
ATOM 2497 C C . ASN C 1 19 ? 24.040 36.078 69.712 1.00 17.19 413 ASN C C 1
ATOM 2498 O O . ASN C 1 19 ? 25.110 35.611 70.021 1.00 17.45 413 ASN C O 1
ATOM 2503 N N . ILE C 1 20 ? 22.965 35.966 70.476 1.00 17.17 414 ILE C N 1
ATOM 2504 C CA . ILE C 1 20 ? 22.893 34.946 71.518 1.00 16.94 414 ILE C CA 1
ATOM 2505 C C . ILE C 1 20 ? 21.818 34.021 71.104 1.00 17.87 414 ILE C C 1
ATOM 2506 O O . ILE C 1 20 ? 20.645 34.431 71.021 1.00 18.81 414 ILE C O 1
ATOM 2511 N N . THR C 1 21 ? 22.181 32.787 70.776 1.00 17.75 415 THR C N 1
ATOM 2512 C CA . THR C 1 21 ? 21.151 31.797 70.456 1.00 17.90 415 THR C CA 1
ATOM 2513 C C . THR C 1 21 ? 20.354 31.452 71.743 1.00 17.41 415 THR C C 1
ATOM 2514 O O . THR C 1 21 ? 20.962 31.058 72.759 1.00 15.10 415 THR C O 1
ATOM 2518 N N . GLN C 1 22 ? 19.018 31.640 71.719 1.00 16.55 416 GLN C N 1
ATOM 2519 C CA . GLN C 1 22 ? 18.170 31.462 72.895 1.00 17.49 416 GLN C CA 1
ATOM 2520 C C . GLN C 1 22 ? 17.232 30.288 72.746 1.00 18.56 416 GLN C C 1
ATOM 2521 O O . GLN C 1 22 ? 16.420 30.229 71.788 1.00 19.05 416 GLN C O 1
ATOM 2527 N N . LYS C 1 23 ? 17.355 29.321 73.652 1.00 18.12 417 LYS C N 1
ATOM 2528 C CA . LYS C 1 23 ? 16.538 28.124 73.552 1.00 18.66 417 LYS C CA 1
ATOM 2529 C C . LYS C 1 23 ? 15.675 28.038 74.802 1.00 18.63 417 LYS C C 1
ATOM 2530 O O . LYS C 1 23 ? 16.180 27.724 75.876 1.00 18.97 417 LYS C O 1
ATOM 2536 N N . VAL C 1 24 ? 14.397 28.350 74.672 1.00 18.35 418 VAL C N 1
ATOM 2537 C CA . VAL C 1 24 ? 13.513 28.272 75.807 1.00 18.51 418 VAL C CA 1
ATOM 2538 C C . VAL C 1 24 ? 12.747 26.985 75.682 1.00 17.51 418 VAL C C 1
ATOM 2539 O O . VAL C 1 24 ? 12.110 26.702 74.638 1.00 15.76 418 VAL C O 1
ATOM 2543 N N . VAL C 1 25 ? 12.827 26.201 76.740 1.00 16.85 419 VAL C N 1
ATOM 2544 C CA . VAL C 1 25 ? 12.166 24.930 76.793 1.00 18.52 419 VAL C CA 1
ATOM 2545 C C . VAL C 1 25 ? 11.313 24.709 78.032 1.00 18.20 419 VAL C C 1
ATOM 2546 O O . VAL C 1 25 ? 11.545 25.253 79.130 1.00 17.84 419 VAL C O 1
ATOM 2550 N N . TRP C 1 26 ? 10.265 23.946 77.820 1.00 17.72 420 TRP C N 1
ATOM 2551 C CA . TRP C 1 26 ? 9.310 23.667 78.883 1.00 17.54 420 TRP C CA 1
ATOM 2552 C C . TRP C 1 26 ? 9.895 22.610 79.809 1.00 18.05 420 TRP C C 1
ATOM 2553 O O . TRP C 1 26 ? 10.238 21.496 79.367 1.00 17.51 420 TRP C O 1
ATOM 2564 N N . VAL C 1 27 ? 10.003 22.925 81.103 1.00 17.79 421 VAL C N 1
ATOM 2565 C CA . VAL C 1 27 ? 10.561 21.934 81.994 1.00 17.75 421 VAL C CA 1
ATOM 2566 C C . VAL C 1 27 ? 9.830 22.003 83.325 1.00 17.14 421 VAL C C 1
ATOM 2567 O O . VAL C 1 27 ? 9.941 23.006 84.005 1.00 17.89 421 VAL C O 1
ATOM 2571 N N . GLU C 1 28 ? 9.092 20.953 83.705 1.00 16.05 422 GLU C N 1
ATOM 2572 C CA . GLU C 1 28 ? 8.508 20.864 85.061 1.00 16.79 422 GLU C CA 1
ATOM 2573 C C . GLU C 1 28 ? 9.557 20.908 86.155 1.00 17.28 422 GLU C C 1
ATOM 2574 O O . GLU C 1 28 ? 10.659 20.513 85.952 1.00 17.46 422 GLU C O 1
ATOM 2580 N N . GLU C 1 29 ? 9.205 21.446 87.314 1.00 18.44 423 GLU C N 1
ATOM 2581 C CA . GLU C 1 29 ? 10.166 21.573 88.421 1.00 19.22 423 GLU C CA 1
ATOM 2582 C C . GLU C 1 29 ? 10.884 20.255 88.759 1.00 20.67 423 GLU C C 1
ATOM 2583 O O . GLU C 1 29 ? 12.078 20.230 89.009 1.00 18.78 423 GLU C O 1
ATOM 2589 N N . SER C 1 30 ? 10.120 19.163 88.776 1.00 21.97 424 SER C N 1
ATOM 2590 C CA . SER C 1 30 ? 10.657 17.839 89.070 1.00 23.94 424 SER C CA 1
ATOM 2591 C C . SER C 1 30 ? 11.603 17.247 88.015 1.00 24.45 424 SER C C 1
ATOM 2592 O O . SER C 1 30 ? 12.208 16.217 88.285 1.00 26.27 424 SER C O 1
ATOM 2595 N N . ASP C 1 31 ? 11.702 17.841 86.817 1.00 22.37 425 ASP C N 1
ATOM 2596 C CA . ASP C 1 31 ? 12.611 17.340 85.790 1.00 22.47 425 ASP C CA 1
ATOM 2597 C C . ASP C 1 31 ? 13.830 18.276 85.560 1.00 20.97 425 ASP C C 1
ATOM 2598 O O . ASP C 1 31 ? 14.766 17.922 84.808 1.00 22.64 425 ASP C O 1
ATOM 2603 N N . LYS C 1 32 ? 13.853 19.446 86.209 1.00 20.27 426 LYS C N 1
ATOM 2604 C CA . LYS C 1 32 ? 14.925 20.425 85.927 1.00 18.82 426 LYS C CA 1
ATOM 2605 C C . LYS C 1 32 ? 16.311 19.825 86.185 1.00 19.34 426 LYS C C 1
ATOM 2606 O O . LYS C 1 32 ? 17.252 20.085 85.482 1.00 19.73 426 LYS C O 1
ATOM 2612 N N . ARG C 1 33 ? 16.449 19.047 87.245 1.00 20.59 427 ARG C N 1
ATOM 2613 C CA . ARG C 1 33 ? 17.772 18.614 87.623 1.00 20.47 427 ARG C CA 1
ATOM 2614 C C . ARG C 1 33 ? 18.307 17.599 86.626 1.00 21.79 427 ARG C C 1
ATOM 2615 O O . ARG C 1 33 ? 19.450 17.714 86.238 1.00 20.77 427 ARG C O 1
ATOM 2623 N N . SER C 1 34 ? 17.475 16.608 86.245 1.00 22.03 428 SER C N 1
ATOM 2624 C CA . SER C 1 34 ? 17.796 15.618 85.194 1.00 22.00 428 SER C CA 1
ATOM 2625 C C . SER C 1 34 ? 18.020 16.285 83.853 1.00 23.28 428 SER C C 1
ATOM 2626 O O . SER C 1 34 ? 18.968 15.968 83.103 1.00 22.16 428 SER C O 1
ATOM 2629 N N . PHE C 1 35 ? 17.158 17.231 83.530 1.00 23.92 429 PHE C N 1
ATOM 2630 C CA . PHE C 1 35 ? 17.361 18.057 82.349 1.00 23.98 429 PHE C CA 1
ATOM 2631 C C . PHE C 1 35 ? 18.700 18.747 82.289 1.00 23.87 429 PHE C C 1
ATOM 2632 O O . PHE C 1 35 ? 19.392 18.740 81.265 1.00 22.66 429 PHE C O 1
ATOM 2640 N N . LEU C 1 36 ? 19.045 19.402 83.388 1.00 23.01 430 LEU C N 1
ATOM 2641 C CA . LEU C 1 36 ? 20.336 20.076 83.509 1.00 20.56 430 LEU C CA 1
ATOM 2642 C C . LEU C 1 36 ? 21.501 19.152 83.226 1.00 20.82 430 LEU C C 1
ATOM 2643 O O . LEU C 1 36 ? 22.441 19.540 82.514 1.00 18.80 430 LEU C O 1
ATOM 2648 N N . LEU C 1 37 ? 21.446 17.954 83.805 1.00 20.50 431 LEU C N 1
ATOM 2649 C CA . LEU C 1 37 ? 22.511 16.944 83.619 1.00 20.26 431 LEU C CA 1
ATOM 2650 C C . LEU C 1 37 ? 22.615 16.575 82.152 1.00 21.69 431 LEU C C 1
ATOM 2651 O O . LEU C 1 37 ? 23.707 16.405 81.610 1.00 19.19 431 LEU C O 1
ATOM 2656 N N . ASP C 1 38 ? 21.468 16.449 81.488 1.00 23.71 432 ASP C N 1
ATOM 2657 C CA . ASP C 1 38 ? 21.560 15.978 80.096 1.00 25.97 432 ASP C CA 1
ATOM 2658 C C . ASP C 1 38 ? 22.186 17.119 79.274 1.00 26.66 432 ASP C C 1
ATOM 2659 O O . ASP C 1 38 ? 23.054 16.920 78.417 1.00 24.82 432 ASP C O 1
ATOM 2664 N N . LEU C 1 39 ? 21.815 18.337 79.630 1.00 25.75 433 LEU C N 1
ATOM 2665 C CA . LEU C 1 39 ? 22.391 19.549 79.049 1.00 27.21 433 LEU C CA 1
ATOM 2666 C C . LEU C 1 39 ? 23.883 19.762 79.283 1.00 28.45 433 LEU C C 1
ATOM 2667 O O . LEU C 1 39 ? 24.621 20.027 78.316 1.00 31.79 433 LEU C O 1
ATOM 2672 N N . LEU C 1 40 ? 24.381 19.549 80.509 1.00 27.77 434 LEU C N 1
ATOM 2673 C CA . LEU C 1 40 ? 25.794 19.600 80.806 1.00 27.74 434 LEU C CA 1
ATOM 2674 C C . LEU C 1 40 ? 26.524 18.433 80.140 1.00 29.49 434 LEU C C 1
ATOM 2675 O O . LEU C 1 40 ? 27.709 18.565 79.804 1.00 30.48 434 LEU C O 1
ATOM 2680 N N . ASN C 1 41 ? 25.854 17.288 80.018 1.00 29.27 435 ASN C N 1
ATOM 2681 C CA . ASN C 1 41 ? 26.499 16.107 79.420 1.00 31.82 435 ASN C CA 1
ATOM 2682 C C . ASN C 1 41 ? 26.629 16.325 77.927 1.00 31.82 435 ASN C C 1
ATOM 2683 O O . ASN C 1 41 ? 27.523 15.740 77.287 1.00 35.20 435 ASN C O 1
ATOM 2688 N N . THR C 1 43 ? 25.443 19.135 75.737 1.00 48.66 437 THR C N 1
ATOM 2689 C CA . THR C 1 43 ? 26.130 20.373 75.353 1.00 48.42 437 THR C CA 1
ATOM 2690 C C . THR C 1 43 ? 27.609 20.080 75.319 1.00 49.27 437 THR C C 1
ATOM 2691 O O . THR C 1 43 ? 28.275 20.521 74.395 1.00 49.97 437 THR C O 1
ATOM 2695 N N . GLY C 1 44 ? 28.111 19.345 76.316 1.00 49.16 438 GLY C N 1
ATOM 2696 C CA . GLY C 1 44 ? 29.545 19.053 76.421 1.00 49.25 438 GLY C CA 1
ATOM 2697 C C . GLY C 1 44 ? 30.344 20.252 76.894 1.00 48.81 438 GLY C C 1
ATOM 2698 O O . GLY C 1 44 ? 31.275 20.708 76.216 1.00 48.70 438 GLY C O 1
ATOM 2699 N N . SER C 1 47 ? 34.807 24.335 79.240 1.00 32.55 441 SER C N 1
ATOM 2700 C CA . SER C 1 47 ? 33.890 25.403 78.804 1.00 33.11 441 SER C CA 1
ATOM 2701 C C . SER C 1 47 ? 32.907 25.909 79.906 1.00 31.57 441 SER C C 1
ATOM 2702 O O . SER C 1 47 ? 32.134 25.137 80.531 1.00 33.26 441 SER C O 1
ATOM 2705 N N . LEU C 1 48 ? 32.912 27.223 80.096 1.00 28.42 442 LEU C N 1
ATOM 2706 C CA . LEU C 1 48 ? 32.253 27.906 81.237 1.00 24.46 442 LEU C CA 1
ATOM 2707 C C . LEU C 1 48 ? 30.716 27.986 81.143 1.00 22.17 442 LEU C C 1
ATOM 2708 O O . LEU C 1 48 ? 30.198 28.531 80.152 1.00 20.54 442 LEU C O 1
ATOM 2713 N N . THR C 1 49 ? 29.988 27.433 82.134 1.00 18.85 443 THR C N 1
ATOM 2714 C CA . THR C 1 49 ? 28.548 27.472 82.141 1.00 18.40 443 THR C CA 1
ATOM 2715 C C . THR C 1 49 ? 28.131 28.292 83.399 1.00 18.38 443 THR C C 1
ATOM 2716 O O . THR C 1 49 ? 28.644 28.046 84.488 1.00 17.93 443 THR C O 1
ATOM 2720 N N . LEU C 1 50 ? 27.273 29.271 83.217 1.00 16.90 444 LEU C N 1
ATOM 2721 C CA . LEU C 1 50 ? 26.710 30.056 84.308 1.00 18.52 444 LEU C CA 1
ATOM 2722 C C . LEU C 1 50 ? 25.268 29.603 84.464 1.00 18.56 444 LEU C C 1
ATOM 2723 O O . LEU C 1 50 ? 24.488 29.630 83.475 1.00 19.40 444 LEU C O 1
ATOM 2728 N N . VAL C 1 51 ? 24.888 29.202 85.662 1.00 18.17 445 VAL C N 1
ATOM 2729 C CA . VAL C 1 51 ? 23.534 28.666 85.849 1.00 16.90 445 VAL C CA 1
ATOM 2730 C C . VAL C 1 51 ? 22.892 29.618 86.812 1.00 17.12 445 VAL C C 1
ATOM 2731 O O . VAL C 1 51 ? 23.418 29.839 87.911 1.00 19.53 445 VAL C O 1
ATOM 2735 N N . PHE C 1 52 ? 21.720 30.156 86.458 1.00 15.85 446 PHE C N 1
ATOM 2736 C CA . PHE C 1 52 ? 21.013 31.067 87.354 1.00 16.43 446 PHE C CA 1
ATOM 2737 C C . PHE C 1 52 ? 19.833 30.380 88.013 1.00 16.46 446 PHE C C 1
ATOM 2738 O O . PHE C 1 52 ? 19.101 29.657 87.317 1.00 16.43 446 PHE C O 1
ATOM 2746 N N . VAL C 1 53 ? 19.700 30.565 89.327 1.00 17.53 447 VAL C N 1
ATOM 2747 C CA . VAL C 1 53 ? 18.587 30.004 90.144 1.00 18.89 447 VAL C CA 1
ATOM 2748 C C . VAL C 1 53 ? 17.946 31.107 90.952 1.00 19.64 447 VAL C C 1
ATOM 2749 O O . VAL C 1 53 ? 18.540 32.176 91.122 1.00 19.84 447 VAL C O 1
ATOM 2753 N N . GLU C 1 54 ? 16.762 30.842 91.492 1.00 18.79 448 GLU C N 1
ATOM 2754 C CA . GLU C 1 54 ? 16.017 31.904 92.132 1.00 21.28 448 GLU C CA 1
ATOM 2755 C C . GLU C 1 54 ? 16.562 32.276 93.511 1.00 20.52 448 GLU C C 1
ATOM 2756 O O . GLU C 1 54 ? 16.697 33.461 93.828 1.00 21.52 448 GLU C O 1
ATOM 2762 N N . THR C 1 55 ? 16.906 31.291 94.328 1.00 19.47 449 THR C N 1
ATOM 2763 C CA . THR C 1 55 ? 17.145 31.609 95.753 1.00 19.01 449 THR C CA 1
ATOM 2764 C C . THR C 1 55 ? 18.424 31.023 96.263 1.00 18.41 449 THR C C 1
ATOM 2765 O O . THR C 1 55 ? 18.989 30.125 95.645 1.00 16.62 449 THR C O 1
ATOM 2769 N N . LYS C 1 56 ? 18.869 31.498 97.437 1.00 18.49 450 LYS C N 1
ATOM 2770 C CA . LYS C 1 56 ? 20.127 31.041 98.003 1.00 19.38 450 LYS C CA 1
ATOM 2771 C C . LYS C 1 56 ? 20.020 29.566 98.344 1.00 19.63 450 LYS C C 1
ATOM 2772 O O . LYS C 1 56 ? 20.962 28.788 98.120 1.00 19.03 450 LYS C O 1
ATOM 2778 N N . LYS C 1 57 ? 18.866 29.174 98.881 1.00 19.45 451 LYS C N 1
ATOM 2779 C CA . LYS C 1 57 ? 18.615 27.781 99.223 1.00 21.14 451 LYS C CA 1
ATOM 2780 C C . LYS C 1 57 ? 18.697 26.836 97.980 1.00 19.81 451 LYS C C 1
ATOM 2781 O O . LYS C 1 57 ? 19.287 25.746 98.041 1.00 17.09 451 LYS C O 1
ATOM 2787 N N . GLY C 1 58 ? 18.103 27.255 96.864 1.00 19.86 452 GLY C N 1
ATOM 2788 C CA . GLY C 1 58 ? 18.209 26.498 95.615 1.00 19.36 452 GLY C CA 1
ATOM 2789 C C . GLY C 1 58 ? 19.628 26.447 95.078 1.00 19.81 452 GLY C C 1
ATOM 2790 O O . GLY C 1 58 ? 20.050 25.443 94.498 1.00 20.14 452 GLY C O 1
ATOM 2791 N N . ALA C 1 59 ? 20.369 27.545 95.193 1.00 20.31 453 ALA C N 1
ATOM 2792 C CA . ALA C 1 59 ? 21.767 27.545 94.713 1.00 19.09 453 ALA C CA 1
ATOM 2793 C C . ALA C 1 59 ? 22.611 26.557 95.530 1.00 18.95 453 ALA C C 1
ATOM 2794 O O . ALA C 1 59 ? 23.369 25.756 94.959 1.00 18.35 453 ALA C O 1
ATOM 2796 N N . ASP C 1 60 ? 22.487 26.614 96.862 1.00 19.20 454 ASP C N 1
ATOM 2797 C CA . ASP C 1 60 ? 23.262 25.734 97.719 1.00 19.19 454 ASP C CA 1
ATOM 2798 C C . ASP C 1 60 ? 22.985 24.265 97.371 1.00 18.31 454 ASP C C 1
ATOM 2799 O O . ASP C 1 60 ? 23.893 23.435 97.210 1.00 18.52 454 ASP C O 1
ATOM 2804 N N . SER C 1 61 ? 21.718 23.972 97.191 1.00 17.57 455 SER C N 1
ATOM 2805 C CA . SER C 1 61 ? 21.260 22.615 96.959 1.00 18.35 455 SER C CA 1
ATOM 2806 C C . SER C 1 61 ? 21.658 22.116 95.558 1.00 16.95 455 SER C C 1
ATOM 2807 O O . SER C 1 61 ? 22.104 20.980 95.411 1.00 15.31 455 SER C O 1
ATOM 2810 N N . LEU C 1 62 ? 21.604 22.997 94.549 1.00 18.10 456 LEU C N 1
ATOM 2811 C CA . LEU C 1 62 ? 21.966 22.594 93.217 1.00 16.98 456 LEU C CA 1
ATOM 2812 C C . LEU C 1 62 ? 23.481 22.428 93.158 1.00 17.90 456 LEU C C 1
ATOM 2813 O O . LEU C 1 62 ? 23.984 21.528 92.500 1.00 17.53 456 LEU C O 1
ATOM 2818 N N . GLU C 1 63 ? 24.228 23.297 93.854 1.00 17.88 457 GLU C N 1
ATOM 2819 C CA . GLU C 1 63 ? 25.665 23.117 93.937 1.00 18.26 457 GLU C CA 1
ATOM 2820 C C . GLU C 1 63 ? 26.028 21.750 94.497 1.00 17.13 457 GLU C C 1
ATOM 2821 O O . GLU C 1 63 ? 26.904 21.088 93.975 1.00 15.40 457 GLU C O 1
ATOM 2827 N N . ASP C 1 64 ? 25.392 21.373 95.604 1.00 16.40 458 ASP C N 1
ATOM 2828 C CA . ASP C 1 64 ? 25.611 20.038 96.204 1.00 17.05 458 ASP C CA 1
ATOM 2829 C C . ASP C 1 64 ? 25.254 18.913 95.239 1.00 14.98 458 ASP C C 1
ATOM 2830 O O . ASP C 1 64 ? 25.976 17.915 95.158 1.00 15.56 458 ASP C O 1
ATOM 2835 N N . PHE C 1 65 ? 24.156 19.093 94.510 1.00 13.68 459 PHE C N 1
ATOM 2836 C CA . PHE C 1 65 ? 23.690 18.091 93.569 1.00 13.61 459 PHE C CA 1
ATOM 2837 C C . PHE C 1 65 ? 24.734 17.887 92.495 1.00 13.51 459 PHE C C 1
ATOM 2838 O O . PHE C 1 65 ? 25.163 16.747 92.194 1.00 12.63 459 PHE C O 1
ATOM 2846 N N . LEU C 1 66 ? 25.197 18.996 91.923 1.00 13.17 460 LEU C N 1
ATOM 2847 C CA . LEU C 1 66 ? 26.204 18.871 90.828 1.00 13.73 460 LEU C CA 1
ATOM 2848 C C . LEU C 1 66 ? 27.490 18.264 91.298 1.00 13.13 460 LEU C C 1
ATOM 2849 O O . LEU C 1 66 ? 28.084 17.417 90.647 1.00 13.85 460 LEU C O 1
ATOM 2854 N N . TYR C 1 67 ? 27.922 18.649 92.475 1.00 14.37 461 TYR C N 1
ATOM 2855 C CA . TYR C 1 67 ? 29.139 18.102 93.032 1.00 13.90 461 TYR C CA 1
ATOM 2856 C C . TYR C 1 67 ? 28.974 16.600 93.259 1.00 13.67 461 TYR C C 1
ATOM 2857 O O . TYR C 1 67 ? 29.861 15.800 92.935 1.00 13.51 461 TYR C O 1
ATOM 2866 N N . HIS C 1 68 ? 27.837 16.181 93.802 1.00 12.78 462 HIS C N 1
ATOM 2867 C CA . HIS C 1 68 ? 27.629 14.741 93.957 1.00 12.17 462 HIS C CA 1
ATOM 2868 C C . HIS C 1 68 ? 27.508 13.980 92.615 1.00 11.56 462 HIS C C 1
ATOM 2869 O O . HIS C 1 68 ? 27.797 12.767 92.577 1.00 11.97 462 HIS C O 1
ATOM 2876 N N . GLU C 1 69 ? 27.060 14.658 91.569 1.00 11.34 463 GLU C N 1
ATOM 2877 C CA . GLU C 1 69 ? 26.931 14.003 90.247 1.00 13.21 463 GLU C CA 1
ATOM 2878 C C . GLU C 1 69 ? 28.261 13.963 89.493 1.00 14.63 463 GLU C C 1
ATOM 2879 O O . GLU C 1 69 ? 28.322 13.441 88.373 1.00 15.08 463 GLU C O 1
ATOM 2885 N N . GLY C 1 70 ? 29.304 14.542 90.090 1.00 16.02 464 GLY C N 1
ATOM 2886 C CA . GLY C 1 70 ? 30.654 14.481 89.506 1.00 18.54 464 GLY C CA 1
ATOM 2887 C C . GLY C 1 70 ? 31.097 15.738 88.747 1.00 20.31 464 GLY C C 1
ATOM 2888 O O . GLY C 1 70 ? 32.088 15.695 88.043 1.00 21.79 464 GLY C O 1
ATOM 2889 N N . TYR C 1 71 ? 30.395 16.856 88.923 1.00 20.16 465 TYR C N 1
ATOM 2890 C CA . TYR C 1 71 ? 30.750 18.126 88.280 1.00 22.21 465 TYR C CA 1
ATOM 2891 C C . TYR C 1 71 ? 31.428 19.097 89.229 1.00 22.96 465 TYR C C 1
ATOM 2892 O O . TYR C 1 71 ? 30.881 19.424 90.277 1.00 22.83 465 TYR C O 1
ATOM 2901 N N . ALA C 1 72 ? 32.597 19.605 88.851 1.00 23.32 466 ALA C N 1
ATOM 2902 C CA . ALA C 1 72 ? 33.215 20.686 89.630 1.00 23.47 466 ALA C CA 1
ATOM 2903 C C . ALA C 1 72 ? 32.360 21.954 89.442 1.00 23.55 466 ALA C C 1
ATOM 2904 O O . ALA C 1 72 ? 32.109 22.387 88.323 1.00 23.84 466 ALA C O 1
ATOM 2906 N N . CYS C 1 73 ? 31.886 22.539 90.532 1.00 22.70 467 CYS C N 1
ATOM 2907 C CA . CYS C 1 73 ? 31.108 23.761 90.414 1.00 23.85 467 CYS C CA 1
ATOM 2908 C C . CYS C 1 73 ? 31.352 24.668 91.603 1.00 23.52 467 CYS C C 1
ATOM 2909 O O . CYS C 1 73 ? 31.799 24.192 92.659 1.00 22.26 467 CYS C O 1
ATOM 2912 N N . THR C 1 74 ? 31.099 25.965 91.441 1.00 21.58 468 THR C N 1
ATOM 2913 C CA . THR C 1 74 ? 31.102 26.901 92.548 1.00 22.18 468 THR C CA 1
ATOM 2914 C C . THR C 1 74 ? 29.813 27.682 92.484 1.00 22.13 468 THR C C 1
ATOM 2915 O O . THR C 1 74 ? 28.899 27.397 91.648 1.00 20.61 468 THR C O 1
ATOM 2919 N N . SER C 1 75 ? 29.719 28.657 93.377 1.00 22.19 469 SER C N 1
ATOM 2920 C CA . SER C 1 75 ? 28.555 29.507 93.430 1.00 23.66 469 SER C CA 1
ATOM 2921 C C . SER C 1 75 ? 28.845 30.911 93.963 1.00 24.41 469 SER C C 1
ATOM 2922 O O . SER C 1 75 ? 29.870 31.161 94.630 1.00 23.23 469 SER C O 1
ATOM 2925 N N . ILE C 1 76 ? 27.942 31.844 93.658 1.00 24.83 470 ILE C N 1
ATOM 2926 C CA . ILE C 1 76 ? 28.049 33.170 94.217 1.00 25.55 470 ILE C CA 1
ATOM 2927 C C . ILE C 1 76 ? 26.676 33.539 94.636 1.00 26.63 470 ILE C C 1
ATOM 2928 O O . ILE C 1 76 ? 25.755 33.422 93.848 1.00 24.77 470 ILE C O 1
ATOM 2933 N N . HIS C 1 77 ? 26.524 34.030 95.858 1.00 28.58 471 HIS C N 1
ATOM 2934 C CA . HIS C 1 77 ? 25.303 34.746 96.176 1.00 31.92 471 HIS C CA 1
ATOM 2935 C C . HIS C 1 77 ? 25.448 35.689 97.336 1.00 34.36 471 HIS C C 1
ATOM 2936 O O . HIS C 1 77 ? 26.560 35.874 97.851 1.00 34.85 471 HIS C O 1
ATOM 2943 N N . GLY C 1 78 ? 24.313 36.250 97.772 1.00 37.14 472 GLY C N 1
ATOM 2944 C CA . GLY C 1 78 ? 24.267 37.272 98.859 1.00 39.19 472 GLY C CA 1
ATOM 2945 C C . GLY C 1 78 ? 24.760 36.912 100.262 1.00 41.31 472 GLY C C 1
ATOM 2946 O O . GLY C 1 78 ? 25.254 37.790 100.988 1.00 40.94 472 GLY C O 1
ATOM 2947 N N . ASP C 1 79 ? 24.623 35.638 100.649 1.00 42.83 473 ASP C N 1
ATOM 2948 C CA . ASP C 1 79 ? 25.135 35.139 101.942 1.00 44.95 473 ASP C CA 1
ATOM 2949 C C . ASP C 1 79 ? 26.627 34.739 101.937 1.00 45.73 473 ASP C C 1
ATOM 2950 O O . ASP C 1 79 ? 27.164 34.303 102.960 1.00 45.23 473 ASP C O 1
ATOM 2955 N N . ARG C 1 80 ? 27.275 34.888 100.782 1.00 46.50 474 ARG C N 1
ATOM 2956 C CA . ARG C 1 80 ? 28.732 34.748 100.650 1.00 47.29 474 ARG C CA 1
ATOM 2957 C C . ARG C 1 80 ? 29.439 36.119 100.644 1.00 47.48 474 ARG C C 1
ATOM 2958 O O . ARG C 1 80 ? 28.783 37.151 100.488 1.00 47.78 474 ARG C O 1
ATOM 2966 N N . SER C 1 81 ? 30.767 36.127 100.794 1.00 47.70 475 SER C N 1
ATOM 2967 C CA . SER C 1 81 ? 31.568 37.351 100.630 1.00 47.79 475 SER C CA 1
ATOM 2968 C C . SER C 1 81 ? 32.596 37.179 99.508 1.00 48.01 475 SER C C 1
ATOM 2969 O O . SER C 1 81 ? 33.449 38.045 99.276 1.00 48.07 475 SER C O 1
ATOM 2972 N N . ARG C 1 85 ? 33.624 34.381 97.401 1.00 31.50 479 ARG C N 1
ATOM 2973 C CA . ARG C 1 85 ? 33.172 35.137 96.248 1.00 32.81 479 ARG C CA 1
ATOM 2974 C C . ARG C 1 85 ? 34.293 35.397 95.256 1.00 32.20 479 ARG C C 1
ATOM 2975 O O . ARG C 1 85 ? 34.172 35.011 94.117 1.00 30.85 479 ARG C O 1
ATOM 2983 N N . GLU C 1 86 ? 35.370 36.060 95.693 1.00 32.09 480 GLU C N 1
ATOM 2984 C CA . GLU C 1 86 ? 36.560 36.250 94.849 1.00 33.02 480 GLU C CA 1
ATOM 2985 C C . GLU C 1 86 ? 37.223 34.914 94.477 1.00 32.20 480 GLU C C 1
ATOM 2986 O O . GLU C 1 86 ? 37.783 34.780 93.386 1.00 32.25 480 GLU C O 1
ATOM 2992 N N . GLU C 1 87 ? 37.184 33.954 95.402 1.00 31.93 481 GLU C N 1
ATOM 2993 C CA . GLU C 1 87 ? 37.646 32.583 95.152 1.00 31.24 481 GLU C CA 1
ATOM 2994 C C . GLU C 1 87 ? 36.739 31.846 94.139 1.00 30.15 481 GLU C C 1
ATOM 2995 O O . GLU C 1 87 ? 37.226 31.122 93.268 1.00 29.55 481 GLU C O 1
ATOM 3001 N N . ALA C 1 88 ? 35.428 32.031 94.269 1.00 28.66 482 ALA C N 1
ATOM 3002 C CA . ALA C 1 88 ? 34.478 31.473 93.313 1.00 28.55 482 ALA C CA 1
ATOM 3003 C C . ALA C 1 88 ? 34.741 32.026 91.901 1.00 27.70 482 ALA C C 1
ATOM 3004 O O . ALA C 1 88 ? 34.831 31.259 90.929 1.00 27.76 482 ALA C O 1
ATOM 3006 N N . LEU C 1 89 ? 34.877 33.348 91.792 1.00 27.60 483 LEU C N 1
ATOM 3007 C CA . LEU C 1 89 ? 35.173 33.990 90.504 1.00 27.26 483 LEU C CA 1
ATOM 3008 C C . LEU C 1 89 ? 36.466 33.466 89.919 1.00 26.12 483 LEU C C 1
ATOM 3009 O O . LEU C 1 89 ? 36.527 33.186 88.746 1.00 25.91 483 LEU C O 1
ATOM 3014 N N . HIS C 1 90 ? 37.501 33.354 90.745 1.00 26.24 484 HIS C N 1
ATOM 3015 C CA . HIS C 1 90 ? 38.799 32.870 90.287 1.00 26.60 484 HIS C CA 1
ATOM 3016 C C . HIS C 1 90 ? 38.698 31.400 89.852 1.00 26.06 484 HIS C C 1
ATOM 3017 O O . HIS C 1 90 ? 39.195 31.042 88.793 1.00 26.12 484 HIS C O 1
ATOM 3024 N N . GLN C 1 91 ? 38.022 30.564 90.647 1.00 25.18 485 GLN C N 1
ATOM 3025 C CA . GLN C 1 91 ? 37.883 29.159 90.313 1.00 24.45 485 GLN C CA 1
ATOM 3026 C C . GLN C 1 91 ? 37.099 28.984 89.015 1.00 24.65 485 GLN C C 1
ATOM 3027 O O . GLN C 1 91 ? 37.326 28.031 88.255 1.00 23.57 485 GLN C O 1
ATOM 3033 N N . PHE C 1 92 ? 36.128 29.866 88.799 1.00 22.93 486 PHE C N 1
ATOM 3034 C CA . PHE C 1 92 ? 35.324 29.783 87.589 1.00 24.44 486 PHE C CA 1
ATOM 3035 C C . PHE C 1 92 ? 36.090 30.326 86.435 1.00 26.45 486 PHE C C 1
ATOM 3036 O O . PHE C 1 92 ? 36.219 29.643 85.435 1.00 27.45 486 PHE C O 1
ATOM 3044 N N . ARG C 1 93 ? 36.609 31.541 86.544 1.00 27.98 487 ARG C N 1
ATOM 3045 C CA . ARG C 1 93 ? 37.167 32.145 85.340 1.00 31.02 487 ARG C CA 1
ATOM 3046 C C . ARG C 1 93 ? 38.432 31.420 84.934 1.00 31.52 487 ARG C C 1
ATOM 3047 O O . ARG C 1 93 ? 38.782 31.435 83.765 1.00 33.50 487 ARG C O 1
ATOM 3055 N N . SER C 1 94 ? 39.052 30.722 85.883 1.00 31.89 488 SER C N 1
ATOM 3056 C CA . SER C 1 94 ? 40.265 29.966 85.629 1.00 31.32 488 SER C CA 1
ATOM 3057 C C . SER C 1 94 ? 40.013 28.547 85.146 1.00 31.67 488 SER C C 1
ATOM 3058 O O . SER C 1 94 ? 40.977 27.771 85.022 1.00 32.40 488 SER C O 1
ATOM 3061 N N . GLY C 1 95 ? 38.746 28.181 84.937 1.00 30.35 489 GLY C N 1
ATOM 3062 C CA . GLY C 1 95 ? 38.401 26.879 84.391 1.00 30.18 489 GLY C CA 1
ATOM 3063 C C . GLY C 1 95 ? 38.489 25.749 85.395 1.00 29.91 489 GLY C C 1
ATOM 3064 O O . GLY C 1 95 ? 38.244 24.563 85.084 1.00 30.23 489 GLY C O 1
ATOM 3065 N N . LYS C 1 96 ? 38.801 26.122 86.622 1.00 28.58 490 LYS C N 1
ATOM 3066 C CA . LYS C 1 96 ? 38.962 25.168 87.682 1.00 28.02 490 LYS C CA 1
ATOM 3067 C C . LYS C 1 96 ? 37.615 24.550 88.095 1.00 26.28 490 LYS C C 1
ATOM 3068 O O . LYS C 1 96 ? 37.508 23.347 88.262 1.00 26.33 490 LYS C O 1
ATOM 3074 N N . SER C 1 97 ? 36.604 25.379 88.302 1.00 24.42 491 SER C N 1
ATOM 3075 C CA . SER C 1 97 ? 35.242 24.889 88.509 1.00 23.72 491 SER C CA 1
ATOM 3076 C C . SER C 1 97 ? 34.454 25.519 87.400 1.00 22.94 491 SER C C 1
ATOM 3077 O O . SER C 1 97 ? 34.044 26.656 87.559 1.00 23.56 491 SER C O 1
ATOM 3080 N N . PRO C 1 98 ? 34.317 24.829 86.248 1.00 21.78 492 PRO C N 1
ATOM 3081 C CA . PRO C 1 98 ? 33.733 25.469 85.051 1.00 21.97 492 PRO C CA 1
ATOM 3082 C C . PRO C 1 98 ? 32.221 25.711 85.089 1.00 21.09 492 PRO C C 1
ATOM 3083 O O . PRO C 1 98 ? 31.689 26.264 84.137 1.00 21.13 492 PRO C O 1
ATOM 3087 N N . ILE C 1 99 ? 31.542 25.295 86.148 1.00 19.93 493 ILE C N 1
ATOM 3088 C CA . ILE C 1 99 ? 30.105 25.664 86.349 1.00 17.47 493 ILE C CA 1
ATOM 3089 C C . ILE C 1 99 ? 30.006 26.586 87.544 1.00 17.76 493 ILE C C 1
ATOM 3090 O O . ILE C 1 99 ? 30.584 26.307 88.620 1.00 17.19 493 ILE C O 1
ATOM 3095 N N . LEU C 1 100 ? 29.282 27.687 87.395 1.00 18.12 494 LEU C N 1
ATOM 3096 C CA . LEU C 1 100 ? 29.059 28.625 88.481 1.00 17.95 494 LEU C CA 1
ATOM 3097 C C . LEU C 1 100 ? 27.564 28.829 88.627 1.00 19.35 494 LEU C C 1
ATOM 3098 O O . LEU C 1 100 ? 26.882 29.192 87.661 1.00 19.80 494 LEU C O 1
ATOM 3103 N N . VAL C 1 101 ? 27.061 28.588 89.828 1.00 17.16 495 VAL C N 1
ATOM 3104 C CA . VAL C 1 101 ? 25.643 28.764 90.092 1.00 17.14 495 VAL C CA 1
ATOM 3105 C C . VAL C 1 101 ? 25.459 30.130 90.739 1.00 17.01 495 VAL C C 1
ATOM 3106 O O . VAL C 1 101 ? 26.077 30.432 91.746 1.00 17.35 495 VAL C O 1
ATOM 3110 N N . ALA C 1 102 ? 24.596 30.967 90.187 1.00 17.35 496 ALA C N 1
ATOM 3111 C CA . ALA C 1 102 ? 24.414 32.276 90.808 1.00 17.23 496 ALA C CA 1
ATOM 3112 C C . ALA C 1 102 ? 22.931 32.483 91.131 1.00 17.52 496 ALA C C 1
ATOM 3113 O O . ALA C 1 102 ? 22.076 31.977 90.398 1.00 17.74 496 ALA C O 1
ATOM 3115 N N . THR C 1 103 ? 22.630 33.246 92.189 1.00 17.78 497 THR C N 1
ATOM 3116 C CA . THR C 1 103 ? 21.243 33.597 92.439 1.00 18.02 497 THR C CA 1
ATOM 3117 C C . THR C 1 103 ? 20.733 34.732 91.585 1.00 18.91 497 THR C C 1
ATOM 3118 O O . THR C 1 103 ? 21.490 35.469 91.003 1.00 18.77 497 THR C O 1
ATOM 3122 N N . ALA C 1 104 ? 19.415 34.950 91.663 1.00 19.86 498 ALA C N 1
ATOM 3123 C CA . ALA C 1 104 ? 18.759 35.958 90.884 1.00 20.77 498 ALA C CA 1
ATOM 3124 C C . ALA C 1 104 ? 19.298 37.313 91.325 1.00 21.27 498 ALA C C 1
ATOM 3125 O O . ALA C 1 104 ? 19.524 38.171 90.505 1.00 20.16 498 ALA C O 1
ATOM 3127 N N . VAL C 1 105 ? 19.577 37.453 92.612 1.00 21.35 499 VAL C N 1
ATOM 3128 C CA . VAL C 1 105 ? 20.093 38.703 93.149 1.00 23.15 499 VAL C CA 1
ATOM 3129 C C . VAL C 1 105 ? 21.597 38.915 92.800 1.00 23.39 499 VAL C C 1
ATOM 3130 O O . VAL C 1 105 ? 22.006 40.036 92.412 1.00 24.71 499 VAL C O 1
ATOM 3134 N N . ALA C 1 106 ? 22.392 37.842 92.831 1.00 22.04 500 ALA C N 1
ATOM 3135 C CA . ALA C 1 106 ? 23.810 37.968 92.539 1.00 21.17 500 ALA C CA 1
ATOM 3136 C C . ALA C 1 106 ? 24.023 38.328 91.035 1.00 20.81 500 ALA C C 1
ATOM 3137 O O . ALA C 1 106 ? 25.119 38.755 90.631 1.00 21.38 500 ALA C O 1
ATOM 3139 N N . ALA C 1 107 ? 22.966 38.176 90.236 1.00 19.94 501 ALA C N 1
ATOM 3140 C CA . ALA C 1 107 ? 23.033 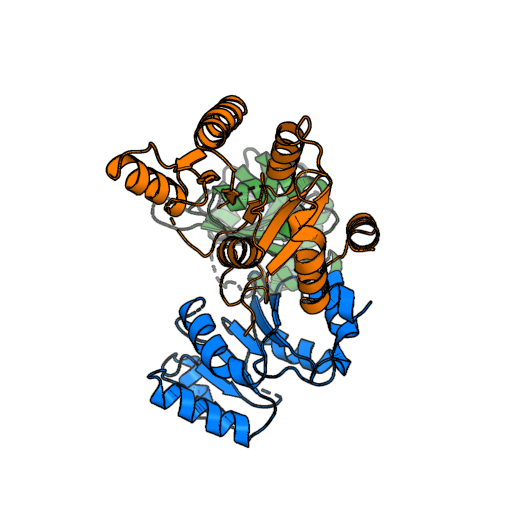38.417 88.807 1.00 20.86 501 ALA C CA 1
ATOM 3141 C C . ALA C 1 107 ? 23.476 39.856 88.449 1.00 20.05 501 ALA C C 1
ATOM 3142 O O . ALA C 1 107 ? 24.249 40.076 87.521 1.00 20.41 501 ALA C O 1
ATOM 3144 N N . ARG C 1 108 ? 22.956 40.846 89.150 1.00 19.56 502 ARG C N 1
ATOM 3145 C CA . ARG C 1 108 ? 23.297 42.216 88.818 1.00 18.72 502 ARG C CA 1
ATOM 3146 C C . ARG C 1 108 ? 24.691 42.551 89.360 1.00 17.85 502 ARG C C 1
ATOM 3147 O O . ARG C 1 108 ? 24.931 42.403 90.550 1.00 18.62 502 ARG C O 1
ATOM 3155 N N . GLY C 1 109 ? 25.590 43.049 88.494 1.00 15.95 503 GLY C N 1
ATOM 3156 C CA . GLY C 1 109 ? 26.958 43.361 88.877 1.00 14.42 503 GLY C CA 1
ATOM 3157 C C . GLY C 1 109 ? 27.782 42.108 89.125 1.00 13.53 503 GLY C C 1
ATOM 3158 O O . GLY C 1 109 ? 28.777 42.155 89.828 1.00 12.49 503 GLY C O 1
ATOM 3159 N N . LEU C 1 110 ? 27.308 40.974 88.618 1.00 14.30 504 LEU C N 1
ATOM 3160 C CA . LEU C 1 110 ? 28.082 39.699 88.624 1.00 16.04 504 LEU C CA 1
ATOM 3161 C C . LEU C 1 110 ? 29.520 39.807 88.049 1.00 16.50 504 LEU C C 1
ATOM 3162 O O . LEU C 1 110 ? 30.421 39.106 88.526 1.00 15.49 504 LEU C O 1
ATOM 3167 N N . ASP C 1 111 ? 29.740 40.703 87.070 1.00 16.11 505 ASP C N 1
ATOM 3168 C CA . ASP C 1 111 ? 31.104 40.960 86.550 1.00 16.52 505 ASP C CA 1
ATOM 3169 C C . ASP C 1 111 ? 31.754 39.757 85.802 1.00 16.89 505 ASP C C 1
ATOM 3170 O O . ASP C 1 111 ? 32.959 39.566 85.858 1.00 16.94 505 ASP C O 1
ATOM 3175 N N . ILE C 1 112 ? 30.930 38.984 85.099 1.00 18.19 506 ILE C N 1
ATOM 3176 C CA . ILE C 1 112 ? 31.338 37.764 84.410 1.00 18.92 506 ILE C CA 1
ATOM 3177 C C . ILE C 1 112 ? 30.697 37.831 83.017 1.00 19.15 506 ILE C C 1
ATOM 3178 O O . ILE C 1 112 ? 29.477 38.044 82.905 1.00 18.45 506 ILE C O 1
ATOM 3183 N N . SER C 1 113 ? 31.493 37.720 81.963 1.00 18.39 507 SER C N 1
ATOM 3184 C CA . SER C 1 113 ? 30.906 37.668 80.646 1.00 18.20 507 SER C CA 1
ATOM 3185 C C . SER C 1 113 ? 31.770 36.786 79.739 1.00 18.51 507 SER C C 1
ATOM 3186 O O . SER C 1 113 ? 32.747 36.182 80.179 1.00 16.03 507 SER C O 1
ATOM 3189 N N . ASN C 1 114 ? 31.361 36.701 78.483 1.00 19.44 508 ASN C N 1
ATOM 3190 C CA . ASN C 1 114 ? 31.920 35.774 77.493 1.00 18.48 508 ASN C CA 1
ATOM 3191 C C . ASN C 1 114 ? 31.890 34.349 77.957 1.00 18.29 508 ASN C C 1
ATOM 3192 O O . ASN C 1 114 ? 32.878 33.677 77.746 1.00 19.86 508 ASN C O 1
ATOM 3197 N N . VAL C 1 115 ? 30.842 33.852 78.651 1.00 16.38 509 VAL C N 1
ATOM 3198 C CA . VAL C 1 115 ? 30.871 32.413 78.945 1.00 17.38 509 VAL C CA 1
ATOM 3199 C C . VAL C 1 115 ? 30.285 31.607 77.770 1.00 17.74 509 VAL C C 1
ATOM 3200 O O . VAL C 1 115 ? 29.651 32.196 76.866 1.00 17.63 509 VAL C O 1
ATOM 3204 N N . LYS C 1 116 ? 30.517 30.305 77.745 1.00 17.14 510 LYS C N 1
ATOM 3205 C CA . LYS C 1 116 ? 30.012 29.482 76.629 1.00 18.39 510 LYS C CA 1
ATOM 3206 C C . LYS C 1 116 ? 28.478 29.235 76.708 1.00 17.50 510 LYS C C 1
ATOM 3207 O O . LYS C 1 116 ? 27.797 29.109 75.689 1.00 16.25 510 LYS C O 1
ATOM 3213 N N . HIS C 1 117 ? 27.943 29.192 77.895 1.00 17.31 511 HIS C N 1
ATOM 3214 C CA . HIS C 1 117 ? 26.533 28.812 78.009 1.00 16.61 511 HIS C CA 1
ATOM 3215 C C . HIS C 1 117 ? 25.954 29.433 79.238 1.00 16.58 511 HIS C C 1
ATOM 3216 O O . HIS C 1 117 ? 26.480 29.281 80.337 1.00 17.73 511 HIS C O 1
ATOM 3223 N N . VAL C 1 118 ? 24.822 30.104 79.078 1.00 15.60 512 VAL C N 1
ATOM 3224 C CA . VAL C 1 118 ? 24.077 30.607 80.232 1.00 15.75 512 VAL C CA 1
ATOM 3225 C C . VAL C 1 118 ? 22.857 29.709 80.303 1.00 16.44 512 VAL C C 1
ATOM 3226 O O . VAL C 1 118 ? 22.166 29.500 79.284 1.00 15.57 512 VAL C O 1
ATOM 3230 N N . ILE C 1 119 ? 22.542 29.264 81.505 1.00 15.76 513 ILE C N 1
ATOM 3231 C CA . ILE C 1 119 ? 21.355 28.419 81.724 1.00 16.58 513 IL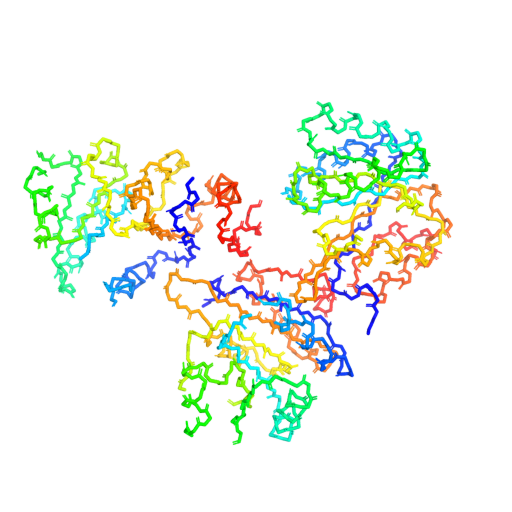E C CA 1
ATOM 3232 C C . ILE C 1 119 ? 20.471 29.053 82.756 1.00 16.11 513 ILE C C 1
ATOM 3233 O O . ILE C 1 119 ? 20.825 29.211 83.921 1.00 17.82 513 ILE C O 1
ATOM 3238 N N . ASN C 1 120 ? 19.289 29.442 82.345 1.00 14.30 514 ASN C N 1
ATOM 3239 C CA . ASN C 1 120 ? 18.346 29.954 83.357 1.00 15.93 514 ASN C CA 1
ATOM 3240 C C . ASN C 1 120 ? 17.596 28.739 83.919 1.00 17.73 514 ASN C C 1
ATOM 3241 O O . ASN C 1 120 ? 16.604 28.300 83.323 1.00 19.24 514 ASN C O 1
ATOM 3246 N N . PHE C 1 121 ? 18.117 28.134 84.992 1.00 16.02 515 PHE C N 1
ATOM 3247 C CA . PHE C 1 121 ? 17.465 26.999 85.652 1.00 15.92 515 PHE C CA 1
ATOM 3248 C C . PHE C 1 121 ? 16.152 27.461 86.200 1.00 17.65 515 PHE C C 1
ATOM 3249 O O . PHE C 1 121 ? 15.128 26.769 86.030 1.00 16.70 515 PHE C O 1
ATOM 3257 N N . ASP C 1 122 ? 16.147 28.653 86.815 1.00 18.65 516 ASP C N 1
ATOM 3258 C CA . ASP C 1 122 ? 14.911 29.353 87.098 1.00 19.22 516 ASP C CA 1
ATOM 3259 C C . ASP C 1 122 ? 14.945 30.654 86.291 1.00 19.95 516 ASP C C 1
ATOM 3260 O O . ASP C 1 122 ? 15.964 31.355 86.267 1.00 21.29 516 ASP C O 1
ATOM 3265 N N . LEU C 1 123 ? 13.844 30.950 85.579 1.00 20.93 517 LEU C N 1
ATOM 3266 C CA . LEU C 1 123 ? 13.678 32.244 84.923 1.00 20.89 517 LEU C CA 1
ATOM 3267 C C . LEU C 1 123 ? 13.438 33.320 85.985 1.00 20.87 517 LEU C C 1
ATOM 3268 O O . LEU C 1 123 ? 12.939 32.977 87.061 1.00 22.98 517 LEU C O 1
ATOM 3273 N N . PRO C 1 124 ? 13.813 34.604 85.717 1.00 21.71 518 PRO C N 1
ATOM 3274 C CA . PRO C 1 124 ? 13.505 35.719 86.646 1.00 21.66 518 PRO C CA 1
ATOM 3275 C C . PRO C 1 124 ? 12.112 36.237 86.460 1.00 21.63 518 PRO C C 1
ATOM 3276 O O . PRO C 1 124 ? 11.452 35.896 85.456 1.00 19.62 518 PRO C O 1
ATOM 3280 N N . SER C 1 125 ? 11.636 37.057 87.404 1.00 23.52 519 SER C N 1
ATOM 3281 C CA . SER C 1 125 ? 10.280 37.591 87.267 1.00 26.31 519 SER C CA 1
ATOM 3282 C C . SER C 1 125 ? 10.198 38.758 86.302 1.00 26.45 519 SER C C 1
ATOM 3283 O O . SER C 1 125 ? 9.118 39.081 85.828 1.00 27.63 519 SER C O 1
ATOM 3286 N N . ASP C 1 126 ? 11.322 39.391 86.012 1.00 25.55 520 ASP C N 1
ATOM 3287 C CA . ASP C 1 126 ? 11.313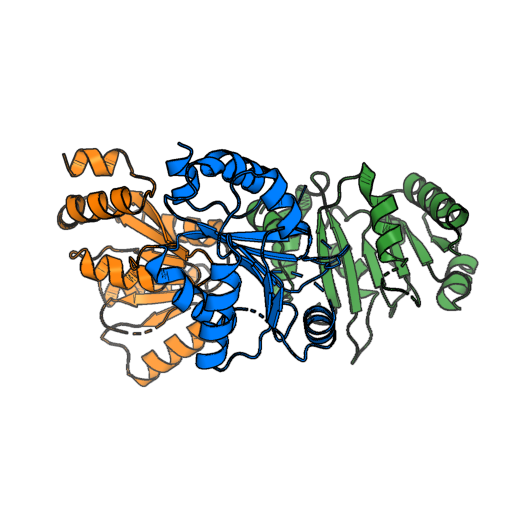 40.557 85.147 1.00 26.80 520 ASP C CA 1
ATOM 3288 C C . ASP C 1 126 ? 12.181 40.341 83.911 1.00 24.77 520 ASP C C 1
ATOM 3289 O O . ASP C 1 126 ? 13.291 39.877 83.995 1.00 24.64 520 ASP C O 1
ATOM 3294 N N . ILE C 1 127 ? 11.685 40.746 82.761 1.00 23.80 521 ILE C N 1
ATOM 3295 C CA . ILE C 1 127 ? 12.428 40.526 81.520 1.00 23.45 521 ILE C CA 1
ATOM 3296 C C . ILE C 1 127 ? 13.787 41.246 81.399 1.00 23.44 521 ILE C C 1
ATOM 3297 O O . ILE C 1 127 ? 14.706 40.768 80.693 1.00 23.79 521 ILE C O 1
ATOM 3302 N N . GLU C 1 128 ? 13.923 42.398 82.058 1.00 24.28 522 GLU C N 1
A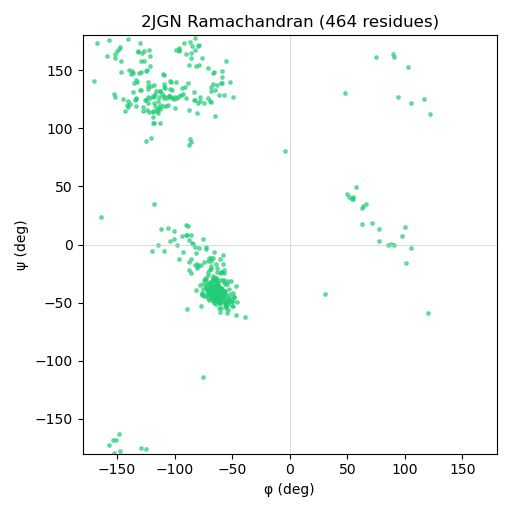TOM 3303 C CA . GLU C 1 128 ? 15.188 43.141 82.019 1.00 24.16 522 GLU C CA 1
ATOM 3304 C C . GLU C 1 128 ? 16.245 42.313 82.732 1.00 23.59 522 GLU C C 1
ATOM 3305 O O . GLU C 1 128 ? 17.418 42.353 82.354 1.00 23.05 522 GLU C O 1
ATOM 3311 N N . GLU C 1 129 ? 15.840 41.498 83.714 1.00 21.84 523 GLU C N 1
ATOM 3312 C CA . GLU C 1 129 ? 16.813 40.602 84.368 1.00 21.77 523 GLU C CA 1
ATOM 3313 C C . GLU C 1 129 ? 17.239 39.472 83.415 1.00 21.52 523 GLU C C 1
ATOM 3314 O O . GLU C 1 129 ? 18.394 39.098 83.382 1.00 20.26 523 GLU C O 1
ATOM 3320 N N . TYR C 1 130 ? 16.284 38.890 82.686 1.00 19.85 524 TYR C N 1
ATOM 3321 C CA . TYR C 1 130 ? 16.623 37.983 81.599 1.00 19.30 524 TYR C CA 1
ATOM 3322 C C . TYR C 1 130 ? 17.687 38.539 80.623 1.00 19.34 524 TYR C C 1
ATOM 3323 O O . TYR C 1 130 ? 18.692 37.849 80.263 1.00 19.57 524 TYR C O 1
ATOM 3332 N N . VAL C 1 131 ? 17.480 39.778 80.181 1.00 19.08 525 VAL C N 1
ATOM 3333 C CA . VAL C 1 131 ? 18.360 40.434 79.208 1.00 18.95 525 VAL C CA 1
ATOM 3334 C C . VAL C 1 131 ? 19.791 40.425 79.700 1.00 19.03 525 VAL C C 1
ATOM 3335 O O . VAL C 1 131 ? 20.678 40.045 78.965 1.00 18.33 525 VAL C O 1
ATOM 3339 N N . HIS C 1 132 ? 20.019 40.911 80.915 1.00 18.62 526 HIS C N 1
ATOM 3340 C CA . HIS C 1 132 ? 21.400 40.988 81.423 1.00 19.64 526 HIS C CA 1
ATOM 3341 C C . HIS C 1 132 ? 21.967 39.636 81.773 1.00 20.08 526 HIS C C 1
ATOM 3342 O O . HIS C 1 132 ? 23.164 39.472 81.633 1.00 19.93 526 HIS C O 1
ATOM 3349 N N . ARG C 1 133 ? 21.129 38.655 82.177 1.00 17.35 527 ARG C N 1
ATOM 3350 C CA . ARG C 1 133 ? 21.683 37.288 82.348 1.00 18.06 527 ARG C CA 1
ATOM 3351 C C . ARG C 1 133 ? 22.238 36.700 81.056 1.00 16.30 527 ARG C C 1
ATOM 3352 O O . ARG C 1 133 ? 23.377 36.251 81.006 1.00 14.82 527 ARG C O 1
ATOM 3360 N N . ILE C 1 134 ? 21.446 36.759 79.983 1.00 16.92 528 ILE C N 1
ATOM 3361 C CA . ILE C 1 134 ? 21.839 36.091 78.784 1.00 17.33 528 ILE C CA 1
ATOM 3362 C C . ILE C 1 134 ? 22.902 36.885 78.083 1.00 18.68 528 ILE C C 1
ATOM 3363 O O . ILE C 1 134 ? 23.609 36.329 77.271 1.00 18.35 528 ILE C O 1
ATOM 3368 N N . GLY C 1 135 ? 23.069 38.167 78.419 1.00 17.59 529 GLY C N 1
ATOM 3369 C CA . GLY C 1 135 ? 24.151 38.974 77.764 1.00 17.73 529 GLY C CA 1
ATOM 3370 C C . GLY C 1 135 ? 25.548 38.565 78.196 1.00 17.50 529 GLY C C 1
ATOM 3371 O O . GLY C 1 135 ? 26.534 38.904 77.536 1.00 18.62 529 GLY C O 1
ATOM 3372 N N . ARG C 1 136 ? 25.630 37.740 79.239 1.00 17.28 530 ARG C N 1
ATOM 3373 C CA . ARG C 1 136 ? 26.903 37.221 79.756 1.00 15.43 530 ARG C CA 1
ATOM 3374 C C . ARG C 1 136 ? 27.483 36.065 78.936 1.00 15.42 530 ARG C C 1
ATOM 3375 O O . ARG C 1 136 ? 28.577 35.581 79.270 1.00 16.13 530 ARG C O 1
ATOM 3383 N N . THR C 1 137 ? 26.780 35.589 77.890 1.00 14.33 531 THR C N 1
ATOM 3384 C CA . THR C 1 137 ? 27.379 34.549 76.983 1.00 15.28 531 THR C CA 1
ATOM 3385 C C . THR C 1 137 ? 27.665 35.196 75.657 1.00 16.11 531 THR C C 1
ATOM 3386 O O . THR C 1 137 ? 26.894 36.090 75.246 1.00 17.73 531 THR C O 1
ATOM 3390 N N . GLY C 1 138 ? 28.731 34.745 74.993 1.00 17.45 532 GLY C N 1
ATOM 3391 C CA . GLY C 1 138 ? 29.108 35.263 73.654 1.00 17.29 532 GLY C CA 1
ATOM 3392 C C . GLY C 1 138 ? 30.050 36.462 73.730 1.00 19.00 532 GLY C C 1
ATOM 3393 O O . GLY C 1 138 ? 30.241 37.103 74.791 1.00 18.28 532 GLY C O 1
ATOM 3394 N N . ARG C 1 139 ? 30.669 36.735 72.589 1.00 19.09 533 ARG C N 1
ATOM 3395 C CA . ARG C 1 139 ? 31.788 37.681 72.425 1.00 20.99 533 ARG C CA 1
ATOM 3396 C C . ARG C 1 139 ? 31.643 38.219 71.000 1.00 19.65 533 ARG C C 1
ATOM 3397 O O . ARG C 1 139 ? 30.842 37.715 70.207 1.00 18.37 533 ARG C O 1
ATOM 3405 N N . VAL C 1 140 ? 32.356 39.289 70.683 1.00 19.02 534 VAL C N 1
ATOM 3406 C CA . VAL C 1 140 ? 32.159 39.874 69.378 1.00 17.98 534 VAL C CA 1
ATOM 3407 C C . VAL C 1 140 ? 32.619 38.842 68.357 1.00 16.26 534 VAL C C 1
ATOM 3408 O O . VAL C 1 140 ? 33.698 38.286 68.455 1.00 15.99 534 VAL C O 1
ATOM 3412 N N . GLY C 1 141 ? 31.817 38.609 67.337 1.00 16.31 535 GLY C N 1
ATOM 3413 C CA . GLY C 1 141 ? 32.277 37.710 66.284 1.00 16.05 535 GLY C CA 1
ATOM 3414 C C . GLY C 1 141 ? 31.953 36.247 66.575 1.00 16.39 535 GLY C C 1
ATOM 3415 O O . GLY C 1 141 ? 32.296 35.375 65.764 1.00 14.98 535 GLY C O 1
ATOM 3416 N N . ASN C 1 142 ? 31.312 35.967 67.711 1.00 17.44 536 ASN C N 1
ATOM 3417 C CA . ASN C 1 142 ? 30.954 34.581 68.122 1.00 19.07 536 ASN C CA 1
ATOM 3418 C C . ASN C 1 142 ? 29.425 34.593 68.412 1.00 19.40 536 ASN C C 1
ATOM 3419 O O . ASN C 1 142 ? 28.793 35.674 68.440 1.00 18.59 536 ASN C O 1
ATOM 3424 N N . LEU C 1 143 ? 28.797 33.418 68.540 1.00 18.02 537 LEU C N 1
ATOM 3425 C CA . LEU C 1 143 ? 27.408 33.348 69.072 1.00 19.25 537 LEU C CA 1
ATOM 3426 C C . LEU C 1 143 ? 27.471 32.887 70.490 1.00 17.83 537 LEU C C 1
ATOM 3427 O O . LEU C 1 143 ? 28.253 32.002 70.789 1.00 16.27 537 LEU C O 1
ATOM 3432 N N . GLY C 1 144 ? 26.644 33.490 71.329 1.00 17.28 538 GLY C N 1
ATOM 3433 C CA . GLY C 1 144 ? 26.402 33.004 72.687 1.00 17.34 538 GLY C CA 1
ATOM 3434 C C . GLY C 1 144 ? 25.318 31.931 72.670 1.00 16.68 538 GLY C C 1
ATOM 3435 O O . GLY C 1 144 ? 24.685 31.690 71.630 1.00 15.73 538 GLY C O 1
ATOM 3436 N N . LEU C 1 145 ? 25.125 31.276 73.808 1.00 17.58 539 LEU C N 1
ATOM 3437 C CA . LEU C 1 145 ? 24.093 30.252 73.960 1.00 15.08 539 LEU C CA 1
ATOM 3438 C C . LEU C 1 145 ? 23.454 30.445 75.316 1.00 18.51 539 LEU C C 1
ATOM 3439 O O . LEU C 1 145 ? 24.119 30.386 76.365 1.00 17.53 539 LEU C O 1
ATOM 3444 N N . ALA C 1 146 ? 22.130 30.686 75.292 1.00 16.45 540 ALA C N 1
ATOM 3445 C CA . ALA C 1 146 ? 21.381 30.760 76.509 1.00 17.08 540 ALA C CA 1
ATOM 3446 C C . ALA C 1 146 ? 20.184 29.834 76.467 1.00 18.01 540 ALA C C 1
ATOM 3447 O O . ALA C 1 146 ? 19.213 30.012 75.675 1.00 19.55 540 ALA C O 1
ATOM 3449 N N . THR C 1 147 ? 20.183 28.887 77.385 1.00 18.29 541 THR C N 1
ATOM 3450 C CA . THR C 1 147 ? 19.059 27.956 77.471 1.00 17.02 541 THR C CA 1
ATOM 3451 C C . THR C 1 147 ? 18.272 28.280 78.729 1.00 16.14 541 THR C C 1
ATOM 3452 O O . THR C 1 147 ? 18.851 28.492 79.818 1.00 17.36 541 THR C O 1
ATOM 3456 N N . SER C 1 148 ? 16.950 28.262 78.618 1.00 16.90 542 SER C N 1
ATOM 3457 C CA . SER C 1 148 ? 16.114 28.655 79.758 1.00 17.21 542 SER C CA 1
ATOM 3458 C C . SER C 1 148 ? 15.006 27.626 79.937 1.00 17.86 542 SER C C 1
ATOM 3459 O O . SER C 1 148 ? 14.417 27.170 78.964 1.00 18.76 542 SER C O 1
ATOM 3462 N N . PHE C 1 149 ? 14.695 27.321 81.187 1.00 18.61 543 PHE C N 1
ATOM 3463 C CA . PHE C 1 149 ? 13.700 26.298 81.545 1.00 18.81 543 PHE C CA 1
ATOM 3464 C C . PHE C 1 149 ? 12.496 27.072 81.986 1.00 17.64 543 PHE C C 1
ATOM 3465 O O . PHE C 1 149 ? 12.583 27.944 82.879 1.00 19.43 543 PHE C O 1
ATOM 3473 N N . PHE C 1 150 ? 11.365 26.743 81.383 1.00 17.88 544 PHE C N 1
ATOM 3474 C CA . PHE C 1 150 ? 10.139 27.492 81.634 1.00 19.04 544 PHE C CA 1
ATOM 3475 C C . PHE C 1 150 ? 9.027 26.584 82.123 1.00 17.14 544 PHE C C 1
ATOM 3476 O O . PHE C 1 150 ? 8.835 25.516 81.598 1.00 17.38 544 PHE C O 1
ATOM 3484 N N . ASN C 1 151 ? 8.220 27.017 83.101 1.00 18.26 545 ASN C N 1
ATOM 3485 C CA . ASN C 1 151 ? 7.005 26.312 83.366 1.00 17.41 545 ASN C CA 1
ATOM 3486 C C . ASN C 1 151 ? 5.900 27.285 83.885 1.00 18.13 545 ASN C C 1
ATOM 3487 O O . ASN C 1 151 ? 5.987 28.475 83.636 1.00 15.86 545 ASN C O 1
ATOM 3492 N N . GLU C 1 152 ? 4.852 26.760 84.494 1.00 18.35 546 GLU C N 1
ATOM 3493 C CA . GLU C 1 152 ? 3.702 27.616 84.856 1.00 20.42 546 GLU C CA 1
ATOM 3494 C C . GLU C 1 152 ? 4.114 28.694 85.875 1.00 19.85 546 GLU C C 1
ATOM 3495 O O . GLU C 1 152 ? 3.451 29.742 86.002 1.00 17.70 546 GLU C O 1
ATOM 3501 N N . ARG C 1 153 ? 5.185 28.422 86.617 1.00 18.79 547 ARG C N 1
ATOM 3502 C CA . ARG C 1 153 ? 5.709 29.384 87.577 1.00 22.65 547 ARG C CA 1
ATOM 3503 C C . ARG C 1 153 ? 6.039 30.698 86.866 1.00 21.11 547 ARG C C 1
ATOM 3504 O O . ARG C 1 153 ? 6.119 31.748 87.503 1.00 21.32 547 ARG C O 1
ATOM 3512 N N . ASN C 1 154 ? 6.234 30.616 85.547 1.00 19.04 548 ASN C N 1
ATOM 3513 C CA . ASN C 1 154 ? 6.828 31.709 84.743 1.00 18.43 548 ASN C CA 1
ATOM 3514 C C . ASN C 1 154 ? 5.774 32.417 83.908 1.00 18.74 548 ASN C C 1
ATOM 3515 O O . ASN C 1 154 ? 6.116 33.167 83.033 1.00 17.51 548 ASN C O 1
ATOM 3520 N N . ILE C 1 155 ? 4.477 32.190 84.210 1.00 18.22 549 ILE C N 1
ATOM 3521 C CA . ILE C 1 155 ? 3.396 32.738 83.395 1.00 20.57 549 ILE C CA 1
ATOM 3522 C C . ILE C 1 155 ? 3.493 34.2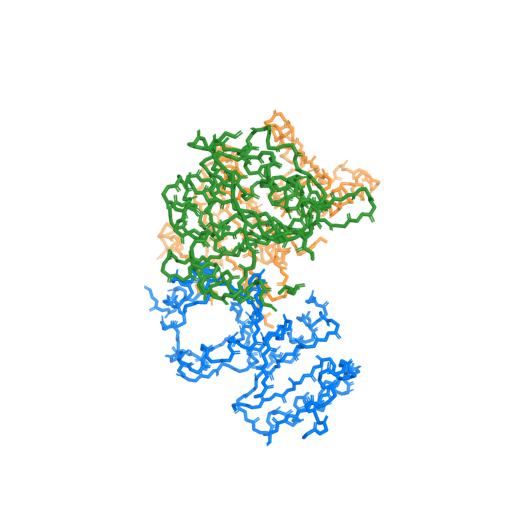66 83.274 1.00 20.86 549 ILE C C 1
ATOM 3523 O O . ILE C 1 155 ? 3.184 34.848 82.202 1.00 19.38 549 ILE C O 1
ATOM 3528 N N . ASN C 1 156 ? 3.967 34.878 84.363 1.00 20.87 550 ASN C N 1
ATOM 3529 C CA . ASN C 1 156 ? 4.120 36.343 84.473 1.00 23.65 550 ASN C CA 1
ATOM 3530 C C . ASN C 1 156 ? 5.061 36.951 83.387 1.00 22.54 550 ASN C C 1
ATOM 3531 O O . ASN C 1 156 ? 4.871 38.085 82.933 1.00 23.23 550 ASN C O 1
ATOM 3536 N N . ILE C 1 157 ? 6.035 36.185 82.941 1.00 22.30 551 ILE C N 1
ATOM 3537 C CA . ILE C 1 157 ? 7.003 36.686 81.942 1.00 21.36 551 ILE C CA 1
ATOM 3538 C C . ILE C 1 157 ? 6.652 36.244 80.477 1.00 20.72 551 ILE C C 1
ATOM 3539 O O . ILE C 1 157 ? 7.347 36.606 79.547 1.00 19.00 551 ILE C O 1
ATOM 3544 N N . THR C 1 158 ? 5.566 35.488 80.298 1.00 20.22 552 THR C N 1
ATOM 3545 C CA . THR C 1 158 ? 5.198 34.939 78.997 1.00 20.21 552 THR C CA 1
ATOM 3546 C C . THR C 1 158 ? 5.278 35.991 77.857 1.00 20.83 552 THR C C 1
ATOM 3547 O O . THR C 1 158 ? 6.035 35.830 76.894 1.00 18.69 552 THR C O 1
ATOM 3551 N N . LYS C 1 159 ? 4.497 37.061 77.957 1.00 20.09 553 LYS C N 1
ATOM 3552 C CA . LYS C 1 159 ? 4.396 38.004 76.838 1.00 21.21 553 LYS C CA 1
ATOM 3553 C C . LYS C 1 159 ? 5.703 38.756 76.543 1.00 20.63 553 LYS C C 1
ATOM 3554 O O . LYS C 1 159 ? 6.094 38.916 75.375 1.00 18.68 553 LYS C O 1
ATOM 3560 N N . ASP C 1 160 ? 6.369 39.215 77.609 1.00 19.77 554 ASP C N 1
ATOM 3561 C CA . ASP C 1 160 ? 7.624 39.931 77.485 1.00 19.33 554 ASP C CA 1
ATOM 3562 C C . ASP C 1 160 ? 8.684 39.048 76.872 1.00 18.33 554 ASP C C 1
ATOM 3563 O O . ASP C 1 160 ? 9.429 39.523 76.014 1.00 18.87 554 ASP C O 1
ATOM 3568 N N . LEU C 1 161 ? 8.742 37.778 77.264 1.00 17.47 555 LEU C N 1
ATOM 3569 C CA . LEU C 1 161 ? 9.748 36.839 76.705 1.00 17.83 555 LEU C CA 1
ATOM 3570 C C . LEU C 1 161 ? 9.484 36.588 75.232 1.00 18.92 555 LEU C C 1
ATOM 3571 O O . LEU C 1 161 ? 10.384 36.600 74.452 1.00 17.69 555 LEU C O 1
ATOM 3576 N N . LEU C 1 162 ? 8.224 36.340 74.889 1.00 18.55 556 LEU C N 1
ATOM 3577 C CA . LEU C 1 162 ? 7.835 36.157 73.478 1.00 17.09 556 LEU C CA 1
ATOM 3578 C C . LEU C 1 162 ? 8.241 37.358 72.637 1.00 16.88 556 LEU C C 1
ATOM 3579 O O . LEU C 1 162 ? 8.800 37.190 71.579 1.00 15.87 556 LEU C O 1
ATOM 3584 N N . ASP C 1 163 ? 7.884 38.563 73.080 1.00 18.11 557 ASP C N 1
ATOM 3585 C CA . ASP C 1 163 ? 8.201 39.791 72.349 1.00 18.18 557 ASP C CA 1
ATOM 3586 C C . ASP C 1 163 ? 9.709 39.869 72.131 1.00 18.20 557 ASP C C 1
ATOM 3587 O O . ASP C 1 163 ? 10.147 40.266 71.057 1.00 16.69 557 ASP C O 1
ATOM 3592 N N . LEU C 1 164 ? 10.494 39.477 73.130 1.00 18.23 558 LEU C N 1
ATOM 3593 C CA . LEU C 1 164 ? 11.959 39.504 72.995 1.00 20.51 558 LEU C CA 1
ATOM 3594 C C . LEU C 1 164 ? 12.479 38.489 71.953 1.00 20.65 558 LEU C C 1
ATOM 3595 O O . LEU C 1 164 ? 13.347 38.826 71.128 1.00 22.13 558 LEU C O 1
ATOM 3600 N N . LEU C 1 165 ? 11.979 37.253 72.024 1.00 19.46 559 LEU C N 1
ATOM 3601 C CA . LEU C 1 165 ? 12.414 36.192 71.099 1.00 19.20 559 LEU C CA 1
ATOM 3602 C C . LEU C 1 165 ? 12.065 36.617 69.671 1.00 20.15 559 LEU C C 1
ATOM 3603 O O . LEU C 1 165 ? 12.837 36.452 68.737 1.00 19.79 559 LEU C O 1
ATOM 3608 N N . VAL C 1 166 ? 10.866 37.155 69.501 1.00 18.30 560 VAL C N 1
ATOM 3609 C CA . VAL C 1 166 ? 10.442 37.636 68.178 1.00 19.31 560 VAL C CA 1
ATOM 3610 C C . VAL C 1 166 ? 11.378 38.753 67.699 1.00 19.73 560 VAL C C 1
ATOM 3611 O O . VAL C 1 166 ? 11.856 38.726 66.525 1.00 18.89 560 VAL C O 1
ATOM 3615 N N . GLU C 1 167 ? 11.665 39.707 68.577 1.00 19.96 561 GLU C N 1
ATOM 3616 C CA . GLU C 1 167 ? 12.459 40.862 68.160 1.00 23.65 561 GLU C CA 1
ATOM 3617 C C . GLU C 1 167 ? 13.903 40.456 67.825 1.00 23.35 561 GLU C C 1
ATOM 3618 O O . GLU C 1 167 ? 14.508 41.083 66.945 1.00 23.26 561 GLU C O 1
ATOM 3624 N N . ALA C 1 168 ? 14.427 39.423 68.502 1.00 23.24 562 ALA C N 1
ATOM 3625 C CA . ALA C 1 168 ? 15.793 38.897 68.241 1.00 22.55 562 ALA C CA 1
ATOM 3626 C C . ALA C 1 168 ? 15.859 37.793 67.157 1.00 23.10 562 ALA C C 1
ATOM 3627 O O . ALA C 1 168 ? 16.921 37.182 66.934 1.00 21.98 562 ALA C O 1
ATOM 3629 N N . LYS C 1 169 ? 14.731 37.562 66.476 1.00 21.43 563 LYS C N 1
ATOM 3630 C CA . LYS C 1 169 ? 14.565 36.499 65.461 1.00 21.76 563 LYS C CA 1
ATOM 3631 C C . LYS C 1 169 ? 14.905 35.069 65.957 1.00 20.21 563 LYS C C 1
ATOM 3632 O O . LYS C 1 169 ? 15.507 34.268 65.234 1.00 20.13 563 LYS C O 1
ATOM 3638 N N . GLN C 1 170 ? 14.488 34.770 67.188 1.00 18.08 564 GLN C N 1
ATOM 3639 C CA . GLN C 1 170 ? 14.854 33.541 67.834 1.00 17.67 564 GLN C CA 1
ATOM 3640 C C . GLN C 1 170 ? 13.741 32.529 67.630 1.00 19.13 564 GLN C C 1
ATOM 3641 O O . GLN C 1 170 ? 12.683 32.884 67.126 1.00 19.22 564 GLN C O 1
ATOM 3647 N N . GLU C 1 171 ? 13.989 31.268 67.955 1.00 21.14 565 GLU C N 1
ATOM 3648 C CA . GLU C 1 171 ? 12.978 30.230 67.856 1.00 22.50 565 GLU C CA 1
ATOM 3649 C C . GLU C 1 171 ? 11.912 30.495 68.910 1.00 22.84 565 GLU C C 1
ATOM 3650 O O . GLU C 1 171 ? 12.228 30.827 70.082 1.00 21.83 565 GLU C O 1
ATOM 3656 N N . VAL C 1 172 ? 10.651 30.367 68.494 1.00 21.57 566 VAL C N 1
ATOM 3657 C CA . VAL C 1 172 ? 9.544 30.626 69.369 1.00 21.76 566 VAL C CA 1
ATOM 3658 C C . VAL C 1 172 ? 8.785 29.322 69.477 1.00 20.80 566 VAL C C 1
ATOM 3659 O O . VAL C 1 172 ? 8.120 28.897 68.509 1.00 20.98 566 VAL C O 1
ATOM 3663 N N . PRO C 1 173 ? 8.856 28.693 70.653 1.00 20.05 567 PRO C N 1
ATOM 3664 C CA . PRO C 1 173 ? 8.148 27.452 70.915 1.00 20.30 567 PRO C CA 1
ATOM 3665 C C . PRO C 1 173 ? 6.636 27.685 70.722 1.00 19.67 567 PRO C C 1
ATOM 3666 O O . PRO C 1 173 ? 6.137 28.759 71.010 1.00 18.24 567 PRO C O 1
ATOM 3670 N N . SER C 1 174 ? 5.933 26.690 70.208 1.00 18.88 568 SER C N 1
ATOM 3671 C CA . SER C 1 174 ? 4.509 26.790 70.018 1.00 18.35 568 SER C CA 1
ATOM 3672 C C . SER C 1 174 ? 3.753 27.025 71.348 1.00 18.32 568 SER C C 1
ATOM 3673 O O . SER C 1 174 ? 2.813 27.811 71.401 1.00 13.54 568 SER C O 1
ATOM 3676 N N . TRP C 1 175 ? 4.208 26.388 72.421 1.00 18.82 569 TRP C N 1
ATOM 3677 C CA . TRP C 1 175 ? 3.520 26.511 73.708 1.00 18.84 569 TRP C CA 1
ATOM 3678 C C . TRP C 1 175 ? 3.650 27.979 74.190 1.00 17.84 569 TRP C C 1
ATOM 3679 O O . TRP C 1 175 ? 2.811 28.460 74.925 1.00 17.42 569 TRP C O 1
ATOM 3690 N N . LEU C 1 176 ? 4.729 28.682 73.800 1.00 17.63 570 LEU C N 1
ATOM 3691 C CA . LEU C 1 176 ? 4.942 30.081 74.276 1.00 16.67 570 LEU C CA 1
ATOM 3692 C C . LEU C 1 176 ? 3.980 31.000 73.606 1.00 17.44 570 LEU C C 1
ATOM 3693 O O . LEU C 1 176 ? 3.355 31.890 74.241 1.00 16.84 570 LEU C O 1
ATOM 3698 N N . GLU C 1 177 ? 3.855 30.785 72.301 1.00 18.42 571 GLU C N 1
ATOM 3699 C CA . GLU C 1 177 ? 2.893 31.524 71.507 1.00 21.58 571 GLU C CA 1
ATOM 3700 C C . GLU C 1 177 ? 1.501 31.295 72.047 1.00 21.88 571 GLU C C 1
ATOM 3701 O O . GLU C 1 177 ? 0.707 32.229 72.185 1.00 21.23 571 GLU C O 1
ATOM 3707 N N . ASN C 1 178 ? 1.168 30.042 72.328 1.00 23.34 572 ASN C N 1
ATOM 3708 C CA . ASN C 1 178 ? -0.231 29.766 72.714 1.00 24.90 572 ASN C CA 1
ATOM 3709 C C . ASN C 1 178 ? -0.539 30.255 74.146 1.00 25.35 572 ASN C C 1
ATOM 3710 O O . ASN C 1 178 ? -1.665 30.653 74.483 1.00 25.23 572 ASN C O 1
ATOM 3715 N N . MET C 1 179 ? 0.483 30.256 74.985 1.00 25.36 573 MET C N 1
ATOM 3716 C CA . MET C 1 179 ? 0.337 30.828 76.304 1.00 26.10 573 MET C CA 1
ATOM 3717 C C . MET C 1 179 ? 0.250 32.346 76.333 1.00 25.09 573 MET C C 1
ATOM 3718 O O . MET C 1 179 ? -0.548 32.917 77.102 1.00 24.28 573 MET C O 1
ATOM 3723 N N . ALA C 1 180 ? 1.070 32.993 75.511 1.00 23.09 574 ALA C N 1
ATOM 3724 C CA . ALA C 1 180 ? 0.912 34.416 75.263 1.00 23.67 574 ALA C CA 1
ATOM 3725 C C . ALA C 1 180 ? -0.458 34.712 74.658 1.00 23.15 574 ALA C C 1
ATOM 3726 O O . ALA C 1 180 ? -1.176 35.539 75.200 1.00 25.43 574 ALA C O 1
#

Nearest PDB structures (foldseek):
  2jgn-assembly1_A  TM=1.007E+00  e=2.308E-32  Homo sapiens
  2jgn-assembly3_C  TM=9.738E-01  e=1.175E-25  Homo sapiens
  2jgn-assembly2_B  TM=9.663E-01  e=6.603E-26  Homo sapiens
  5e7j-assembly1_A  TM=9.757E-01  e=6.246E-24  Homo sapiens
  5e7i-assembly3_C  TM=9.752E-01  e=5.518E-23  Homo sapiens

CATH classification: 3.40.50.300

Solvent-accessible surface area: 23036 Å² total; per-residue (Å²): 135,16,16,31,21,22,0,44,6,2,22,3,70,76,110,36,5,93,64,31,0,28,72,4,20,110,34,45,107,105,11,42,4,0,0,9,1,98,64,106,159,24,0,75,44,3,49,73,46,0,148,139,85,68,53,59,20,14,24,66,97,182,132,18,33,136,59,1,144,71,28,163,4,35,7,0,0,7,13,104,130,34,89,48,4,91,1,0,0,0,22,23,3,7,83,76,30,124,58,0,74,112,7,0,44,53,4,16,151,52,7,42,24,4,36,0,2,1,0,0,4,100,171,12,86,97,2,1,140,70,0,23,92,16,0,89,107,0,42,8,61,40,3,16,13,0,99,60,16,16,227,81,65,74,8,51,16,9,14,1,86,8,46,72,3,81,80,109,70,5,87,66,70,0,34,94,31,18,98,90,57,59,80,51,7,0,0,9,2,96,66,96,171,27,0,51,42,3,35,79,38,0,166,163,93,69,53,53,18,14,4,2,3,34,109,63,59,115,207,78,50,113,97,4,42,88,54,1,146,56,43,144,9,36,6,0,0,0,5,56,107,45,57,70,80,3,105,4,0,0,0,21,17,11,9,81,72,29,133,58,0,41,116,13,0,32,54,4,17,106,45,5,34,33,1,43,0,7,0,0,0,3,106,133,14,87,99,2,3,133,77,0,28,85,28,0,77,146,17,75,10,105,39,21,87,63,0,92,105,36,12,220,59,89,102,19,40,1,50,3,1,10,3,78,75,108,74,4,94,71,25,0,27,83,10,20,115,90,80,82,41,11,0,0,0,1,112,58,58,173,26,0,63,49,2,36,84,41,0,152,136,94,69,50,54,18,14,5,0,9,55,127,108,122,95,145,113,8,20,100,37,2,130,61,43,132,6,40,7,0,0,0,0,22,108,10,0,208,56,0,109,5,76,68,3,146,4,0,0,0,21,27,11,6,83,74,26,114,48,0,60,65,0,1,44,34,3,19,154,151,78,85,122,3,48,0,2,0,0,0,4,94,186,13,103,106,2,7,103,72,0,15,72,30,0,92,141,5,162,30,87,39,1,15,0,0,80,85,55,62